Protein AF-A0A8D8XIW4-F1 (afdb_monomer)

Structure (mmCIF, N/CA/C/O backbone):
data_AF-A0A8D8XIW4-F1
#
_entry.id   AF-A0A8D8XIW4-F1
#
loop_
_atom_site.group_PDB
_atom_site.id
_atom_site.type_symbol
_atom_site.label_atom_id
_atom_site.label_alt_id
_atom_site.label_comp_id
_atom_site.label_asym_id
_atom_site.label_ent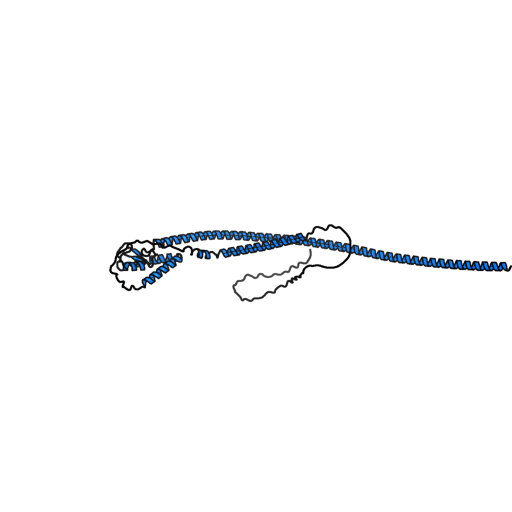ity_id
_atom_site.label_seq_id
_atom_site.pdbx_PDB_ins_code
_atom_site.Cartn_x
_atom_site.Cartn_y
_atom_site.Cartn_z
_atom_site.occupancy
_atom_site.B_iso_or_equiv
_atom_site.auth_seq_id
_atom_site.auth_comp_id
_atom_site.auth_asym_id
_atom_site.auth_atom_id
_atom_site.pdbx_PDB_model_num
ATOM 1 N N . LYS A 1 1 ? 74.120 -8.902 -141.786 1.00 62.06 1 LYS A N 1
ATOM 2 C CA . LYS A 1 1 ? 73.044 -7.891 -141.643 1.00 62.06 1 LYS A CA 1
ATOM 3 C C . LYS A 1 1 ? 71.803 -8.485 -140.973 1.00 62.06 1 LYS A C 1
ATOM 5 O O . LYS A 1 1 ? 71.407 -7.948 -139.952 1.00 62.06 1 LYS A O 1
ATOM 10 N N . ASP A 1 2 ? 71.282 -9.630 -141.419 1.00 69.06 2 ASP A N 1
ATOM 11 C CA . ASP A 1 2 ? 70.051 -10.216 -140.839 1.00 69.06 2 ASP A CA 1
ATOM 12 C C . ASP A 1 2 ? 70.172 -10.672 -139.377 1.00 69.06 2 ASP A C 1
ATOM 14 O O . ASP A 1 2 ? 69.255 -10.475 -138.588 1.00 69.06 2 ASP A O 1
ATOM 18 N N . LYS A 1 3 ? 71.336 -11.196 -138.964 1.00 70.69 3 LYS A N 1
ATOM 19 C CA . LYS A 1 3 ? 71.599 -11.532 -137.550 1.00 70.69 3 LYS A CA 1
ATOM 20 C C . LYS A 1 3 ? 71.630 -10.304 -136.626 1.00 70.69 3 LYS A C 1
ATOM 22 O O . LYS A 1 3 ? 71.329 -10.440 -135.449 1.00 70.69 3 LYS A O 1
ATOM 27 N N . LEU A 1 4 ? 71.991 -9.132 -137.159 1.00 67.38 4 LEU A N 1
ATOM 28 C CA . LEU A 1 4 ? 72.083 -7.883 -136.395 1.00 67.38 4 LEU A CA 1
ATOM 29 C C . LEU A 1 4 ? 70.682 -7.309 -136.135 1.00 67.38 4 LEU A C 1
ATOM 31 O O . LEU A 1 4 ? 70.343 -7.048 -134.989 1.00 67.38 4 LEU A O 1
ATOM 35 N N . LYS A 1 5 ? 69.833 -7.256 -137.174 1.00 73.31 5 LYS A N 1
ATOM 36 C CA . LYS A 1 5 ? 68.415 -6.874 -137.047 1.00 73.31 5 LYS A CA 1
ATOM 37 C C . LYS A 1 5 ? 67.659 -7.757 -136.053 1.00 73.31 5 LYS A C 1
ATOM 39 O O . LYS A 1 5 ? 66.910 -7.260 -135.225 1.00 73.31 5 LYS A O 1
ATOM 44 N N . LYS A 1 6 ? 67.907 -9.070 -136.091 1.00 76.19 6 LYS A N 1
ATOM 45 C CA . LYS A 1 6 ? 67.269 -10.027 -135.176 1.00 76.19 6 LYS A CA 1
ATOM 46 C C . LYS A 1 6 ? 67.702 -9.832 -133.714 1.00 76.19 6 LYS A C 1
ATOM 48 O O . LYS A 1 6 ? 66.913 -10.064 -132.807 1.00 76.19 6 LYS A O 1
ATOM 53 N N . ALA A 1 7 ? 68.944 -9.402 -133.478 1.00 73.75 7 ALA A N 1
ATOM 54 C CA . ALA A 1 7 ? 69.428 -9.059 -132.141 1.00 73.75 7 ALA A CA 1
ATOM 55 C C . ALA A 1 7 ? 68.836 -7.728 -131.639 1.00 73.75 7 ALA A C 1
ATOM 57 O O . ALA A 1 7 ? 68.449 -7.639 -130.478 1.00 73.75 7 ALA A O 1
ATOM 58 N N . GLU A 1 8 ? 68.710 -6.724 -132.512 1.00 76.31 8 GLU A N 1
ATOM 59 C CA . GLU A 1 8 ? 68.061 -5.440 -132.201 1.00 76.31 8 GLU A CA 1
ATOM 60 C C . GLU A 1 8 ? 66.576 -5.621 -131.842 1.00 76.31 8 GLU A C 1
ATOM 62 O O . GLU A 1 8 ? 66.122 -5.081 -130.834 1.00 76.31 8 GLU A O 1
ATOM 67 N N . GLU A 1 9 ? 65.838 -6.446 -132.590 1.00 78.62 9 GLU A N 1
ATOM 68 C CA . GLU A 1 9 ? 64.439 -6.788 -132.286 1.00 78.62 9 GLU A CA 1
ATOM 69 C C . GLU A 1 9 ? 64.290 -7.474 -130.919 1.00 78.62 9 GLU A C 1
ATOM 71 O O . GLU A 1 9 ? 63.413 -7.110 -130.136 1.00 78.62 9 GLU A O 1
ATOM 76 N N . LEU A 1 10 ? 65.173 -8.421 -130.581 1.00 78.88 10 LEU A N 1
ATOM 77 C CA . LEU A 1 10 ? 65.147 -9.109 -129.283 1.00 78.88 10 LEU A CA 1
ATOM 78 C C . LEU A 1 10 ? 65.474 -8.174 -128.110 1.00 78.88 10 LEU A C 1
ATOM 80 O O . LEU A 1 10 ? 64.840 -8.268 -127.059 1.00 78.88 10 LEU A O 1
ATOM 84 N N . ILE A 1 11 ? 66.423 -7.249 -128.284 1.00 79.56 11 ILE A N 1
ATOM 85 C CA . ILE A 1 11 ? 66.736 -6.220 -127.278 1.00 79.56 11 ILE A CA 1
ATOM 86 C C . ILE A 1 11 ? 65.539 -5.283 -127.084 1.00 79.56 11 ILE A C 1
ATOM 88 O O . ILE A 1 11 ? 65.226 -4.909 -125.953 1.00 79.56 11 ILE A O 1
ATOM 92 N N . GLN A 1 12 ? 64.841 -4.924 -128.163 1.00 81.62 12 GLN A N 1
ATOM 93 C CA . GLN A 1 12 ? 63.661 -4.068 -128.095 1.00 81.62 12 GLN A CA 1
ATOM 94 C C . GLN A 1 12 ? 62.495 -4.748 -127.367 1.00 81.62 12 GLN A C 1
ATOM 96 O O . GLN A 1 12 ? 61.870 -4.118 -126.513 1.00 81.62 12 GLN A O 1
ATOM 101 N N . ILE A 1 13 ? 62.255 -6.036 -127.631 1.00 82.94 13 ILE A N 1
ATOM 102 C CA . ILE A 1 13 ? 61.264 -6.848 -126.908 1.00 82.94 13 ILE A CA 1
ATOM 103 C C . ILE A 1 13 ? 61.641 -6.952 -125.426 1.00 82.94 13 ILE A C 1
ATOM 105 O O . ILE A 1 13 ? 60.815 -6.656 -124.565 1.00 82.94 13 ILE A O 1
ATOM 109 N N . GLY A 1 14 ? 62.900 -7.282 -125.114 1.00 80.62 14 GLY A N 1
ATOM 110 C CA . GLY A 1 14 ? 63.382 -7.362 -123.732 1.00 80.62 14 GLY A CA 1
ATOM 111 C C . GLY A 1 14 ? 63.251 -6.034 -122.978 1.00 80.62 14 GLY A C 1
ATOM 112 O O . GLY A 1 14 ? 62.853 -6.018 -121.816 1.00 80.62 14 GLY A O 1
ATOM 113 N N . ARG A 1 15 ? 63.499 -4.902 -123.650 1.00 82.81 15 ARG A N 1
ATOM 114 C CA . ARG A 1 15 ? 63.305 -3.559 -123.082 1.00 82.81 15 ARG A CA 1
ATOM 115 C C . ARG A 1 15 ? 61.830 -3.246 -122.818 1.00 82.81 15 ARG A C 1
ATOM 117 O O . ARG A 1 15 ? 61.531 -2.622 -121.805 1.00 82.81 15 ARG A O 1
ATOM 124 N N . GLN A 1 16 ? 60.923 -3.664 -123.701 1.00 83.75 16 GLN A N 1
ATOM 125 C CA . GLN A 1 16 ? 59.478 -3.496 -123.507 1.00 83.75 16 GLN A CA 1
ATOM 126 C C . GLN A 1 16 ? 58.939 -4.372 -122.371 1.00 83.75 16 GLN A C 1
ATOM 128 O O . GLN A 1 16 ? 58.098 -3.911 -121.604 1.00 83.75 16 GLN A O 1
ATOM 133 N N . GLU A 1 17 ? 59.427 -5.606 -122.235 1.00 85.31 17 GLU A N 1
ATOM 134 C CA . GLU A 1 17 ? 59.060 -6.504 -121.133 1.00 85.31 17 GLU A CA 1
ATOM 135 C C . GLU A 1 17 ? 59.538 -5.944 -119.787 1.00 85.31 17 GLU A C 1
ATOM 137 O O . GLU A 1 17 ? 58.770 -5.872 -118.832 1.00 85.31 17 GLU A O 1
ATOM 142 N N . LEU A 1 18 ? 60.780 -5.444 -119.738 1.00 85.06 18 LEU A N 1
ATOM 143 C CA . LEU A 1 18 ? 61.343 -4.804 -118.548 1.00 85.06 18 LEU A CA 1
ATOM 144 C C . LEU A 1 18 ? 60.560 -3.541 -118.152 1.00 85.06 18 LEU A C 1
ATOM 146 O O . LEU A 1 18 ? 60.371 -3.270 -116.966 1.00 85.06 18 LEU A O 1
ATOM 150 N N . LEU A 1 19 ? 60.096 -2.766 -119.139 1.00 85.00 19 LEU A N 1
ATOM 151 C CA . LEU A 1 19 ? 59.256 -1.593 -118.901 1.00 85.00 19 LEU A CA 1
ATOM 152 C C . LEU A 1 19 ? 57.895 -2.004 -118.321 1.00 85.00 19 LEU A C 1
ATOM 154 O O . LEU A 1 19 ? 57.494 -1.444 -117.305 1.00 85.00 19 LEU A O 1
ATOM 158 N N . ARG A 1 20 ? 57.243 -3.022 -118.903 1.00 85.19 20 ARG A N 1
ATOM 159 C CA . ARG A 1 20 ? 55.968 -3.573 -118.413 1.00 85.19 20 ARG A CA 1
ATOM 160 C C . ARG A 1 20 ? 56.087 -4.132 -116.997 1.00 85.19 20 ARG A C 1
ATOM 162 O O . ARG A 1 20 ? 55.235 -3.854 -116.160 1.00 85.19 20 ARG A O 1
ATOM 169 N N . GLU A 1 21 ? 57.160 -4.859 -116.689 1.00 85.69 21 GLU A N 1
ATOM 170 C CA . GLU A 1 21 ? 57.433 -5.307 -115.320 1.00 85.69 21 GLU A CA 1
ATOM 171 C C . GLU A 1 21 ? 57.670 -4.137 -114.365 1.00 85.69 21 GLU A C 1
ATOM 173 O O . GLU A 1 21 ? 57.213 -4.170 -113.225 1.00 85.69 21 GLU A O 1
ATOM 178 N N . SER A 1 22 ? 58.403 -3.108 -114.800 1.00 77.88 22 SER A N 1
ATOM 179 C CA . SER A 1 22 ? 58.641 -1.921 -113.979 1.00 77.88 22 SER A CA 1
ATOM 180 C C . SER A 1 22 ? 57.354 -1.140 -113.723 1.00 77.88 22 SER A C 1
ATOM 182 O O . SER A 1 22 ? 57.225 -0.568 -112.646 1.00 77.88 22 SER A O 1
ATOM 184 N N . GLU A 1 23 ? 56.437 -1.084 -114.685 1.00 87.06 23 GLU A N 1
ATOM 185 C CA . GLU A 1 23 ? 55.113 -0.471 -114.540 1.00 87.06 23 GLU A CA 1
ATOM 186 C C . GLU A 1 23 ? 54.237 -1.292 -113.601 1.00 87.06 23 GLU A C 1
ATOM 188 O O . GLU A 1 23 ? 53.788 -0.762 -112.595 1.00 87.06 23 GLU A O 1
ATOM 193 N N . SER A 1 24 ? 54.138 -2.605 -113.813 1.00 88.81 24 SER A N 1
ATOM 194 C CA . SER A 1 24 ? 53.396 -3.500 -112.919 1.00 88.81 24 SER A CA 1
ATOM 195 C C . SER A 1 24 ? 53.914 -3.449 -111.476 1.00 88.81 24 SER A C 1
ATOM 197 O O . SER A 1 24 ? 53.126 -3.363 -110.538 1.00 88.81 24 SER A O 1
ATOM 199 N N . LYS A 1 25 ? 55.238 -3.430 -111.269 1.00 86.19 25 LYS A N 1
ATOM 200 C CA . LYS A 1 25 ? 55.837 -3.267 -109.933 1.00 86.19 25 LYS A CA 1
ATOM 201 C C . LYS A 1 25 ? 55.516 -1.897 -109.331 1.00 86.19 25 LYS A C 1
ATOM 203 O O . LYS A 1 25 ? 55.293 -1.822 -108.127 1.00 86.19 25 LYS A O 1
ATOM 208 N N . ARG A 1 26 ? 55.481 -0.827 -110.138 1.00 80.31 26 ARG A N 1
ATOM 209 C CA . ARG A 1 26 ? 55.053 0.505 -109.678 1.00 80.31 26 ARG A CA 1
ATOM 210 C C . ARG A 1 26 ? 53.590 0.498 -109.252 1.00 80.31 26 ARG A C 1
ATOM 212 O O . ARG A 1 26 ? 53.308 0.993 -108.169 1.00 80.31 26 ARG A O 1
ATOM 219 N N . ASP A 1 27 ? 52.711 -0.111 -110.037 1.00 91.62 27 ASP A N 1
ATOM 220 C CA . ASP A 1 27 ? 51.279 -0.185 -109.741 1.00 91.62 27 ASP A CA 1
ATOM 221 C C . ASP A 1 27 ? 51.011 -1.001 -108.471 1.00 91.62 27 ASP A C 1
ATOM 223 O O . ASP A 1 27 ? 50.256 -0.564 -107.609 1.00 91.62 27 ASP A O 1
ATOM 227 N N . ILE A 1 28 ? 51.704 -2.133 -108.289 1.00 90.88 28 ILE A N 1
ATOM 228 C CA . ILE A 1 28 ? 51.620 -2.945 -107.062 1.00 90.88 28 ILE A CA 1
ATOM 229 C C . ILE A 1 28 ? 52.110 -2.153 -105.846 1.00 90.88 28 ILE A C 1
ATOM 231 O O . ILE A 1 28 ? 51.489 -2.197 -104.788 1.00 90.88 28 ILE A O 1
ATOM 235 N N . ILE A 1 29 ? 53.227 -1.429 -105.977 1.00 86.12 29 ILE A N 1
ATOM 236 C CA . ILE A 1 29 ? 53.749 -0.586 -104.894 1.00 86.12 29 ILE A CA 1
ATOM 237 C C . ILE A 1 29 ? 52.757 0.530 -104.564 1.00 86.12 29 ILE A C 1
ATOM 239 O O . ILE A 1 29 ? 52.561 0.836 -103.392 1.00 86.12 29 ILE A O 1
ATOM 243 N N . GLU A 1 30 ? 52.141 1.142 -105.571 1.00 90.31 30 GLU A N 1
ATOM 244 C CA . GLU A 1 30 ? 51.195 2.232 -105.364 1.00 90.31 30 GLU A CA 1
ATOM 245 C C . GLU A 1 30 ? 49.887 1.738 -104.737 1.00 90.31 30 GLU A C 1
ATOM 247 O O . GLU A 1 30 ? 49.404 2.345 -103.784 1.00 90.31 30 GLU A O 1
ATOM 252 N N . GLN A 1 31 ? 49.383 0.580 -105.165 1.00 93.50 31 GLN A N 1
ATOM 253 C CA . GLN A 1 31 ? 48.246 -0.079 -104.527 1.00 93.50 31 GLN A CA 1
ATOM 254 C C . GLN A 1 31 ? 48.561 -0.449 -103.070 1.00 93.50 31 GLN A C 1
ATOM 256 O O . GLN A 1 31 ? 47.787 -0.133 -102.170 1.00 93.50 31 GLN A O 1
ATOM 261 N N . ALA A 1 32 ? 49.728 -1.045 -102.806 1.00 89.94 32 ALA A N 1
ATOM 262 C CA . ALA A 1 32 ? 50.139 -1.400 -101.449 1.00 89.94 32 ALA A CA 1
ATOM 263 C C . ALA A 1 32 ? 50.294 -0.167 -100.541 1.00 89.94 32 ALA A C 1
ATOM 265 O O . ALA A 1 32 ? 49.998 -0.234 -99.348 1.00 89.94 32 ALA A O 1
ATOM 266 N N . LYS A 1 33 ? 50.739 0.974 -101.086 1.00 89.94 33 LYS A N 1
ATOM 267 C CA . LYS A 1 33 ? 50.768 2.245 -100.348 1.00 89.94 33 LYS A CA 1
ATOM 268 C C . LYS A 1 33 ? 49.365 2.748 -100.026 1.00 89.94 33 LYS A C 1
ATOM 270 O O . LYS A 1 33 ? 49.146 3.161 -98.892 1.00 89.94 33 LYS A O 1
ATOM 275 N N . GLN A 1 34 ? 48.440 2.700 -100.984 1.00 93.19 34 GLN A N 1
ATOM 276 C CA . GLN A 1 34 ? 47.051 3.118 -100.770 1.00 93.19 34 GLN A CA 1
ATOM 277 C C . GLN A 1 34 ? 46.379 2.261 -99.692 1.00 93.19 34 GLN A C 1
ATOM 279 O O . GLN A 1 34 ? 45.821 2.802 -98.742 1.00 93.19 34 GLN A O 1
ATOM 284 N N . GLU A 1 35 ? 46.526 0.937 -99.763 1.00 94.12 35 GLU A N 1
ATOM 285 C CA . GLU A 1 35 ? 46.005 0.015 -98.747 1.00 94.12 35 GLU A CA 1
ATOM 286 C C . GLU A 1 35 ? 46.613 0.284 -97.360 1.00 94.12 35 GLU A C 1
ATOM 288 O O . GLU A 1 35 ? 45.909 0.263 -96.346 1.00 94.12 35 GLU A O 1
ATOM 293 N N . LEU A 1 36 ? 47.915 0.586 -97.293 1.00 91.56 36 LEU A N 1
ATOM 294 C CA . LEU A 1 36 ? 48.584 0.936 -96.040 1.00 91.56 36 LEU A CA 1
ATOM 295 C C . LEU A 1 36 ? 48.069 2.264 -95.463 1.00 91.56 36 LEU A C 1
ATOM 297 O O . LEU A 1 36 ? 47.880 2.378 -94.248 1.00 91.56 36 LEU A O 1
ATOM 301 N N . GLU A 1 37 ? 47.835 3.262 -96.312 1.00 92.75 37 GLU A N 1
ATOM 302 C CA . GLU A 1 37 ? 47.313 4.569 -95.911 1.00 92.75 37 GLU A CA 1
ATOM 303 C C . GLU A 1 37 ? 45.861 4.470 -95.421 1.00 92.75 37 GLU A C 1
ATOM 305 O O . GLU A 1 37 ? 45.518 5.013 -94.365 1.00 92.75 37 GLU A O 1
ATOM 310 N N . GLU A 1 38 ? 45.024 3.692 -96.110 1.00 94.19 38 GLU A N 1
ATOM 311 C CA . GLU A 1 38 ? 43.655 3.391 -95.688 1.00 94.19 38 GLU A CA 1
ATOM 312 C C . GLU A 1 38 ? 43.618 2.627 -94.359 1.00 94.19 38 GLU A C 1
ATOM 314 O O . GLU A 1 38 ? 42.873 2.998 -93.444 1.00 94.19 38 GLU A O 1
ATOM 319 N N . ALA A 1 39 ? 44.471 1.611 -94.199 1.00 91.50 39 ALA A N 1
ATOM 320 C CA . ALA A 1 39 ? 44.589 0.865 -92.950 1.00 91.50 39 ALA A CA 1
ATOM 321 C C . ALA A 1 39 ? 45.034 1.767 -91.787 1.00 91.50 39 ALA A C 1
ATOM 323 O O . ALA A 1 39 ? 44.499 1.671 -90.676 1.00 91.50 39 ALA A O 1
ATOM 324 N N . HIS A 1 40 ? 45.977 2.682 -92.031 1.00 92.81 40 HIS A N 1
ATOM 325 C CA . HIS A 1 40 ? 46.425 3.648 -91.032 1.00 92.81 40 HIS A CA 1
ATOM 326 C C . HIS A 1 40 ? 45.305 4.620 -90.637 1.00 92.81 40 HIS A C 1
ATOM 328 O O . HIS A 1 40 ? 45.067 4.829 -89.444 1.00 92.81 40 HIS A O 1
ATOM 334 N N . LYS A 1 41 ? 44.561 5.152 -91.613 1.00 92.75 41 LYS A N 1
ATOM 335 C CA . LYS A 1 41 ? 43.417 6.042 -91.374 1.00 92.75 41 LYS A CA 1
ATOM 336 C C . LYS A 1 41 ? 42.313 5.350 -90.571 1.00 92.75 41 LYS A C 1
ATOM 338 O O . LYS A 1 41 ? 41.849 5.898 -89.571 1.00 92.75 41 LYS A O 1
ATOM 343 N N . SER A 1 42 ? 41.952 4.121 -90.940 1.00 91.25 42 SER A N 1
ATOM 344 C CA . SER A 1 42 ? 40.973 3.312 -90.203 1.00 91.25 42 SER A CA 1
ATOM 345 C C . SER A 1 42 ? 41.419 3.055 -88.758 1.00 91.25 42 SER A C 1
ATOM 347 O O . SER A 1 42 ? 40.631 3.180 -87.817 1.00 91.25 42 SER A O 1
ATOM 349 N N . LYS A 1 43 ? 42.708 2.758 -88.546 1.00 90.62 43 LYS A N 1
ATOM 350 C CA . LYS A 1 43 ? 43.273 2.548 -87.206 1.00 90.62 43 LYS A CA 1
ATOM 351 C C . LYS A 1 43 ? 43.247 3.821 -86.354 1.00 90.62 43 LYS A C 1
ATOM 353 O O . LYS A 1 43 ? 42.931 3.740 -85.167 1.00 90.62 43 LYS A O 1
ATOM 358 N N . GLN A 1 44 ? 43.543 4.984 -86.936 1.00 86.31 44 GLN A N 1
ATOM 359 C CA . GLN A 1 44 ? 43.443 6.272 -86.239 1.00 86.31 44 GLN A CA 1
ATOM 360 C C . GLN A 1 44 ? 42.001 6.588 -85.826 1.00 86.31 44 GLN A C 1
ATOM 362 O O . GLN A 1 44 ? 41.764 7.025 -84.699 1.00 86.31 44 GLN A O 1
ATOM 367 N N . GLU A 1 45 ? 41.029 6.327 -86.701 1.00 90.50 45 GLU A N 1
ATOM 368 C CA . GLU A 1 45 ? 39.617 6.555 -86.391 1.00 90.50 45 GLU A CA 1
ATOM 369 C C . GLU A 1 45 ? 39.107 5.611 -85.289 1.00 90.50 45 GLU A C 1
ATOM 371 O O . GLU A 1 45 ? 38.417 6.046 -84.365 1.00 90.50 45 GLU A O 1
ATOM 376 N N . ALA A 1 46 ? 39.497 4.333 -85.333 1.00 85.81 46 ALA A N 1
ATOM 377 C CA . ALA A 1 46 ? 39.180 3.367 -84.284 1.00 85.81 46 ALA A CA 1
ATOM 378 C C . ALA A 1 46 ? 39.788 3.767 -82.927 1.00 85.81 46 ALA A C 1
ATOM 380 O O . ALA A 1 46 ? 39.108 3.692 -81.901 1.00 85.81 46 ALA A O 1
ATOM 381 N N . LEU A 1 47 ? 41.037 4.250 -82.917 1.00 86.44 47 LEU A N 1
ATOM 382 C CA . LEU A 1 47 ? 41.700 4.738 -81.706 1.00 86.44 47 LEU A CA 1
ATOM 383 C C . LEU A 1 47 ? 40.975 5.956 -81.116 1.00 86.44 47 LEU A C 1
ATOM 385 O O . LEU A 1 47 ? 40.746 6.001 -79.909 1.00 86.44 47 LEU A O 1
ATOM 389 N N . LYS A 1 48 ? 40.554 6.905 -81.962 1.00 86.31 48 LYS A N 1
ATOM 390 C CA . LYS A 1 48 ? 39.793 8.087 -81.534 1.00 86.31 48 LYS A CA 1
ATOM 391 C C . LYS A 1 48 ? 38.469 7.699 -80.866 1.00 86.31 48 LYS A C 1
ATOM 393 O O . LYS A 1 48 ? 38.183 8.171 -79.769 1.00 86.31 48 LYS A O 1
ATOM 398 N N . LYS A 1 49 ? 37.703 6.787 -81.476 1.00 87.12 49 LYS A N 1
ATOM 399 C CA . LYS A 1 49 ? 36.439 6.279 -80.906 1.00 87.12 49 LYS A CA 1
ATOM 400 C C . LYS A 1 49 ? 36.656 5.542 -79.579 1.00 87.12 49 LYS A C 1
ATOM 402 O O . LYS A 1 49 ? 35.851 5.672 -78.660 1.00 87.12 49 LYS A O 1
ATOM 407 N N . CYS A 1 50 ? 37.741 4.774 -79.459 1.00 79.81 50 CYS A N 1
ATOM 408 C CA . CYS A 1 50 ? 38.094 4.084 -78.216 1.00 79.81 50 CYS A CA 1
ATOM 409 C C . CYS A 1 50 ? 38.398 5.083 -77.085 1.00 79.81 50 CYS A C 1
ATOM 411 O O . CYS A 1 50 ? 37.867 4.936 -75.985 1.00 79.81 50 CYS A O 1
ATOM 413 N N . LEU A 1 51 ? 39.164 6.139 -77.386 1.00 85.19 51 LEU A N 1
ATOM 414 C CA . LEU A 1 51 ? 39.503 7.204 -76.439 1.00 85.19 51 LEU A CA 1
ATOM 415 C C . LEU A 1 51 ? 38.267 7.997 -75.981 1.00 85.19 51 LEU A C 1
ATOM 417 O O . LEU A 1 51 ? 38.109 8.268 -74.795 1.00 85.19 51 LEU A O 1
ATOM 421 N N . GLU A 1 52 ? 37.357 8.341 -76.898 1.00 84.44 52 GLU A N 1
ATOM 422 C CA . GLU A 1 52 ? 36.100 9.033 -76.568 1.00 84.44 52 GLU A CA 1
ATOM 423 C C . GLU A 1 52 ? 35.204 8.195 -75.636 1.00 84.44 52 GLU A C 1
ATOM 425 O O . GLU A 1 52 ? 34.656 8.720 -74.664 1.00 84.44 52 GLU A O 1
ATOM 430 N N . ASN A 1 53 ? 35.108 6.882 -75.875 1.00 84.25 53 ASN A N 1
ATOM 431 C CA . ASN A 1 53 ? 34.365 5.965 -75.008 1.00 84.25 53 ASN A CA 1
ATOM 432 C C . ASN A 1 53 ? 34.979 5.854 -73.605 1.00 84.25 53 ASN A C 1
ATOM 434 O O . ASN A 1 53 ? 34.247 5.757 -72.619 1.00 84.25 53 ASN A O 1
ATOM 438 N N . GLU A 1 54 ? 36.306 5.851 -73.498 1.00 88.94 54 GLU A N 1
ATOM 439 C CA . GLU A 1 54 ? 37.010 5.822 -72.214 1.00 88.94 54 GLU A CA 1
ATOM 440 C C . GLU A 1 54 ? 36.830 7.135 -71.442 1.00 88.94 54 GLU A C 1
ATOM 442 O O . GLU A 1 54 ? 36.479 7.111 -70.264 1.00 88.94 54 GLU A O 1
ATOM 447 N N . ASN A 1 55 ? 36.932 8.278 -72.124 1.00 88.25 55 ASN A N 1
ATOM 448 C CA . ASN A 1 55 ? 36.667 9.590 -71.531 1.00 88.25 55 ASN A CA 1
ATOM 449 C C . ASN A 1 55 ? 35.235 9.697 -70.985 1.00 88.25 55 ASN A C 1
ATOM 451 O O . ASN A 1 55 ? 35.036 10.179 -69.872 1.00 88.25 55 ASN A O 1
ATOM 455 N N . MET A 1 56 ? 34.237 9.204 -71.727 1.00 88.50 56 MET A N 1
ATOM 456 C CA . MET A 1 56 ? 32.843 9.184 -71.267 1.00 88.50 56 MET A CA 1
ATOM 457 C C . MET A 1 56 ? 32.653 8.272 -70.046 1.00 88.50 56 MET A C 1
ATOM 459 O O . MET A 1 56 ? 31.953 8.634 -69.101 1.00 88.50 56 MET A O 1
ATOM 463 N N . LYS A 1 57 ? 33.297 7.097 -70.033 1.00 88.50 57 LYS A N 1
ATOM 464 C CA . LYS A 1 57 ? 33.279 6.190 -68.873 1.00 88.50 57 LYS A CA 1
ATOM 465 C C . LYS A 1 57 ? 33.906 6.839 -67.641 1.00 88.50 57 LYS A C 1
ATOM 467 O O . LYS A 1 57 ? 33.323 6.748 -66.563 1.00 88.50 57 LYS A O 1
ATOM 472 N N . ASN A 1 58 ? 35.041 7.516 -67.806 1.00 90.38 58 ASN A N 1
ATOM 473 C CA . ASN A 1 58 ? 35.725 8.219 -66.722 1.00 90.38 58 ASN A CA 1
ATOM 474 C C . ASN A 1 58 ? 34.860 9.361 -66.175 1.00 90.38 58 ASN A C 1
ATOM 476 O O . ASN A 1 58 ? 34.658 9.446 -64.967 1.00 90.38 58 ASN A O 1
ATOM 480 N N . TYR A 1 59 ? 34.242 10.156 -67.053 1.00 89.50 59 TYR A N 1
ATOM 481 C CA . TYR A 1 59 ? 33.311 11.212 -66.654 1.00 89.50 59 TYR A CA 1
ATOM 482 C C . TYR A 1 59 ? 32.111 10.675 -65.856 1.00 89.50 59 TYR A C 1
ATOM 484 O O . TYR A 1 59 ? 31.756 11.216 -64.807 1.00 89.50 59 TYR A O 1
ATOM 492 N N . LEU A 1 60 ? 31.486 9.586 -66.318 1.00 90.81 60 LEU A N 1
ATOM 493 C CA . LEU A 1 60 ? 30.377 8.955 -65.597 1.00 90.81 60 LEU A CA 1
ATOM 494 C C . LEU A 1 60 ? 30.824 8.391 -64.243 1.00 90.81 60 LEU A C 1
ATOM 496 O O . LEU A 1 60 ? 30.092 8.530 -63.264 1.00 90.81 60 LEU A O 1
ATOM 500 N N . ALA A 1 61 ? 32.017 7.796 -64.167 1.00 91.31 61 ALA A N 1
ATOM 501 C CA . ALA A 1 61 ? 32.583 7.291 -62.920 1.00 91.31 61 ALA A CA 1
ATOM 502 C C . ALA A 1 61 ? 32.851 8.422 -61.911 1.00 91.31 61 ALA A C 1
ATOM 504 O O . ALA A 1 61 ? 32.482 8.293 -60.744 1.00 91.31 61 ALA A O 1
ATOM 505 N N . GLU A 1 62 ? 33.417 9.547 -62.353 1.00 93.00 62 GLU A N 1
ATOM 506 C CA . GLU A 1 62 ? 33.651 10.735 -61.520 1.00 93.00 62 GLU A CA 1
ATOM 507 C C . GLU A 1 62 ? 32.341 11.378 -61.048 1.00 93.00 62 GLU A C 1
ATOM 509 O O . GLU A 1 62 ? 32.189 11.695 -59.866 1.00 93.00 62 GLU A O 1
ATOM 514 N N . SER A 1 63 ? 31.362 11.521 -61.946 1.00 92.19 63 SER A N 1
ATOM 515 C CA . SER A 1 63 ? 30.031 12.047 -61.619 1.00 92.19 63 SER A CA 1
ATOM 516 C C . SER A 1 63 ? 29.307 11.154 -60.604 1.00 92.19 63 SER A C 1
ATOM 518 O O . SER A 1 63 ? 28.793 11.639 -59.591 1.00 92.19 63 SER A O 1
ATOM 520 N N . PHE A 1 64 ? 29.341 9.832 -60.808 1.00 93.06 64 PHE A N 1
ATOM 521 C CA . PHE A 1 64 ? 28.779 8.857 -59.875 1.00 93.06 64 PHE A CA 1
ATOM 522 C C . PHE A 1 64 ? 29.493 8.890 -58.519 1.00 93.06 64 PHE A C 1
ATOM 524 O O . PHE A 1 64 ? 28.830 8.879 -57.481 1.00 93.06 64 PHE A O 1
ATOM 531 N N . PHE A 1 65 ? 30.826 8.983 -58.501 1.00 94.56 65 PHE A N 1
ATOM 532 C CA . PHE A 1 65 ? 31.607 9.107 -57.271 1.00 94.56 65 PHE A CA 1
ATOM 533 C C . PHE A 1 65 ? 31.246 10.385 -56.500 1.00 94.56 65 PHE A C 1
ATOM 535 O O . PHE A 1 65 ? 30.940 10.315 -55.309 1.00 94.56 65 PHE A O 1
ATOM 542 N N . SER A 1 66 ? 31.184 11.533 -57.183 1.00 91.00 66 SER A N 1
ATOM 543 C CA . SER A 1 66 ? 30.789 12.815 -56.586 1.00 91.00 66 SER A CA 1
ATOM 544 C C . SER A 1 66 ? 29.373 12.765 -56.004 1.00 91.00 66 SER A C 1
ATOM 546 O O . SER A 1 66 ? 29.140 13.218 -54.881 1.00 91.00 66 SER A O 1
ATOM 548 N N . HIS A 1 67 ? 28.421 12.174 -56.734 1.00 92.94 67 HIS A N 1
ATOM 549 C CA . HIS A 1 67 ? 27.049 12.021 -56.256 1.00 92.94 67 HIS A CA 1
ATOM 550 C C . HIS A 1 67 ? 26.969 11.121 -55.015 1.00 92.94 67 HIS A C 1
ATOM 552 O O . HIS A 1 67 ? 26.363 11.511 -54.019 1.00 92.94 67 HIS A O 1
ATOM 558 N N . ASN A 1 68 ? 27.630 9.958 -55.029 1.00 88.94 68 ASN A N 1
ATOM 559 C CA . ASN A 1 68 ? 27.654 9.053 -53.877 1.00 88.94 68 ASN A CA 1
ATOM 560 C C . ASN A 1 68 ? 28.348 9.672 -52.659 1.00 88.94 68 ASN A C 1
ATOM 562 O O . ASN A 1 68 ? 27.912 9.449 -51.533 1.00 88.94 68 ASN A O 1
ATOM 566 N N . GLN A 1 69 ? 29.388 10.483 -52.861 1.00 94.31 69 GLN A N 1
ATOM 567 C CA . GLN A 1 69 ? 30.053 11.204 -51.777 1.00 94.31 69 GLN A CA 1
ATOM 568 C C . GLN A 1 69 ? 29.111 12.219 -51.113 1.00 94.31 69 GLN A C 1
ATOM 570 O O . GLN A 1 69 ? 29.023 12.262 -49.885 1.00 94.31 69 GLN A O 1
ATOM 575 N N . LYS A 1 70 ? 28.359 12.992 -51.909 1.00 94.75 70 LYS A N 1
ATOM 576 C CA . LYS A 1 70 ? 27.338 13.922 -51.395 1.00 94.75 70 LYS A CA 1
ATOM 577 C C . LYS A 1 70 ? 26.221 13.185 -50.664 1.00 94.75 70 LYS A C 1
ATOM 579 O O . LYS A 1 70 ? 25.820 13.595 -49.579 1.00 94.75 70 LYS A O 1
ATOM 584 N N . LEU A 1 71 ? 25.745 12.086 -51.244 1.00 94.19 71 LEU A N 1
ATOM 585 C CA . LEU A 1 71 ? 24.700 11.257 -50.657 1.00 94.19 71 LEU A CA 1
ATOM 586 C C . LEU A 1 71 ? 25.147 10.680 -49.305 1.00 94.19 71 LEU A C 1
ATOM 588 O O . LEU A 1 71 ? 24.411 10.766 -48.325 1.00 94.19 71 LEU A O 1
ATOM 592 N N . LYS A 1 72 ? 26.382 10.171 -49.229 1.00 94.56 72 LYS A N 1
ATOM 593 C CA . LYS A 1 72 ? 26.995 9.688 -47.988 1.00 94.56 72 LYS A CA 1
ATOM 594 C C . LYS A 1 72 ? 27.040 10.780 -46.914 1.00 94.56 72 LYS A C 1
ATOM 596 O O . LYS A 1 72 ? 26.554 10.544 -45.814 1.00 94.56 72 LYS A O 1
ATOM 601 N N . SER A 1 73 ? 27.540 11.971 -47.249 1.00 94.94 73 SER A N 1
ATOM 602 C CA . SER A 1 73 ? 27.590 13.108 -46.316 1.00 94.94 73 SER A CA 1
ATOM 603 C C . SER A 1 73 ? 26.194 13.527 -45.828 1.00 94.94 73 SER A C 1
ATOM 605 O O . SER A 1 73 ? 26.005 13.787 -44.642 1.00 94.94 73 SER A O 1
ATOM 607 N N . CYS A 1 74 ? 25.185 13.520 -46.707 1.00 94.06 74 CYS A N 1
ATOM 608 C CA . CYS A 1 74 ? 23.800 13.806 -46.326 1.00 94.06 74 CYS A CA 1
ATOM 609 C C . CYS A 1 74 ? 23.256 12.784 -45.312 1.00 94.06 74 CYS A C 1
ATOM 611 O O . CYS A 1 74 ? 22.640 13.166 -44.313 1.00 94.06 74 CYS A O 1
ATOM 613 N N . TYR A 1 75 ? 23.517 11.491 -45.530 1.00 90.12 75 TYR A N 1
ATOM 614 C CA . TYR A 1 75 ? 23.109 10.447 -44.591 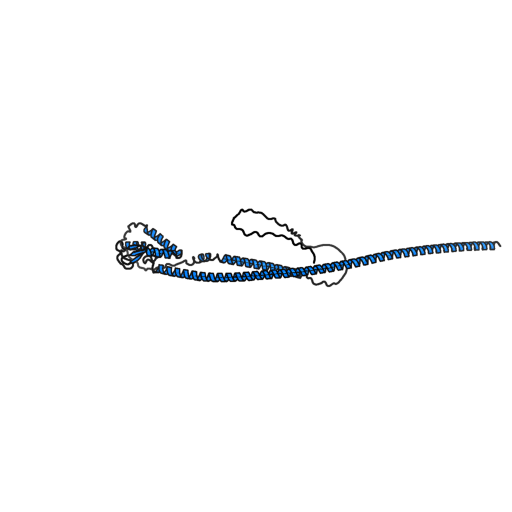1.00 90.12 75 TYR A CA 1
ATOM 615 C C . TYR A 1 75 ? 23.859 10.524 -43.259 1.00 90.12 75 TYR A C 1
ATOM 617 O O . TYR A 1 75 ? 23.228 10.346 -42.221 1.00 90.12 75 TYR A O 1
ATOM 625 N N . GLU A 1 76 ? 25.158 10.829 -43.263 1.00 94.50 76 GLU A N 1
ATOM 626 C CA . GLU A 1 76 ? 25.951 11.014 -42.039 1.00 94.50 76 GLU A CA 1
ATOM 627 C C . GLU A 1 76 ? 25.370 12.137 -41.169 1.00 94.50 76 GLU A C 1
ATOM 629 O O . GLU A 1 76 ? 25.034 11.896 -40.010 1.00 94.50 76 GLU A O 1
ATOM 634 N N . HIS A 1 77 ? 25.098 13.310 -41.748 1.00 95.75 77 HIS A N 1
ATOM 635 C CA . HIS A 1 77 ? 24.452 14.407 -41.020 1.00 95.75 77 HIS A CA 1
ATOM 636 C C . HIS A 1 77 ? 23.051 14.051 -40.513 1.00 95.75 77 HIS A C 1
ATOM 638 O O . HIS A 1 77 ? 22.671 14.428 -39.402 1.00 95.75 77 HIS A O 1
ATOM 644 N N . LYS A 1 78 ? 22.259 13.305 -41.297 1.00 95.75 78 LYS A N 1
ATOM 645 C CA . LYS A 1 78 ? 20.925 12.880 -40.855 1.00 95.75 78 LYS A CA 1
ATOM 646 C C . LYS A 1 78 ? 21.007 11.919 -39.672 1.00 95.75 78 LYS A C 1
ATOM 648 O O . LYS A 1 78 ? 20.202 12.027 -38.749 1.00 95.75 78 LYS A O 1
ATOM 653 N N . ILE A 1 79 ? 21.968 10.998 -39.697 1.00 93.56 79 ILE A N 1
ATOM 654 C CA . ILE A 1 79 ? 22.230 10.057 -38.608 1.00 93.56 79 ILE A CA 1
ATOM 655 C C . ILE A 1 79 ? 22.657 10.818 -37.348 1.00 93.56 79 ILE A C 1
ATOM 657 O O . ILE A 1 79 ? 22.092 10.577 -36.284 1.00 93.56 79 ILE A O 1
ATOM 661 N N . GLU A 1 80 ? 23.583 11.771 -37.457 1.00 96.12 80 GLU A N 1
ATOM 662 C CA . GLU A 1 80 ? 24.020 12.609 -36.332 1.00 96.12 80 GLU A CA 1
ATOM 663 C C . GLU A 1 80 ? 22.861 13.398 -35.712 1.00 96.12 80 GLU A C 1
ATOM 665 O O . GLU A 1 80 ? 22.684 13.380 -34.493 1.00 96.12 80 GLU A O 1
ATOM 670 N N . ALA A 1 81 ? 22.009 14.015 -36.537 1.00 95.50 81 ALA A N 1
ATOM 671 C CA . ALA A 1 81 ? 20.823 14.726 -36.063 1.00 95.50 81 ALA A CA 1
ATOM 672 C C . ALA A 1 81 ? 19.831 13.793 -35.338 1.00 95.50 81 ALA A C 1
ATOM 674 O O . ALA A 1 81 ? 19.282 14.144 -34.290 1.00 95.50 81 ALA A O 1
ATOM 675 N N . LEU A 1 82 ? 19.618 12.578 -35.857 1.00 94.19 82 LEU A N 1
ATOM 676 C CA . LEU A 1 82 ? 18.772 11.572 -35.206 1.00 94.19 82 LEU A CA 1
ATOM 677 C C . LEU A 1 82 ? 19.366 11.092 -33.873 1.00 94.19 82 LEU A C 1
ATOM 679 O O . LEU A 1 82 ? 18.630 10.908 -32.906 1.00 94.19 82 LEU A O 1
ATOM 683 N N . TYR A 1 83 ? 20.686 10.927 -33.782 1.00 95.00 83 TYR A N 1
ATOM 684 C CA . TYR A 1 83 ? 21.339 10.594 -32.515 1.00 95.00 83 TYR A CA 1
ATOM 685 C C . TYR A 1 83 ? 21.254 11.736 -31.498 1.00 95.00 83 TYR A C 1
ATOM 687 O O . TYR A 1 83 ? 21.004 11.471 -30.323 1.00 95.00 83 TYR A O 1
ATOM 695 N N . GLY A 1 84 ? 21.406 12.988 -31.939 1.00 95.75 84 GLY A N 1
ATOM 696 C CA . GLY A 1 84 ? 21.256 14.164 -31.080 1.00 95.75 84 GLY A CA 1
ATOM 697 C C . GLY A 1 84 ? 19.849 14.276 -30.492 1.00 95.75 84 GLY A C 1
ATOM 698 O O . GLY A 1 84 ? 19.695 14.369 -29.277 1.00 95.75 84 GLY A O 1
ATOM 699 N N . THR A 1 85 ? 18.821 14.179 -31.339 1.00 96.12 85 THR A N 1
ATOM 700 C CA . THR A 1 85 ? 17.412 14.212 -30.899 1.00 96.12 85 THR A CA 1
ATOM 701 C C . THR A 1 85 ? 17.062 13.051 -29.971 1.00 96.12 85 THR A C 1
ATOM 703 O O . THR A 1 85 ? 16.399 13.256 -28.958 1.00 96.12 85 THR A O 1
ATOM 706 N N . LYS A 1 86 ? 17.551 11.838 -30.257 1.00 95.00 86 LYS A N 1
ATOM 707 C CA . LYS A 1 86 ? 17.383 10.690 -29.359 1.00 95.00 86 LYS A CA 1
ATOM 708 C C . LYS A 1 86 ? 17.970 10.966 -27.971 1.00 95.00 86 LYS A C 1
ATOM 710 O O . LYS A 1 86 ? 17.307 10.690 -26.977 1.00 95.00 86 LYS A O 1
ATOM 715 N N . LEU A 1 87 ? 19.196 11.486 -27.906 1.00 96.81 87 LEU A N 1
ATOM 716 C CA . LEU A 1 87 ? 19.873 11.765 -26.639 1.00 96.81 87 LEU A CA 1
ATOM 717 C C . LEU A 1 87 ? 19.134 12.835 -25.824 1.00 96.81 87 LEU A C 1
ATOM 719 O O . LEU A 1 87 ? 19.062 12.735 -24.601 1.00 96.81 87 LEU A O 1
ATOM 723 N N . ASP A 1 88 ? 18.585 13.850 -26.490 1.00 96.69 88 ASP A N 1
ATOM 724 C CA . ASP A 1 88 ? 17.783 14.881 -25.834 1.00 96.69 88 ASP A CA 1
ATOM 725 C C . ASP A 1 88 ? 16.477 14.310 -25.262 1.00 96.69 88 ASP A C 1
ATOM 727 O O . ASP A 1 88 ? 16.171 14.516 -24.089 1.00 96.69 88 ASP A O 1
ATOM 731 N N . LEU A 1 89 ? 15.764 13.487 -26.038 1.00 96.12 89 LEU A N 1
ATOM 732 C CA . LEU A 1 89 ? 14.565 12.792 -25.563 1.00 96.12 89 LEU A CA 1
ATOM 733 C C . LEU A 1 89 ? 14.859 11.870 -24.372 1.00 96.12 89 LEU A C 1
ATOM 735 O O . LEU A 1 89 ? 14.082 11.846 -23.421 1.00 96.12 89 LEU A O 1
ATOM 739 N N . GLU A 1 90 ? 15.974 11.133 -24.392 1.00 96.06 90 GLU A N 1
ATOM 740 C CA . GLU A 1 90 ? 16.394 10.292 -23.263 1.00 96.06 90 GLU A CA 1
ATOM 741 C C . GLU A 1 90 ? 16.600 11.129 -21.989 1.00 96.06 90 GLU A C 1
ATOM 743 O O . GLU A 1 90 ? 16.085 10.762 -20.932 1.00 96.06 90 GLU A O 1
ATOM 748 N N . LYS A 1 91 ? 17.249 12.297 -22.095 1.00 97.44 91 LYS A N 1
ATOM 749 C CA . LYS A 1 91 ? 17.417 13.230 -20.966 1.00 97.44 91 LYS A CA 1
ATOM 750 C C . LYS A 1 91 ? 16.089 13.795 -20.468 1.00 97.44 91 LYS A C 1
ATOM 752 O O . LYS A 1 91 ? 15.884 13.893 -19.261 1.00 97.44 91 LYS A O 1
ATOM 757 N N . GLN A 1 92 ? 15.182 14.160 -21.375 1.00 97.44 92 GLN A N 1
ATOM 758 C CA . GLN A 1 92 ? 13.858 14.658 -20.998 1.00 97.44 92 GLN A CA 1
ATOM 759 C C . GLN A 1 92 ? 13.044 13.589 -20.258 1.00 97.44 92 GLN A C 1
ATOM 761 O O . GLN A 1 92 ? 12.397 13.892 -19.256 1.00 97.44 92 GLN A O 1
ATOM 766 N N . ILE A 1 93 ? 13.085 12.335 -20.722 1.00 96.62 93 ILE A N 1
ATOM 767 C CA . ILE A 1 93 ? 12.410 11.212 -20.058 1.00 96.62 93 ILE A CA 1
ATOM 768 C C . ILE A 1 93 ? 12.975 11.011 -18.651 1.00 96.62 93 ILE A C 1
ATOM 770 O O . ILE A 1 93 ? 12.199 10.888 -17.707 1.00 96.62 93 ILE A O 1
ATOM 774 N N . GLU A 1 94 ? 14.300 11.015 -18.499 1.00 96.81 94 GLU A N 1
ATOM 775 C CA . GLU A 1 94 ? 14.957 10.860 -17.198 1.00 96.81 94 GLU A CA 1
ATOM 776 C C . GLU A 1 94 ? 14.596 12.000 -16.234 1.00 96.81 94 GLU A C 1
ATOM 778 O O . GLU A 1 94 ? 14.241 11.748 -15.084 1.00 96.81 94 GLU A O 1
ATOM 783 N N . ALA A 1 95 ? 14.586 13.247 -16.711 1.00 97.06 95 ALA A N 1
ATOM 784 C CA . ALA A 1 95 ? 14.183 14.400 -15.910 1.00 97.06 95 ALA A CA 1
ATOM 785 C C . ALA A 1 95 ? 12.726 14.291 -15.428 1.00 97.06 95 ALA A C 1
ATOM 787 O O . ALA A 1 95 ? 12.462 14.463 -14.238 1.00 97.06 95 ALA A O 1
ATOM 788 N N . ARG A 1 96 ? 11.790 13.938 -16.322 1.00 97.25 96 ARG A N 1
ATOM 789 C CA . ARG A 1 96 ? 10.372 13.749 -15.962 1.00 97.25 96 ARG A CA 1
ATOM 790 C C . ARG A 1 96 ? 10.165 12.574 -15.014 1.00 97.25 96 ARG A C 1
ATOM 792 O O . ARG A 1 96 ? 9.291 12.629 -14.154 1.00 97.25 96 ARG A O 1
ATOM 799 N N . LEU A 1 97 ? 10.943 11.505 -15.174 1.00 96.94 97 LEU A N 1
ATOM 800 C CA . LEU A 1 97 ? 10.889 10.347 -14.288 1.00 96.94 97 LEU A CA 1
ATOM 801 C C . LEU A 1 97 ? 11.381 10.717 -12.885 1.00 96.94 97 LEU A C 1
ATOM 803 O O . LEU A 1 97 ? 10.719 10.382 -11.908 1.00 96.94 97 LEU A O 1
ATOM 807 N N . ASN A 1 98 ? 12.470 11.479 -12.782 1.00 96.19 98 ASN A N 1
ATOM 808 C CA . ASN A 1 98 ? 12.976 11.971 -11.502 1.00 96.19 98 ASN A CA 1
ATOM 809 C C . ASN A 1 98 ? 11.994 12.934 -10.822 1.00 96.19 98 ASN A C 1
ATOM 811 O O . ASN A 1 98 ? 11.747 12.786 -9.632 1.00 96.19 98 ASN A O 1
ATOM 815 N N . GLU A 1 99 ? 11.380 13.857 -11.565 1.00 97.44 99 GLU A N 1
ATOM 816 C CA . GLU A 1 99 ? 10.330 14.747 -11.047 1.00 97.44 99 GLU A CA 1
ATOM 817 C C . GLU A 1 99 ? 9.130 13.956 -10.500 1.00 97.44 99 GLU A C 1
ATOM 819 O O . GLU A 1 99 ? 8.659 14.198 -9.392 1.00 97.44 99 GLU A O 1
ATOM 824 N N . LYS A 1 100 ? 8.657 12.944 -11.237 1.00 95.44 100 LYS A N 1
ATOM 825 C CA . LYS A 1 100 ? 7.547 12.099 -10.772 1.00 95.44 100 LYS A CA 1
ATOM 826 C C . LYS A 1 100 ? 7.921 11.231 -9.571 1.00 95.44 100 LYS A C 1
ATOM 828 O O . LYS A 1 100 ? 7.068 10.980 -8.716 1.00 95.44 100 LYS A O 1
ATOM 833 N N . ASN A 1 101 ? 9.174 10.790 -9.487 1.00 95.25 101 ASN A N 1
ATOM 834 C CA . ASN A 1 101 ? 9.675 10.055 -8.331 1.00 95.25 101 ASN A CA 1
ATOM 835 C C . ASN A 1 101 ? 9.721 10.945 -7.086 1.00 95.25 101 ASN A C 1
ATOM 837 O O . ASN A 1 101 ? 9.216 10.527 -6.048 1.00 95.25 101 ASN A O 1
ATOM 841 N N . THR A 1 102 ? 10.231 12.176 -7.184 1.00 96.62 102 THR A N 1
ATOM 842 C CA . THR A 1 102 ? 10.264 13.098 -6.038 1.00 96.62 102 THR A CA 1
ATOM 843 C C . THR A 1 102 ? 8.858 13.495 -5.593 1.00 96.62 102 THR A C 1
ATOM 845 O O . THR A 1 102 ? 8.579 13.482 -4.397 1.00 96.62 102 THR A O 1
ATOM 848 N N . GLU A 1 103 ? 7.934 13.757 -6.526 1.00 97.00 103 GLU A N 1
ATOM 849 C CA . GLU A 1 103 ? 6.513 13.951 -6.202 1.00 97.00 103 GLU A CA 1
ATOM 850 C C . GLU A 1 103 ? 5.958 12.752 -5.414 1.00 97.00 103 GLU A C 1
ATOM 852 O O . GLU A 1 103 ? 5.356 12.920 -4.353 1.00 97.00 103 GLU A O 1
ATOM 857 N N . SER A 1 104 ? 6.210 11.531 -5.887 1.00 95.25 104 SER A N 1
ATOM 858 C CA . SER A 1 104 ? 5.730 10.311 -5.227 1.00 95.25 104 SER A CA 1
ATOM 859 C C . SER A 1 104 ? 6.338 10.128 -3.833 1.00 95.25 104 SER A C 1
ATOM 861 O O . SER A 1 104 ? 5.620 9.795 -2.893 1.00 95.25 104 SER A O 1
ATOM 863 N N . GLU A 1 105 ? 7.634 10.395 -3.667 1.00 96.88 105 GLU A N 1
ATOM 864 C CA . GLU A 1 105 ? 8.316 10.350 -2.370 1.00 96.88 105 GLU A CA 1
ATOM 865 C C . GLU A 1 105 ? 7.729 11.362 -1.379 1.00 96.88 105 GLU A C 1
ATOM 867 O O . GLU A 1 105 ? 7.517 11.028 -0.213 1.00 96.88 105 GLU A O 1
ATOM 872 N N . THR A 1 106 ? 7.401 12.581 -1.826 1.00 97.00 106 THR A N 1
ATOM 873 C CA . THR A 1 106 ? 6.768 13.580 -0.947 1.00 97.00 106 THR A CA 1
ATOM 874 C C . THR A 1 106 ? 5.404 13.120 -0.440 1.00 97.00 106 THR A C 1
ATOM 876 O O . THR A 1 106 ? 5.133 13.245 0.754 1.00 97.00 106 THR A O 1
ATOM 879 N N . ILE A 1 107 ? 4.582 12.522 -1.309 1.00 97.06 107 ILE A N 1
ATOM 880 C CA . ILE A 1 107 ? 3.267 11.984 -0.939 1.00 97.06 107 ILE A CA 1
ATOM 881 C C . ILE A 1 107 ? 3.420 10.819 0.044 1.00 97.06 107 ILE A C 1
ATOM 883 O O . ILE A 1 107 ? 2.714 10.768 1.049 1.00 97.06 107 ILE A O 1
ATOM 887 N N . ILE A 1 108 ? 4.362 9.902 -0.203 1.00 96.62 108 ILE A N 1
ATOM 888 C CA . ILE A 1 108 ? 4.634 8.771 0.698 1.00 96.62 108 ILE A CA 1
ATOM 889 C C . ILE A 1 108 ? 5.030 9.274 2.090 1.00 96.62 108 ILE A C 1
ATOM 891 O O . ILE A 1 108 ? 4.490 8.798 3.086 1.00 96.62 108 ILE A O 1
ATOM 895 N N . ASN A 1 109 ? 5.922 10.262 2.169 1.00 96.56 109 ASN A N 1
ATOM 896 C CA . ASN A 1 109 ? 6.353 10.830 3.445 1.00 96.56 109 ASN A CA 1
ATOM 897 C C . ASN A 1 109 ? 5.203 11.538 4.180 1.00 96.56 109 ASN A C 1
ATOM 899 O O . ASN A 1 109 ? 5.068 11.387 5.392 1.00 96.56 109 ASN A O 1
ATOM 903 N N . GLN A 1 110 ? 4.346 12.270 3.460 1.00 97.62 110 GLN A N 1
ATOM 904 C CA . GLN A 1 110 ? 3.149 12.892 4.038 1.00 97.62 110 GLN A CA 1
ATOM 905 C C . GLN A 1 110 ? 2.198 11.844 4.625 1.00 97.62 110 GLN A C 1
ATOM 907 O O . GLN A 1 110 ? 1.837 11.940 5.796 1.00 97.62 110 GLN A O 1
ATOM 912 N N . LEU A 1 111 ? 1.862 10.808 3.852 1.00 96.62 111 LEU A N 1
ATOM 913 C CA . LEU A 1 111 ? 0.985 9.727 4.305 1.00 96.62 111 LEU A CA 1
ATOM 914 C C . LEU A 1 111 ? 1.588 8.936 5.472 1.00 96.62 111 LEU A C 1
ATOM 916 O O . LEU A 1 111 ? 0.855 8.522 6.366 1.00 96.62 111 LEU A O 1
ATOM 920 N N . SER A 1 112 ? 2.910 8.740 5.496 1.00 97.00 112 SER A N 1
ATOM 921 C CA . SER A 1 112 ? 3.590 8.098 6.628 1.00 97.00 112 SER A CA 1
ATOM 922 C C . SER A 1 112 ? 3.425 8.914 7.910 1.00 97.00 112 SER A C 1
ATOM 924 O O . SER A 1 112 ? 3.087 8.351 8.947 1.00 97.00 112 SER A O 1
ATOM 926 N N . ASN A 1 113 ? 3.594 10.237 7.834 1.00 96.88 113 ASN A N 1
ATOM 927 C CA . ASN A 1 113 ? 3.422 11.119 8.988 1.00 96.88 113 ASN A CA 1
ATOM 928 C C . ASN A 1 113 ? 1.969 11.130 9.489 1.00 96.88 113 ASN A C 1
ATOM 930 O O . ASN A 1 113 ? 1.730 11.090 10.696 1.00 96.88 113 ASN A O 1
ATOM 934 N N . GLU A 1 114 ? 0.991 11.159 8.578 1.00 97.50 114 GLU A N 1
ATOM 935 C CA . GLU A 1 114 ? -0.429 11.058 8.940 1.00 97.50 114 GLU A CA 1
ATOM 936 C C . GLU A 1 114 ? -0.748 9.712 9.604 1.00 97.50 114 GLU A C 1
ATOM 938 O O . GLU A 1 114 ? -1.441 9.668 10.622 1.00 97.50 114 GLU A O 1
ATOM 943 N N . LEU A 1 115 ? -0.200 8.614 9.075 1.00 97.19 115 LEU A N 1
ATOM 944 C CA . LEU A 1 115 ? -0.376 7.279 9.640 1.00 97.19 115 LEU A CA 1
ATOM 945 C C . LEU A 1 115 ? 0.211 7.174 11.052 1.00 97.19 115 LEU A C 1
ATOM 947 O O . LEU A 1 115 ? -0.417 6.578 11.930 1.00 97.19 115 LEU A O 1
ATOM 951 N N . ASP A 1 116 ? 1.386 7.756 11.285 1.00 97.25 116 ASP A N 1
ATOM 952 C CA . ASP A 1 116 ? 2.019 7.759 12.603 1.00 97.25 116 ASP A CA 1
ATOM 953 C C . ASP A 1 116 ? 1.232 8.612 13.609 1.00 97.25 116 ASP A C 1
ATOM 955 O O . ASP A 1 116 ? 1.019 8.171 14.739 1.00 97.25 116 ASP A O 1
ATOM 959 N N . SER A 1 117 ? 0.678 9.754 13.183 1.00 97.00 117 SER A N 1
ATOM 960 C CA . SER A 1 117 ? -0.219 10.561 14.022 1.00 97.00 117 SER A CA 1
ATOM 961 C C . SER A 1 117 ? -1.494 9.801 14.412 1.00 97.00 117 SER A C 1
ATOM 963 O O . SER A 1 117 ? -1.892 9.804 15.578 1.00 97.00 117 SER A O 1
ATOM 965 N N . VAL A 1 118 ? -2.123 9.091 13.469 1.00 97.12 118 VAL A N 1
ATOM 966 C CA . VAL A 1 118 ? -3.317 8.277 13.758 1.00 97.12 118 VAL A CA 1
ATOM 967 C C . VAL A 1 118 ? -2.987 7.119 14.700 1.00 97.12 118 VAL A C 1
ATOM 969 O O . VAL A 1 118 ? -3.763 6.834 15.613 1.00 97.12 118 VAL A O 1
ATOM 972 N N . ARG A 1 119 ? -1.840 6.456 14.519 1.00 97.12 119 ARG A N 1
ATOM 973 C CA . ARG A 1 119 ? -1.384 5.395 15.431 1.00 97.12 119 ARG A CA 1
ATOM 974 C C . ARG A 1 119 ? -1.209 5.916 16.851 1.00 97.12 119 ARG A C 1
ATOM 976 O O . ARG A 1 119 ? -1.683 5.269 17.782 1.00 97.12 119 ARG A O 1
ATOM 983 N N . GLU A 1 120 ? -0.582 7.076 17.015 1.00 97.25 120 GLU A N 1
ATOM 984 C CA . GLU A 1 120 ? -0.414 7.707 18.323 1.00 97.25 120 GLU A CA 1
ATOM 985 C C . GLU A 1 120 ? -1.774 7.984 18.984 1.00 97.25 120 GLU A C 1
ATOM 987 O O . GLU A 1 120 ? -2.009 7.552 20.115 1.00 97.25 120 GLU A O 1
ATOM 992 N N . LEU A 1 121 ? -2.725 8.578 18.255 1.00 97.06 121 LEU A N 1
ATOM 993 C CA . LEU A 1 121 ? -4.084 8.813 18.760 1.00 97.06 121 LEU A CA 1
ATOM 994 C C . LEU A 1 121 ? -4.800 7.520 19.174 1.00 97.06 121 LEU A C 1
ATOM 996 O O . LEU A 1 121 ? -5.447 7.484 20.221 1.00 97.06 121 LEU A O 1
ATOM 1000 N N . LEU A 1 122 ? -4.664 6.445 18.393 1.00 96.25 122 LEU A N 1
ATOM 1001 C CA . LEU A 1 122 ? -5.242 5.145 18.740 1.00 96.25 122 LEU A CA 1
ATOM 1002 C C . LEU A 1 122 ? -4.642 4.581 20.031 1.00 96.25 122 LEU A C 1
ATOM 1004 O O . LEU A 1 122 ? -5.381 4.043 20.852 1.00 96.25 122 LEU A O 1
ATOM 1008 N N . THR A 1 123 ? -3.331 4.726 20.243 1.00 96.12 123 THR A N 1
ATOM 1009 C CA . THR A 1 123 ? -2.700 4.271 21.493 1.00 96.12 123 THR A CA 1
ATOM 1010 C C . THR A 1 123 ? -3.185 5.059 22.707 1.00 96.12 123 THR A C 1
ATOM 1012 O O . THR A 1 123 ? -3.444 4.463 23.750 1.00 96.12 123 THR A O 1
ATOM 1015 N N . ILE A 1 124 ? -3.371 6.377 22.575 1.00 96.75 124 ILE A N 1
ATOM 1016 C CA . ILE A 1 124 ? -3.919 7.220 23.646 1.00 96.75 124 ILE A CA 1
ATOM 1017 C C . ILE A 1 124 ? -5.339 6.768 23.991 1.00 96.75 124 ILE A C 1
ATOM 1019 O O . ILE A 1 124 ? -5.616 6.469 25.151 1.00 96.75 124 ILE A O 1
ATOM 1023 N N . HIS A 1 125 ? -6.211 6.637 22.991 1.00 95.06 125 HIS A N 1
ATOM 1024 C CA . HIS A 1 125 ? -7.591 6.209 23.214 1.00 95.06 125 HIS A CA 1
ATOM 1025 C C . HIS A 1 125 ? -7.702 4.790 23.774 1.00 95.06 125 HIS A C 1
ATOM 1027 O O . HIS A 1 125 ? -8.580 4.532 24.595 1.00 95.06 125 HIS A O 1
ATOM 1033 N N . GLU A 1 126 ? -6.823 3.868 23.376 1.00 95.94 126 GLU A N 1
ATOM 1034 C CA . GLU A 1 126 ? -6.802 2.520 23.946 1.00 95.94 126 GLU A CA 1
ATOM 1035 C C . GLU A 1 126 ? -6.404 2.544 25.427 1.00 95.94 126 GLU A C 1
ATOM 1037 O O . GLU A 1 126 ? -7.051 1.889 26.242 1.00 95.94 126 GLU A O 1
ATOM 1042 N N . ASN A 1 127 ? -5.410 3.357 25.799 1.00 95.12 127 ASN A N 1
ATOM 1043 C CA . ASN A 1 127 ? -5.017 3.534 27.198 1.00 95.12 127 ASN A CA 1
ATOM 1044 C C . ASN A 1 127 ? -6.140 4.180 28.026 1.00 95.12 127 ASN A C 1
ATOM 1046 O O . ASN A 1 127 ? -6.456 3.700 29.114 1.00 95.12 127 ASN A O 1
ATOM 1050 N N . GLU A 1 128 ? -6.780 5.238 27.515 1.00 95.88 128 GLU A N 1
ATOM 1051 C CA . GLU A 1 128 ? -7.934 5.879 28.165 1.00 95.88 128 G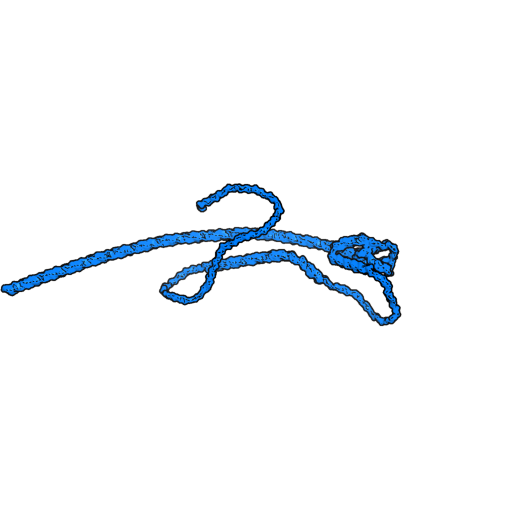LU A CA 1
ATOM 1052 C C . GLU A 1 128 ? -9.084 4.886 28.363 1.00 95.88 128 GLU A C 1
ATOM 1054 O O . GLU A 1 128 ? -9.666 4.803 29.448 1.00 95.88 128 GLU A O 1
ATOM 1059 N N . ARG A 1 129 ? -9.381 4.089 27.331 1.00 95.56 129 ARG A N 1
ATOM 1060 C CA . ARG A 1 129 ? -10.397 3.038 27.387 1.00 95.56 129 ARG A CA 1
ATOM 1061 C C . ARG A 1 129 ? -10.052 1.992 28.440 1.00 95.56 129 ARG A C 1
ATOM 1063 O O . ARG A 1 129 ? -10.919 1.648 29.234 1.00 95.56 129 ARG A O 1
ATOM 1070 N N . GLN A 1 130 ? -8.805 1.530 28.494 1.00 95.00 130 GLN A N 1
ATOM 1071 C CA . GLN A 1 130 ? -8.361 0.540 29.473 1.00 95.00 130 GLN A CA 1
ATOM 1072 C C . GLN A 1 130 ? -8.490 1.056 30.915 1.00 95.00 130 GLN A C 1
ATOM 1074 O O . GLN A 1 130 ? -8.941 0.321 31.797 1.00 95.00 130 GLN A O 1
ATOM 1079 N N . VAL A 1 131 ? -8.144 2.325 31.158 1.00 95.94 131 VAL A N 1
ATOM 1080 C CA . VAL A 1 131 ? -8.322 2.962 32.472 1.00 95.94 131 VAL A CA 1
ATOM 1081 C C . VAL A 1 131 ? -9.803 3.006 32.839 1.00 95.94 131 VAL A C 1
ATOM 1083 O O . VAL A 1 131 ? -10.174 2.525 33.910 1.00 95.94 131 VAL A O 1
ATOM 1086 N N . LEU A 1 132 ? -10.665 3.485 31.939 1.00 94.38 132 LEU A N 1
ATOM 1087 C CA . LEU A 1 132 ? -12.109 3.542 32.176 1.00 94.38 132 LEU A CA 1
ATOM 1088 C C . LEU A 1 132 ? -12.719 2.156 32.416 1.00 94.38 132 LEU A C 1
ATOM 1090 O O . LEU A 1 132 ? -13.517 1.988 33.338 1.00 94.38 132 LEU A O 1
ATOM 1094 N N . GLU A 1 133 ? -12.334 1.153 31.628 1.00 93.06 133 GLU A N 1
ATOM 1095 C CA . GLU A 1 133 ? -12.772 -0.233 31.811 1.00 93.06 133 GLU A CA 1
ATOM 1096 C C . GLU A 1 133 ? -12.357 -0.763 33.189 1.00 93.06 133 GLU A C 1
ATOM 1098 O O . GLU A 1 133 ? -13.174 -1.369 33.886 1.00 93.06 133 GLU A O 1
ATOM 1103 N N . SER A 1 134 ? -11.126 -0.478 33.626 1.00 92.50 134 SER A N 1
ATOM 1104 C CA . SER A 1 134 ? -10.644 -0.887 34.948 1.00 92.50 134 SER A CA 1
ATOM 1105 C C . SER A 1 134 ? -11.401 -0.205 36.095 1.00 92.50 134 SER A C 1
ATOM 1107 O O . SER A 1 134 ? -11.769 -0.868 37.067 1.00 92.50 134 SER A O 1
ATOM 1109 N N . GLU A 1 135 ? -11.721 1.086 35.968 1.00 93.88 135 GLU A N 1
ATOM 1110 C CA . GLU A 1 135 ? -12.503 1.823 36.964 1.00 93.88 135 GLU A CA 1
ATOM 1111 C C . GLU A 1 135 ? -13.939 1.306 37.058 1.00 93.88 135 GLU A C 1
ATOM 1113 O O . GLU A 1 135 ? -14.479 1.140 38.156 1.00 93.88 135 GLU A O 1
ATOM 1118 N N . VAL A 1 136 ? -14.572 1.039 35.912 1.00 90.88 136 VAL A N 1
ATOM 1119 C CA . VAL A 1 136 ? -15.915 0.450 35.862 1.00 90.88 136 VAL A CA 1
ATOM 1120 C C . VAL A 1 136 ? -15.900 -0.935 36.500 1.00 90.88 136 VAL A C 1
ATOM 1122 O O . VAL A 1 136 ? -16.773 -1.234 37.316 1.00 90.88 136 VAL A O 1
ATOM 1125 N N . GLN A 1 137 ? -14.894 -1.755 36.195 1.00 88.44 137 GLN A N 1
ATOM 1126 C CA . GLN A 1 137 ? -14.767 -3.093 36.762 1.00 88.44 137 GLN A CA 1
ATOM 1127 C C . GLN A 1 137 ? -14.555 -3.059 38.281 1.00 88.44 137 GLN A C 1
ATOM 1129 O O . GLN A 1 137 ? -15.180 -3.849 38.989 1.00 88.44 137 GLN A O 1
ATOM 1134 N N . SER A 1 138 ? -13.743 -2.125 38.790 1.00 90.19 138 SER A N 1
ATOM 1135 C CA . SER A 1 138 ? -13.568 -1.913 40.233 1.00 90.19 138 SER A CA 1
ATOM 1136 C C . SER A 1 138 ? -14.891 -1.547 40.899 1.00 90.19 138 SER A C 1
ATOM 1138 O O . SER A 1 138 ? -15.283 -2.188 41.866 1.00 90.19 138 SER A O 1
ATOM 1140 N N . LYS A 1 139 ? -15.640 -0.587 40.340 1.00 88.94 139 LYS A N 1
ATOM 1141 C CA . LYS A 1 139 ? -16.942 -0.182 40.897 1.00 88.94 139 LYS A CA 1
ATOM 1142 C C . LYS A 1 139 ? -17.952 -1.329 40.894 1.00 88.94 139 LYS A C 1
ATOM 1144 O O . LYS A 1 139 ? -18.724 -1.466 41.837 1.00 88.94 139 LYS A O 1
ATOM 1149 N N . ILE A 1 140 ? -17.970 -2.155 39.846 1.00 87.31 140 ILE A N 1
ATOM 1150 C CA . ILE A 1 140 ? -18.827 -3.349 39.792 1.00 87.31 140 ILE A CA 1
ATOM 1151 C C . ILE A 1 140 ? -18.429 -4.350 40.885 1.00 87.31 140 ILE A C 1
ATOM 1153 O O . ILE A 1 140 ? -19.316 -4.923 41.516 1.00 87.31 140 ILE A O 1
ATOM 1157 N N . ALA A 1 141 ? -17.130 -4.549 41.123 1.00 86.62 141 ALA A N 1
ATOM 1158 C CA . ALA A 1 141 ? -16.640 -5.422 42.187 1.00 86.62 141 ALA A CA 1
ATOM 1159 C C . ALA A 1 141 ? -17.038 -4.906 43.580 1.00 86.62 141 ALA A C 1
ATOM 1161 O O . ALA A 1 141 ? -17.591 -5.680 44.360 1.00 86.62 141 ALA A O 1
ATOM 1162 N N . ASP A 1 142 ? -16.875 -3.605 43.845 1.00 88.06 142 ASP A N 1
ATOM 1163 C CA . ASP A 1 142 ? -17.301 -2.974 45.103 1.00 88.06 142 ASP A CA 1
ATOM 1164 C C . ASP A 1 142 ? -18.804 -3.206 45.352 1.00 88.06 142 ASP A C 1
ATOM 1166 O O . ASP A 1 142 ? -19.228 -3.582 46.444 1.00 88.06 142 ASP A O 1
ATOM 1170 N N . PHE A 1 143 ? -19.641 -3.048 44.319 1.00 86.06 143 PHE A N 1
ATOM 1171 C CA . PHE A 1 143 ? -21.078 -3.315 44.440 1.00 86.06 143 PHE A CA 1
ATOM 1172 C C . PHE A 1 143 ? -21.415 -4.799 44.617 1.00 86.06 143 PHE A C 1
ATOM 1174 O O . PHE A 1 143 ? -22.402 -5.121 45.285 1.00 86.06 143 PHE A O 1
ATOM 1181 N N . ALA A 1 144 ? -20.627 -5.705 44.036 1.00 86.31 144 ALA A N 1
ATOM 1182 C CA . ALA A 1 144 ? -20.788 -7.139 44.248 1.00 86.31 144 ALA A CA 1
ATOM 1183 C C . ALA A 1 144 ? -20.534 -7.513 45.714 1.00 86.31 144 ALA A C 1
ATOM 1185 O O . ALA A 1 144 ? -21.343 -8.225 46.308 1.00 86.31 144 ALA A O 1
ATOM 1186 N N . GLU A 1 145 ? -19.475 -6.964 46.312 1.00 87.62 145 GLU A N 1
ATOM 1187 C CA . GLU A 1 145 ? -19.128 -7.185 47.718 1.00 87.62 145 GLU A CA 1
ATOM 1188 C C . GLU A 1 145 ? -20.237 -6.702 48.665 1.00 87.62 145 GLU A C 1
ATOM 1190 O O . GLU A 1 145 ? -20.618 -7.412 49.599 1.00 87.62 145 GLU A O 1
ATOM 1195 N N . VAL A 1 146 ? -20.829 -5.533 48.399 1.00 88.19 146 VAL A N 1
ATOM 1196 C CA . VAL A 1 146 ? -21.957 -5.010 49.193 1.00 88.19 146 VAL A CA 1
ATOM 1197 C C . VAL A 1 146 ? -23.178 -5.939 49.117 1.00 88.19 146 VAL A C 1
ATOM 1199 O O . VAL A 1 146 ? -23.834 -6.198 50.128 1.00 88.19 146 VAL A O 1
ATOM 1202 N N . LEU A 1 147 ? -23.488 -6.495 47.941 1.00 86.81 147 LEU A N 1
ATOM 1203 C CA . LEU A 1 147 ? -24.593 -7.451 47.798 1.00 86.81 147 LEU A CA 1
ATOM 1204 C C . LEU A 1 147 ? -24.333 -8.768 48.542 1.00 86.81 147 LEU A C 1
ATOM 1206 O O . LEU A 1 147 ? -25.263 -9.334 49.121 1.00 86.81 147 LEU A O 1
ATOM 1210 N N . GLU A 1 148 ? -23.098 -9.265 48.520 1.00 84.00 148 GLU A N 1
ATOM 1211 C CA . GLU A 1 148 ? -22.723 -10.506 49.202 1.00 84.00 148 GLU A CA 1
ATOM 1212 C C . GLU A 1 148 ? -22.670 -10.347 50.726 1.00 84.00 148 GLU A C 1
ATOM 1214 O O . GLU A 1 148 ? -23.067 -11.263 51.445 1.00 84.00 148 GLU A O 1
ATOM 1219 N N . SER A 1 149 ? -22.245 -9.185 51.227 1.00 85.44 149 SER A N 1
ATOM 1220 C CA . SER A 1 149 ? -22.088 -8.928 52.664 1.00 85.44 149 SER A CA 1
ATOM 1221 C C . SER A 1 149 ? -23.380 -8.485 53.359 1.00 85.44 149 SER A C 1
ATOM 1223 O O . SER A 1 149 ? -23.690 -8.980 54.445 1.00 85.44 149 SER A O 1
ATOM 1225 N N . GLU A 1 150 ? -24.159 -7.583 52.754 1.00 86.75 150 GLU A N 1
ATOM 1226 C CA . GLU A 1 150 ? -25.299 -6.937 53.426 1.00 86.75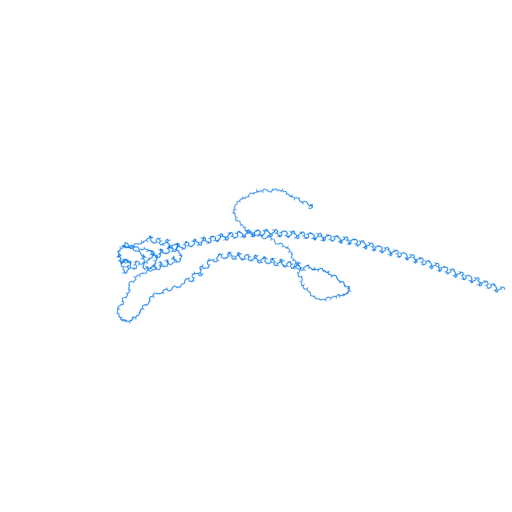 150 GLU A CA 1
ATOM 1227 C C . GLU A 1 150 ? -26.668 -7.462 52.970 1.00 86.75 150 GLU A C 1
ATOM 1229 O O . GLU A 1 150 ? -27.661 -7.356 53.696 1.00 86.75 150 GLU A O 1
ATOM 1234 N N . ALA A 1 151 ? -26.749 -8.050 51.773 1.00 89.94 151 ALA A N 1
ATOM 1235 C CA . ALA A 1 151 ? -28.017 -8.401 51.129 1.00 89.94 151 ALA A CA 1
ATOM 1236 C C . ALA A 1 151 ? -28.295 -9.911 51.068 1.00 89.94 151 ALA A C 1
ATOM 1238 O O . ALA A 1 151 ? -29.189 -10.346 50.332 1.00 89.94 151 ALA A O 1
ATOM 1239 N N . GLN A 1 152 ? -27.548 -10.717 51.826 1.00 92.38 152 GLN A N 1
ATOM 1240 C CA . GLN A 1 152 ? -27.641 -12.173 51.805 1.00 92.38 152 GLN A CA 1
ATOM 1241 C C . GLN A 1 152 ? -28.563 -12.709 52.908 1.00 92.38 152 GLN A C 1
ATOM 1243 O O . GLN A 1 152 ? -28.481 -12.354 54.085 1.00 92.38 152 GLN A O 1
ATOM 1248 N N . CYS A 1 153 ? -29.444 -13.635 52.542 1.00 93.50 153 CYS A N 1
ATOM 1249 C CA . CYS A 1 153 ? -30.288 -14.322 53.506 1.00 93.50 153 CYS A CA 1
ATOM 1250 C C . CYS A 1 153 ? -29.507 -15.410 54.244 1.00 93.50 153 CYS A C 1
ATOM 1252 O O . CYS A 1 153 ? -29.032 -16.358 53.629 1.00 93.50 153 CYS A O 1
ATOM 1254 N N . THR A 1 154 ? -29.487 -15.353 55.574 1.00 92.69 154 THR A N 1
ATOM 1255 C CA . THR A 1 154 ? -28.776 -16.325 56.426 1.00 92.69 154 THR A CA 1
ATOM 1256 C C . THR A 1 154 ? -29.329 -17.755 56.374 1.00 92.69 154 THR A C 1
ATOM 1258 O O . THR A 1 154 ? -28.671 -18.674 56.848 1.00 92.69 154 THR A O 1
ATOM 1261 N N . ILE A 1 155 ? -30.528 -17.964 55.813 1.00 92.75 155 ILE A N 1
ATOM 12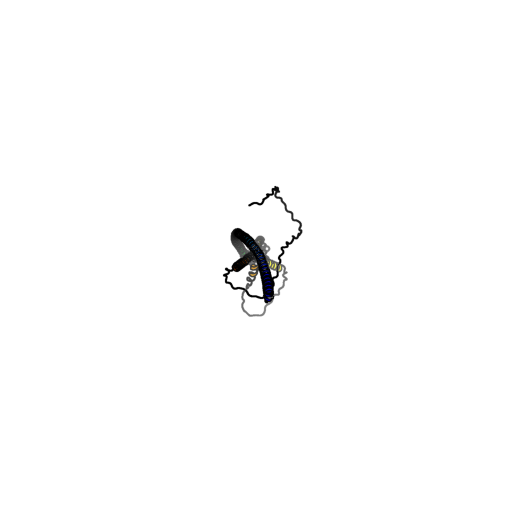62 C CA . ILE A 1 155 ? -31.138 -19.299 55.676 1.00 92.75 155 ILE A CA 1
ATOM 1263 C C . ILE A 1 155 ? -30.662 -20.001 54.399 1.00 92.75 155 ILE A C 1
ATOM 1265 O O . ILE A 1 155 ? -30.389 -21.196 54.427 1.00 92.75 155 ILE A O 1
ATOM 1269 N N . CYS A 1 156 ? -30.612 -19.281 53.275 1.00 91.62 156 CYS A N 1
ATOM 1270 C CA . CYS A 1 156 ? -30.314 -19.860 51.960 1.00 91.62 156 CYS A CA 1
ATOM 1271 C C . CYS A 1 156 ? -28.971 -19.416 51.376 1.00 91.62 156 CYS A C 1
ATOM 1273 O O . CYS A 1 156 ? -28.621 -19.880 50.301 1.00 91.62 156 CYS A O 1
ATOM 1275 N N . SER A 1 157 ? -28.250 -18.512 52.044 1.00 90.56 157 SER A N 1
ATOM 1276 C CA . SER A 1 157 ? -26.968 -17.961 51.590 1.00 90.56 157 SER A CA 1
ATOM 1277 C C . SER A 1 157 ? -27.024 -17.380 50.172 1.00 90.56 157 SER A C 1
ATOM 1279 O O . SER A 1 157 ? -26.074 -17.458 49.403 1.00 90.56 157 SER A O 1
ATOM 1281 N N . GLU A 1 158 ? -28.140 -16.747 49.825 1.00 90.94 158 GLU A N 1
ATOM 1282 C CA . GLU A 1 158 ? -28.336 -16.081 48.536 1.00 90.94 158 GLU A CA 1
ATOM 1283 C C . GLU A 1 158 ? -28.882 -14.671 48.759 1.00 90.94 158 GLU A C 1
ATOM 1285 O O . GLU A 1 158 ? -29.503 -14.398 49.792 1.00 90.94 158 GLU A O 1
ATOM 1290 N N . ILE A 1 159 ? -28.690 -13.795 47.770 1.00 91.94 159 ILE A N 1
ATOM 1291 C CA . ILE A 1 159 ? -29.227 -12.429 47.775 1.00 91.94 159 ILE A CA 1
ATOM 1292 C C . ILE A 1 159 ? -30.748 -12.480 47.964 1.00 91.94 159 ILE A C 1
ATOM 1294 O O . ILE A 1 159 ? -31.426 -13.231 47.254 1.00 91.94 159 ILE A O 1
ATOM 1298 N N . PHE A 1 160 ? -31.301 -11.668 48.873 1.00 93.38 160 PHE A N 1
ATOM 1299 C CA . PHE A 1 160 ? -32.723 -11.713 49.231 1.00 93.38 160 PHE A CA 1
ATOM 1300 C C . PHE A 1 160 ? -33.641 -11.750 48.002 1.00 93.38 160 PHE A C 1
ATOM 1302 O O . PHE A 1 160 ? -33.492 -10.962 47.067 1.00 93.38 160 PHE A O 1
ATOM 1309 N N . ILE A 1 161 ? -34.608 -12.667 48.000 1.00 92.44 161 ILE A N 1
ATOM 1310 C CA . ILE A 1 161 ? -35.698 -12.732 47.020 1.00 92.44 161 ILE A CA 1
ATOM 1311 C C . ILE A 1 161 ? -36.985 -12.473 47.787 1.00 92.44 161 ILE A C 1
ATOM 1313 O O . ILE A 1 161 ? -37.328 -13.267 48.668 1.00 92.44 161 ILE A O 1
ATOM 1317 N N . ASN A 1 162 ? -37.666 -11.377 47.446 1.00 92.50 162 ASN A N 1
ATOM 1318 C CA . ASN A 1 162 ? -38.818 -10.855 48.177 1.00 92.50 162 ASN A CA 1
ATOM 1319 C C . ASN A 1 162 ? -38.480 -10.715 49.670 1.00 92.50 162 ASN A C 1
ATOM 1321 O O . ASN A 1 162 ? -38.876 -11.541 50.492 1.00 92.50 162 ASN A O 1
ATOM 1325 N N . ALA A 1 163 ? -37.672 -9.717 50.018 1.00 94.50 163 ALA A N 1
ATOM 1326 C CA . ALA A 1 163 ? -37.198 -9.500 51.377 1.00 94.50 163 ALA A CA 1
ATOM 1327 C C . ALA A 1 163 ? -38.373 -9.301 52.352 1.00 94.50 163 ALA A C 1
ATOM 1329 O O . ALA A 1 163 ? -39.259 -8.478 52.127 1.00 94.50 163 ALA A O 1
ATOM 1330 N N . VAL A 1 164 ? -38.373 -10.038 53.461 1.00 94.25 164 VAL A N 1
ATOM 1331 C CA . VAL A 1 164 ? -39.361 -9.951 54.542 1.00 94.25 164 VAL A CA 1
ATOM 1332 C C . VAL A 1 164 ? -38.640 -9.654 55.848 1.00 94.25 164 VAL A C 1
ATOM 1334 O O . VAL A 1 164 ? -37.788 -10.428 56.281 1.00 94.25 164 VAL A O 1
ATOM 1337 N N . THR A 1 165 ? -39.007 -8.546 56.486 1.00 95.12 165 THR A N 1
ATOM 1338 C CA . THR A 1 165 ? -38.454 -8.101 57.767 1.00 95.12 165 THR A CA 1
ATOM 1339 C C . THR A 1 165 ? -39.410 -8.455 58.908 1.00 95.12 165 THR A C 1
ATOM 1341 O O . THR A 1 165 ? -40.620 -8.214 58.830 1.00 95.12 165 THR A O 1
ATOM 1344 N N . LEU A 1 166 ? -38.868 -9.031 59.983 1.00 93.62 166 LEU A N 1
ATOM 1345 C CA . LEU A 1 166 ? -39.606 -9.342 61.207 1.00 93.62 166 LEU A CA 1
ATOM 1346 C C . LEU A 1 166 ? -39.681 -8.106 62.112 1.00 93.62 166 LEU A C 1
ATOM 1348 O O . LEU A 1 166 ? -38.677 -7.709 62.691 1.00 93.62 166 LEU A O 1
ATOM 1352 N N . LEU A 1 167 ? -40.864 -7.532 62.307 1.00 90.94 167 LEU A N 1
ATOM 1353 C CA . LEU A 1 167 ? -41.067 -6.286 63.056 1.00 90.94 167 LEU A CA 1
ATOM 1354 C C . LEU A 1 167 ? -40.680 -6.369 64.546 1.00 90.94 167 LEU A C 1
ATOM 1356 O O . LEU A 1 167 ? -40.369 -5.349 65.148 1.00 90.94 167 LEU A O 1
ATOM 1360 N N . GLY A 1 168 ? -40.655 -7.561 65.148 1.00 87.62 168 GLY A N 1
ATOM 1361 C CA . GLY A 1 168 ? -40.253 -7.732 66.554 1.00 87.62 168 GLY A CA 1
ATOM 1362 C C . GLY A 1 168 ? -38.739 -7.662 66.800 1.00 87.62 168 GLY A C 1
ATOM 1363 O O . GLY A 1 168 ? -38.310 -7.431 67.927 1.00 87.62 168 GLY A O 1
ATOM 1364 N N . CYS A 1 169 ? -37.914 -7.873 65.768 1.00 93.12 169 CYS A N 1
ATOM 1365 C CA . CYS A 1 169 ? -36.451 -7.922 65.911 1.00 93.12 169 CYS A CA 1
ATOM 1366 C C . CYS A 1 169 ? -35.653 -7.357 64.725 1.00 93.12 169 CYS A C 1
ATOM 1368 O O . CYS A 1 169 ? -34.433 -7.454 64.725 1.00 93.12 169 CYS A O 1
ATOM 1370 N N . MET A 1 170 ? -36.329 -6.839 63.699 1.00 93.12 170 MET A N 1
ATOM 1371 C CA . MET A 1 170 ? -35.800 -6.227 62.470 1.00 93.12 170 MET A CA 1
ATOM 1372 C C . MET A 1 170 ? -34.854 -7.074 61.607 1.00 93.12 170 MET A C 1
ATOM 1374 O O . MET A 1 170 ? -34.252 -6.573 60.663 1.00 93.12 170 MET A O 1
ATOM 1378 N N . HIS A 1 171 ? -34.780 -8.379 61.848 1.00 94.62 171 HIS A N 1
ATOM 1379 C CA . HIS A 1 171 ? -34.067 -9.301 60.968 1.00 94.62 171 HIS A CA 1
ATOM 1380 C C . HIS A 1 171 ? -34.839 -9.561 59.670 1.00 94.62 171 HIS A C 1
ATOM 1382 O O . HIS A 1 171 ? -36.064 -9.721 59.694 1.00 94.62 171 HIS A O 1
ATOM 1388 N N . THR A 1 172 ? -34.108 -9.636 58.556 1.00 94.56 172 THR A N 1
ATOM 1389 C CA . THR A 1 172 ? -34.660 -9.779 57.203 1.00 94.56 172 THR A CA 1
ATOM 1390 C C . THR A 1 172 ? -34.277 -11.123 56.583 1.00 94.56 172 THR A C 1
ATOM 1392 O O . THR A 1 172 ? -33.155 -11.597 56.744 1.00 94.56 172 THR A O 1
ATOM 1395 N N . PHE A 1 173 ? -35.221 -11.745 55.877 1.00 95.44 173 PHE A N 1
ATOM 1396 C CA . PHE A 1 173 ? -35.074 -13.047 55.219 1.00 95.44 173 PHE A CA 1
ATOM 1397 C C . PHE A 1 173 ? -35.785 -13.046 53.860 1.00 95.44 173 PHE A C 1
ATOM 1399 O O . PHE A 1 173 ? -36.582 -12.156 53.583 1.00 95.44 173 PHE A O 1
ATOM 1406 N N . CYS A 1 174 ? -35.552 -14.054 53.014 1.00 95.38 174 CYS A N 1
ATOM 1407 C CA . CYS A 1 174 ? -36.406 -14.257 51.838 1.00 95.38 174 CYS A CA 1
ATOM 1408 C C . CYS A 1 174 ? -37.813 -14.695 52.270 1.00 95.38 174 CYS A C 1
ATOM 1410 O O . CYS A 1 174 ? -37.944 -15.498 53.198 1.00 95.38 174 CYS A O 1
ATOM 1412 N N . GLU A 1 175 ? -38.842 -14.258 51.543 1.00 93.62 175 GLU A N 1
ATOM 1413 C CA . GLU A 1 175 ? -40.243 -14.638 51.772 1.00 93.62 175 GLU A CA 1
ATOM 1414 C C . GLU A 1 175 ? -40.429 -16.158 51.857 1.00 93.62 175 GLU A C 1
ATOM 1416 O O . GLU A 1 175 ? -41.011 -16.670 52.816 1.00 93.62 175 GLU A O 1
ATOM 1421 N N . PHE A 1 176 ? -39.860 -16.891 50.898 1.00 93.50 176 PHE A N 1
ATOM 1422 C CA . PHE A 1 176 ? -39.893 -18.353 50.881 1.00 93.50 176 PHE A CA 1
ATOM 1423 C C . PHE A 1 176 ? -39.225 -18.958 52.128 1.00 93.50 176 PHE A C 1
ATOM 1425 O O . PHE A 1 176 ? -39.802 -19.810 52.801 1.00 93.50 176 PHE A O 1
ATOM 1432 N N . CYS A 1 177 ? -38.034 -18.468 52.485 1.00 94.00 177 CYS A N 1
ATOM 1433 C CA . CYS A 1 177 ? -37.222 -19.034 53.560 1.00 94.00 177 CYS A CA 1
ATOM 1434 C C . CYS A 1 177 ? -37.867 -18.870 54.942 1.00 94.00 177 CYS A C 1
ATOM 1436 O O . CYS A 1 177 ? -37.900 -19.823 55.721 1.00 94.00 177 CYS A O 1
ATOM 1438 N N . ILE A 1 178 ? -38.401 -17.684 55.258 1.00 92.81 178 ILE A N 1
ATOM 1439 C CA . ILE A 1 178 ? -39.061 -17.467 56.554 1.00 92.81 178 ILE A CA 1
ATOM 1440 C C . ILE A 1 178 ? -40.399 -18.207 56.639 1.00 92.81 178 ILE A C 1
ATOM 1442 O O . ILE A 1 178 ? -40.748 -18.731 57.699 1.00 92.81 178 ILE A O 1
ATOM 1446 N N . THR A 1 179 ? -41.126 -18.306 55.523 1.00 91.31 179 THR A N 1
ATOM 1447 C CA . THR A 1 179 ? -42.389 -19.051 55.458 1.00 91.31 179 THR A CA 1
ATOM 1448 C C . THR A 1 179 ? -42.161 -20.538 55.717 1.00 91.31 179 THR A C 1
ATOM 1450 O O . THR A 1 179 ? -42.915 -21.141 56.481 1.00 91.31 179 THR A O 1
ATOM 1453 N N . GLU A 1 180 ? -41.099 -21.120 55.154 1.00 91.81 180 GLU A N 1
ATOM 1454 C CA . GLU A 1 180 ? -40.740 -22.520 55.392 1.00 91.81 180 GLU A CA 1
ATOM 1455 C C . GLU A 1 180 ? -40.252 -22.752 56.829 1.00 91.81 180 GLU A C 1
ATOM 1457 O O . GLU A 1 180 ? -40.689 -23.692 57.493 1.00 91.81 180 GLU A O 1
ATOM 1462 N N . TRP A 1 181 ? -39.417 -21.853 57.362 1.00 92.56 181 TRP A N 1
ATOM 1463 C CA . TRP A 1 181 ? -38.917 -21.937 58.738 1.00 92.56 181 TRP A CA 1
ATOM 1464 C C . TRP A 1 181 ? -40.047 -21.943 59.774 1.00 92.56 181 TRP A C 1
ATOM 1466 O O . TRP A 1 181 ? -40.068 -22.768 60.693 1.00 92.56 181 TRP A O 1
ATOM 1476 N N . LYS A 1 182 ? -41.038 -21.065 59.589 1.00 90.56 182 LYS A N 1
ATOM 1477 C CA . LYS A 1 182 ? -42.201 -20.941 60.475 1.00 90.56 182 LYS A CA 1
ATOM 1478 C C . LYS A 1 182 ? -43.058 -22.199 60.568 1.00 90.56 182 LYS A C 1
ATOM 1480 O O . LYS A 1 182 ? -43.739 -22.372 61.577 1.00 90.56 182 LYS A O 1
ATOM 1485 N N . LYS A 1 183 ? -43.035 -23.077 59.557 1.00 89.19 183 LYS A N 1
ATOM 1486 C CA . LYS A 1 183 ? -43.733 -24.375 59.618 1.00 89.19 183 LYS A CA 1
ATOM 1487 C C . LYS A 1 183 ? -43.147 -25.281 60.704 1.00 89.19 183 LYS A C 1
ATOM 1489 O O . LYS A 1 183 ? -43.851 -26.145 61.211 1.00 89.19 183 LYS A O 1
ATOM 1494 N N . GLN A 1 184 ? -41.879 -25.070 61.061 1.00 89.38 184 GLN A N 1
ATOM 1495 C CA . GLN A 1 184 ? -41.165 -25.835 62.082 1.00 89.38 184 GLN A CA 1
ATOM 1496 C C . GLN A 1 184 ? -41.071 -25.073 63.410 1.00 89.38 184 GLN A C 1
ATOM 1498 O O . GLN A 1 184 ? -41.311 -25.650 64.470 1.00 89.38 184 GLN A O 1
ATOM 1503 N N . LYS A 1 185 ? -40.701 -23.783 63.377 1.00 89.94 185 LYS A N 1
ATOM 1504 C CA . LYS A 1 185 ? -40.443 -22.966 64.576 1.00 89.94 185 LYS A CA 1
ATOM 1505 C C . LYS A 1 185 ? -40.946 -21.531 64.401 1.00 89.94 185 LYS A C 1
ATOM 1507 O O . LYS A 1 185 ? -40.551 -20.840 63.468 1.00 89.94 185 LYS A O 1
ATOM 1512 N N . LEU A 1 186 ? -41.752 -21.044 65.346 1.00 90.94 186 LEU A N 1
ATOM 1513 C CA . LEU A 1 186 ? -42.278 -19.666 65.367 1.00 90.94 186 LEU A CA 1
ATOM 1514 C C . LEU A 1 186 ? -41.326 -18.678 66.069 1.00 90.94 186 LEU A C 1
ATOM 1516 O O . LEU A 1 186 ? -41.738 -17.860 66.892 1.00 90.94 186 LEU A O 1
ATOM 1520 N N . GLU A 1 187 ? -40.036 -18.762 65.755 1.00 93.00 187 GLU A N 1
ATOM 1521 C CA . GLU A 1 187 ? -38.973 -17.948 66.353 1.00 93.00 187 GLU A CA 1
ATOM 1522 C C . GLU A 1 187 ? -38.003 -17.469 65.272 1.00 93.00 187 GLU A C 1
ATOM 1524 O O . GLU A 1 187 ? -37.757 -18.178 64.296 1.00 93.00 187 GLU A O 1
ATOM 1529 N N . CYS A 1 188 ? -37.432 -16.277 65.448 1.00 93.88 188 CYS A N 1
ATOM 1530 C CA . CYS A 1 188 ? -36.444 -15.720 64.529 1.00 93.88 188 CYS A CA 1
ATOM 1531 C C . CYS A 1 188 ? -35.196 -16.628 64.438 1.00 93.88 188 CYS A C 1
ATOM 1533 O O . CYS A 1 188 ? -34.596 -16.913 65.478 1.00 93.88 188 CYS A O 1
ATOM 1535 N N . PRO A 1 189 ? -34.746 -17.020 63.228 1.00 93.12 189 PRO A N 1
ATOM 1536 C CA . PRO A 1 189 ? -33.538 -17.832 63.039 1.00 9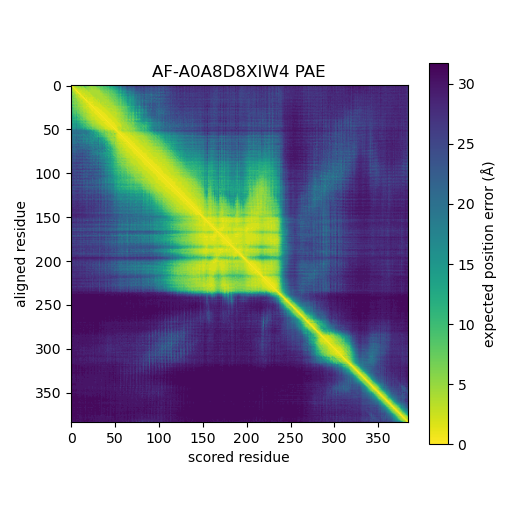3.12 189 PRO A CA 1
ATOM 1537 C C . PRO A 1 189 ? -32.255 -17.224 63.625 1.00 93.12 189 PRO A C 1
ATOM 1539 O O . PRO A 1 189 ? -31.343 -17.965 63.978 1.00 93.12 189 PRO A O 1
ATOM 1542 N N . ILE A 1 190 ? -32.185 -15.891 63.734 1.00 93.12 190 ILE A N 1
ATOM 1543 C CA . ILE A 1 190 ? -30.982 -15.171 64.176 1.00 93.12 190 ILE A CA 1
ATOM 1544 C C . ILE A 1 190 ? -31.001 -14.946 65.692 1.00 93.12 190 ILE A C 1
ATOM 1546 O O . ILE A 1 190 ? -30.101 -15.387 66.400 1.00 93.12 190 ILE A O 1
ATOM 1550 N N . CYS A 1 191 ? -32.041 -14.291 66.215 1.00 94.81 191 CYS A N 1
ATOM 1551 C CA . CYS A 1 191 ? -32.083 -13.856 67.618 1.00 94.81 191 CYS A CA 1
ATOM 1552 C C . CYS A 1 191 ? -33.085 -14.615 68.501 1.00 94.81 191 CYS A C 1
ATOM 1554 O O . CYS A 1 191 ? -33.226 -14.289 69.677 1.00 94.81 191 CYS A O 1
ATOM 1556 N N . ARG A 1 192 ? -33.806 -15.603 67.951 1.00 92.12 192 ARG A N 1
ATOM 1557 C CA . ARG A 1 192 ? -34.812 -16.426 68.656 1.00 92.12 192 ARG A CA 1
ATOM 1558 C C . ARG A 1 192 ? -36.009 -15.655 69.231 1.00 92.12 192 ARG A C 1
ATOM 1560 O O . ARG A 1 192 ? -36.790 -16.205 70.001 1.00 92.12 192 ARG A O 1
ATOM 1567 N N . HIS A 1 193 ? -36.202 -14.395 68.839 1.00 91.94 193 HIS A N 1
ATOM 1568 C CA . HIS A 1 193 ? -37.395 -13.631 69.200 1.00 91.94 193 HIS A CA 1
ATOM 1569 C C . HIS A 1 193 ? -38.660 -14.304 68.638 1.00 91.94 193 HIS A C 1
ATOM 1571 O O . HIS A 1 193 ? -38.663 -14.745 67.487 1.00 91.94 193 HIS A O 1
ATOM 1577 N N . LYS A 1 194 ? -39.736 -14.386 69.431 1.00 90.19 194 LYS A N 1
ATOM 1578 C CA . LYS A 1 194 ? -40.985 -15.046 69.017 1.00 90.19 194 LYS A CA 1
ATOM 1579 C C . LYS A 1 194 ? -41.668 -14.269 67.893 1.00 90.19 194 LYS A C 1
ATOM 1581 O O . LYS A 1 194 ? -41.879 -13.065 68.001 1.00 90.19 194 LYS A O 1
ATOM 1586 N N . ILE A 1 195 ? -42.061 -14.970 66.835 1.00 88.94 195 ILE A N 1
ATOM 1587 C CA . ILE A 1 195 ? -42.760 -14.375 65.693 1.00 88.94 195 ILE A CA 1
ATOM 1588 C C . ILE A 1 195 ? -44.264 -14.424 65.981 1.00 88.94 195 ILE A C 1
ATOM 1590 O O . ILE A 1 195 ? -44.896 -15.474 65.858 1.00 88.94 195 ILE A O 1
ATOM 1594 N N . ALA A 1 196 ? -44.848 -13.298 66.393 1.00 84.31 196 ALA A N 1
ATOM 1595 C CA . ALA A 1 196 ? -46.298 -13.192 66.552 1.00 84.31 196 ALA A CA 1
ATOM 1596 C C . ALA A 1 196 ? -47.007 -13.026 65.193 1.00 84.31 196 ALA A C 1
ATOM 1598 O O . ALA A 1 196 ? -46.400 -12.654 64.185 1.00 84.31 196 ALA A O 1
ATOM 1599 N N . LYS A 1 197 ? -48.318 -13.303 65.152 1.00 78.06 197 LYS A N 1
ATOM 1600 C CA . LYS A 1 197 ? -49.125 -13.153 63.928 1.00 78.06 197 LYS A CA 1
ATOM 1601 C C . LYS A 1 197 ? -49.006 -11.722 63.381 1.00 78.06 197 LYS A C 1
ATOM 1603 O O . LYS A 1 197 ? -49.082 -10.762 64.143 1.00 78.06 197 LYS A O 1
ATOM 1608 N N . ASN A 1 198 ? -48.854 -11.595 62.062 1.00 79.75 198 ASN A N 1
ATOM 1609 C CA . ASN A 1 198 ? -48.738 -10.329 61.320 1.00 79.75 198 ASN A CA 1
ATOM 1610 C C . ASN A 1 198 ? -47.488 -9.474 61.627 1.00 79.75 198 ASN A C 1
ATOM 1612 O O . ASN A 1 198 ? -47.451 -8.305 61.243 1.00 79.75 198 ASN A O 1
ATOM 1616 N N . GLN A 1 199 ? -46.463 -10.035 62.278 1.00 84.94 199 GLN A N 1
ATOM 1617 C CA . GLN A 1 199 ? -45.196 -9.344 62.571 1.00 84.94 199 GLN A CA 1
ATOM 1618 C C . GLN A 1 199 ? -44.130 -9.515 61.477 1.00 84.94 199 GLN A C 1
ATOM 1620 O O . GLN A 1 199 ? -42.965 -9.213 61.700 1.00 84.94 199 GLN A O 1
ATOM 1625 N N . GLU A 1 200 ? -44.501 -9.986 60.293 1.00 89.56 200 GLU A N 1
ATOM 1626 C CA . GLU A 1 200 ? -43.618 -10.106 59.133 1.00 89.56 200 GLU A CA 1
ATOM 1627 C C . GLU A 1 200 ? -44.151 -9.213 58.011 1.00 89.56 200 GLU A C 1
ATOM 1629 O O . GLU A 1 200 ? -45.338 -9.256 57.672 1.00 89.56 200 GLU A O 1
ATOM 1634 N N . LYS A 1 201 ? -43.299 -8.341 57.474 1.00 92.81 201 LYS A N 1
ATOM 1635 C CA . LYS A 1 201 ? -43.676 -7.406 56.412 1.00 92.81 201 LYS A CA 1
ATOM 1636 C C . LYS A 1 201 ? -42.668 -7.463 55.283 1.00 92.81 201 LYS A C 1
ATOM 1638 O O . LYS A 1 201 ? -41.464 -7.483 55.524 1.00 92.81 201 LYS A O 1
ATOM 1643 N N . ARG A 1 202 ? -43.175 -7.457 54.050 1.00 92.94 202 ARG A N 1
ATOM 1644 C CA . ARG A 1 202 ? -42.341 -7.334 52.859 1.00 92.94 202 ARG A CA 1
ATOM 1645 C C . ARG A 1 202 ? -41.657 -5.971 52.853 1.00 92.94 202 ARG A C 1
ATOM 1647 O O . ARG A 1 202 ? -42.319 -4.943 52.984 1.00 92.94 202 ARG A O 1
ATOM 1654 N N . ASN A 1 203 ? -40.345 -5.980 52.683 1.00 92.88 203 ASN A N 1
ATOM 1655 C CA . ASN A 1 203 ? -39.522 -4.791 52.614 1.00 92.88 203 ASN A CA 1
ATOM 1656 C C . ASN A 1 203 ? -39.238 -4.442 51.148 1.00 92.88 203 ASN A C 1
ATOM 1658 O O . ASN A 1 203 ? -38.267 -4.897 50.548 1.00 92.88 203 ASN A O 1
ATOM 1662 N N . ILE A 1 204 ? -40.120 -3.620 50.577 1.00 93.25 204 ILE A N 1
ATOM 1663 C CA . ILE A 1 204 ? -40.063 -3.209 49.166 1.00 93.25 204 ILE A CA 1
ATOM 1664 C C . ILE A 1 204 ? -38.805 -2.375 48.874 1.00 93.25 204 ILE A C 1
ATOM 1666 O O . ILE A 1 204 ? -38.304 -2.403 47.754 1.00 93.25 204 ILE A O 1
ATOM 1670 N N . LEU A 1 205 ? -38.266 -1.659 49.867 1.00 93.12 205 LEU A N 1
ATOM 1671 C CA . LEU A 1 205 ? -37.065 -0.841 49.686 1.00 93.12 205 LEU A CA 1
ATOM 1672 C C . LEU A 1 205 ? -35.837 -1.714 49.424 1.00 93.12 205 LEU A C 1
ATOM 1674 O O . LEU A 1 205 ? -35.092 -1.436 48.489 1.00 93.12 205 LEU A O 1
ATOM 1678 N N . ILE A 1 206 ? -35.672 -2.799 50.188 1.00 91.69 206 ILE A N 1
ATOM 1679 C CA . ILE A 1 206 ? -34.593 -3.772 49.963 1.00 91.69 206 ILE A CA 1
ATOM 1680 C C . ILE A 1 206 ? -34.775 -4.453 48.603 1.00 91.69 206 ILE A C 1
ATOM 1682 O O . ILE A 1 206 ? -33.817 -4.555 47.844 1.00 91.69 206 ILE A O 1
ATOM 1686 N N . ASP A 1 207 ? -36.002 -4.854 48.254 1.00 91.19 207 ASP A N 1
ATOM 1687 C CA . ASP A 1 207 ? -36.292 -5.454 46.944 1.00 91.19 207 ASP A CA 1
ATOM 1688 C C . ASP A 1 207 ? -35.941 -4.500 45.784 1.00 91.19 207 ASP A C 1
ATOM 1690 O O . ASP A 1 207 ? -35.285 -4.907 44.823 1.00 91.19 207 ASP A O 1
ATOM 1694 N N . SER A 1 208 ? -36.348 -3.229 45.874 1.00 93.12 208 SER A N 1
ATOM 1695 C CA . SER A 1 208 ? -36.081 -2.207 44.853 1.00 93.12 208 SER A CA 1
ATOM 1696 C C . SER A 1 208 ? -34.591 -1.897 44.736 1.00 93.12 208 SER A C 1
ATOM 1698 O O . SER A 1 208 ? -34.070 -1.760 43.629 1.00 93.12 208 SER A O 1
ATOM 1700 N N . TRP A 1 209 ? -33.906 -1.789 45.873 1.00 91.94 209 TRP A N 1
ATOM 1701 C CA . TRP A 1 209 ? -32.470 -1.561 45.932 1.00 91.94 209 TRP A CA 1
ATOM 1702 C C . TRP A 1 209 ? -31.720 -2.732 45.288 1.00 91.94 209 TRP A C 1
ATOM 1704 O O . TRP A 1 209 ? -31.014 -2.511 44.306 1.00 91.94 209 TRP A O 1
ATOM 1714 N N . ILE A 1 210 ? -31.982 -3.981 45.693 1.00 91.75 210 ILE A N 1
ATOM 1715 C CA . ILE A 1 210 ? -31.381 -5.175 45.071 1.00 91.75 210 ILE A CA 1
ATOM 1716 C C . ILE A 1 210 ? -31.643 -5.205 43.562 1.00 91.75 210 ILE A C 1
ATOM 1718 O O . ILE A 1 210 ? -30.724 -5.466 42.789 1.00 91.75 210 ILE A O 1
ATOM 1722 N N . ALA A 1 211 ? -32.874 -4.929 43.120 1.00 90.12 211 ALA A N 1
ATOM 1723 C CA . ALA A 1 211 ? -33.214 -4.927 41.699 1.00 90.12 211 ALA A CA 1
ATOM 1724 C C . ALA A 1 211 ? -32.360 -3.923 40.904 1.00 90.12 211 ALA A C 1
ATOM 1726 O O . ALA A 1 211 ? -31.806 -4.281 39.865 1.00 90.12 211 ALA A O 1
ATOM 1727 N N . SER A 1 212 ? -32.197 -2.701 41.426 1.00 89.31 212 SER A N 1
ATOM 1728 C CA . SER A 1 212 ? -31.381 -1.651 40.798 1.00 89.31 212 SER A CA 1
ATOM 1729 C C . SER A 1 212 ? -29.895 -2.007 40.675 1.00 89.31 212 SER A C 1
ATOM 1731 O O . SER A 1 212 ? -29.243 -1.583 39.720 1.00 89.31 212 SER A O 1
ATOM 1733 N N . PHE A 1 213 ? -29.367 -2.800 41.611 1.00 87.31 213 PHE A N 1
ATOM 1734 C CA . PHE A 1 213 ? -27.977 -3.250 41.583 1.00 87.31 213 PHE A CA 1
ATOM 1735 C C . PHE A 1 213 ? -27.799 -4.424 40.638 1.00 87.31 213 PHE A C 1
ATOM 1737 O O . PHE A 1 213 ? -26.943 -4.376 39.761 1.00 87.31 213 PHE A O 1
ATOM 1744 N N . ILE A 1 214 ? -28.655 -5.440 40.749 1.00 88.50 214 ILE A N 1
ATOM 1745 C CA . ILE A 1 214 ? -28.607 -6.620 39.884 1.00 88.50 214 ILE A CA 1
ATOM 1746 C C . ILE A 1 214 ? -28.714 -6.232 38.409 1.00 88.50 214 ILE A C 1
ATOM 1748 O O . ILE A 1 214 ? -28.047 -6.850 37.584 1.00 88.50 214 ILE A O 1
ATOM 1752 N N . ASP A 1 215 ? -29.485 -5.198 38.059 1.00 86.94 215 ASP A N 1
ATOM 1753 C CA . ASP A 1 215 ? -29.583 -4.746 36.670 1.00 86.94 215 ASP A CA 1
ATOM 1754 C C . ASP A 1 215 ? -28.271 -4.163 36.105 1.00 86.94 215 ASP A C 1
ATOM 1756 O O . ASP A 1 215 ? -28.038 -4.191 34.898 1.00 86.94 215 ASP A O 1
ATOM 1760 N N . LYS A 1 216 ? -27.357 -3.712 36.962 1.00 85.38 216 LYS A N 1
ATOM 1761 C CA . LYS A 1 216 ? -26.037 -3.208 36.554 1.00 85.38 216 LYS A CA 1
ATOM 1762 C C . LYS A 1 216 ? -24.944 -4.282 36.586 1.00 85.38 216 LYS A C 1
ATOM 1764 O O . LYS A 1 216 ? -23.816 -4.009 36.195 1.00 85.38 216 LYS A O 1
ATOM 1769 N N . MET A 1 217 ? -25.272 -5.491 37.041 1.00 84.69 217 MET A N 1
ATOM 1770 C CA . MET A 1 217 ? -24.327 -6.600 37.187 1.00 84.69 217 MET A CA 1
ATOM 1771 C C . MET A 1 217 ? -24.201 -7.435 35.912 1.00 84.69 217 MET A C 1
ATOM 1773 O O . MET A 1 217 ? -24.996 -7.323 34.973 1.00 84.69 217 MET A O 1
ATOM 1777 N N . SER A 1 218 ? -23.194 -8.315 35.899 1.00 83.94 218 SER A N 1
ATOM 1778 C CA . SER A 1 218 ? -22.925 -9.202 34.769 1.00 83.94 218 SER A CA 1
ATOM 1779 C C . SER A 1 218 ? -24.143 -10.080 34.417 1.00 83.94 218 SER A C 1
ATOM 1781 O O . SER A 1 218 ? -24.912 -10.480 35.303 1.00 83.94 218 SER A O 1
ATOM 1783 N N . PRO A 1 219 ? -24.318 -10.448 33.131 1.00 85.75 219 PRO A N 1
ATOM 1784 C CA . PRO A 1 219 ? -25.426 -11.303 32.696 1.00 85.75 219 PRO A CA 1
ATOM 1785 C C . PRO A 1 219 ? -25.507 -12.636 33.455 1.00 85.75 219 PRO A C 1
ATOM 1787 O O . PRO A 1 219 ? -26.600 -13.146 33.695 1.00 85.75 219 PRO A O 1
ATOM 1790 N N . ALA A 1 220 ? -24.361 -13.173 33.883 1.00 84.50 220 ALA A N 1
ATOM 1791 C CA . ALA A 1 220 ? -24.279 -14.417 34.642 1.00 84.50 220 ALA A CA 1
ATOM 1792 C C . ALA A 1 220 ? -24.996 -14.326 36.002 1.00 84.50 220 ALA A C 1
ATOM 1794 O O . ALA A 1 220 ? -25.768 -15.219 36.355 1.00 84.50 220 ALA A O 1
ATOM 1795 N N . ILE A 1 221 ? -24.802 -13.230 36.744 1.00 83.00 221 ILE A N 1
ATOM 1796 C CA . ILE A 1 221 ? -25.429 -13.024 38.061 1.00 83.00 221 ILE A CA 1
ATOM 1797 C C . ILE A 1 221 ? -26.944 -12.847 37.908 1.00 83.00 221 ILE A C 1
ATOM 1799 O O . ILE A 1 221 ? -27.720 -13.437 38.667 1.00 83.00 221 ILE A O 1
ATOM 1803 N N . LYS A 1 222 ? -27.379 -12.103 36.881 1.00 88.06 222 LYS A N 1
ATOM 1804 C CA . LYS A 1 222 ? -28.805 -11.948 36.552 1.00 88.06 222 LYS A CA 1
ATOM 1805 C C . LYS A 1 222 ? -29.462 -13.300 36.262 1.00 88.06 222 LYS A C 1
ATOM 1807 O O . LYS A 1 222 ? -30.520 -13.595 36.818 1.00 88.06 222 LYS A O 1
ATOM 1812 N N . ALA A 1 223 ? -28.830 -14.122 35.423 1.00 88.62 223 ALA A N 1
ATOM 1813 C CA . ALA A 1 223 ? -29.345 -15.436 35.045 1.00 88.62 223 ALA A CA 1
ATOM 1814 C C . ALA A 1 223 ? -29.448 -16.382 36.251 1.00 88.62 223 ALA A C 1
ATOM 1816 O O . ALA A 1 223 ? -30.493 -17.000 36.451 1.00 88.62 223 ALA A O 1
ATOM 1817 N N . ASN A 1 224 ? -28.411 -16.433 37.095 1.00 86.62 224 ASN A N 1
ATOM 1818 C CA . ASN A 1 224 ? -28.416 -17.260 38.302 1.00 86.62 224 ASN A CA 1
ATOM 1819 C C . ASN A 1 224 ? -29.569 -16.871 39.247 1.00 86.62 224 ASN A C 1
ATOM 1821 O O . ASN A 1 224 ? -30.374 -17.710 39.648 1.00 86.62 224 ASN A O 1
ATOM 1825 N N . ARG A 1 225 ? -29.740 -15.569 39.517 1.00 88.19 225 ARG A N 1
ATOM 1826 C CA . ARG A 1 225 ? -30.845 -15.080 40.354 1.00 88.19 225 ARG A CA 1
ATOM 1827 C C . ARG A 1 225 ? -32.217 -15.432 39.774 1.00 88.19 225 ARG A C 1
ATOM 1829 O O . ARG A 1 225 ? -33.111 -15.820 40.523 1.00 88.19 225 ARG A O 1
ATOM 1836 N N . GLN A 1 226 ? -32.404 -15.293 38.461 1.00 90.19 226 GLN A N 1
ATOM 1837 C CA . GLN A 1 226 ? -33.663 -15.663 37.808 1.00 90.19 226 GLN A CA 1
ATOM 1838 C C . GLN A 1 226 ? -33.970 -17.153 37.956 1.00 90.19 226 GLN A C 1
ATOM 1840 O O . GLN A 1 226 ? -35.127 -17.512 38.170 1.00 90.19 226 GLN A O 1
ATOM 1845 N N . GLU A 1 227 ? -32.957 -18.010 37.870 1.00 90.81 227 GLU A N 1
ATOM 1846 C CA . GLU A 1 227 ? -33.132 -19.450 38.030 1.00 90.81 227 GLU A CA 1
ATOM 1847 C C . GLU A 1 227 ? -33.583 -19.812 39.447 1.00 90.81 227 GLU A C 1
ATOM 1849 O O . GLU A 1 227 ? -34.592 -20.494 39.625 1.00 90.81 227 GLU A O 1
ATOM 1854 N N . VAL A 1 228 ? -32.935 -19.245 40.465 1.00 88.62 228 VAL A N 1
ATOM 1855 C CA . VAL A 1 228 ? -33.355 -19.409 41.863 1.00 88.62 228 VAL A CA 1
ATOM 1856 C C . VAL A 1 228 ? -34.807 -18.964 42.071 1.00 88.62 228 VAL A C 1
ATOM 1858 O O . VAL A 1 228 ? -35.587 -19.659 42.730 1.00 88.62 228 VAL A O 1
ATOM 1861 N N . ILE A 1 229 ? -35.198 -17.812 41.512 1.00 90.06 229 ILE A N 1
ATOM 1862 C CA . ILE A 1 229 ? -36.575 -17.305 41.615 1.00 90.06 229 ILE A CA 1
ATOM 1863 C C . ILE A 1 229 ? -37.565 -18.312 41.015 1.00 90.06 229 ILE A C 1
ATOM 1865 O O . ILE A 1 229 ? -38.586 -18.605 41.640 1.00 90.06 229 ILE A O 1
ATOM 1869 N N . LYS A 1 230 ? -37.262 -18.873 39.837 1.00 91.25 230 LYS A N 1
ATOM 1870 C CA . LYS A 1 230 ? -38.111 -19.881 39.182 1.00 91.25 230 LYS A CA 1
ATOM 1871 C C . LYS A 1 230 ? -38.245 -21.142 40.031 1.00 91.25 230 LYS A C 1
ATOM 1873 O O . LYS A 1 230 ? -39.365 -21.606 40.242 1.00 91.25 230 LYS A O 1
ATOM 1878 N N . ILE A 1 231 ? -37.134 -21.657 40.561 1.00 89.19 231 ILE A N 1
ATOM 1879 C CA . ILE A 1 231 ? -37.121 -22.850 41.419 1.00 89.19 231 ILE A CA 1
ATOM 1880 C C . ILE A 1 231 ? -38.015 -22.632 42.648 1.00 89.19 231 ILE A C 1
ATOM 1882 O O . ILE A 1 231 ? -38.862 -23.470 42.963 1.00 89.19 231 ILE A O 1
ATOM 1886 N N . ARG A 1 232 ? -37.895 -21.480 43.319 1.00 88.75 232 ARG A N 1
ATOM 1887 C CA . ARG A 1 232 ? -38.716 -21.152 44.499 1.00 88.75 232 ARG A CA 1
ATOM 1888 C C . ARG A 1 232 ? -40.193 -20.978 44.166 1.00 88.75 232 ARG A C 1
ATOM 1890 O O . ARG A 1 232 ? -41.044 -21.422 44.935 1.00 88.75 232 ARG A O 1
ATOM 1897 N N . ALA A 1 233 ? -40.507 -20.369 43.023 1.00 86.50 233 ALA A N 1
ATOM 1898 C CA . ALA A 1 233 ? -41.884 -20.222 42.564 1.00 86.50 233 ALA A CA 1
ATOM 1899 C C . ALA A 1 233 ? -42.552 -21.586 42.321 1.00 86.50 233 ALA A C 1
ATOM 1901 O O . ALA A 1 233 ? -43.709 -21.769 42.694 1.00 86.50 233 ALA A O 1
ATOM 1902 N N . GLN A 1 234 ? -41.819 -22.557 41.765 1.00 87.06 234 GLN A N 1
ATOM 1903 C CA . GLN A 1 234 ? -42.306 -23.928 41.584 1.00 87.06 234 GLN A CA 1
ATOM 1904 C C . GLN A 1 234 ? -42.518 -24.641 42.928 1.00 87.06 234 GLN A C 1
ATOM 1906 O O . GLN A 1 234 ? -43.558 -25.261 43.137 1.00 87.06 234 GLN A O 1
ATOM 1911 N N . GLN A 1 235 ? -41.577 -24.513 43.870 1.00 81.75 235 GLN A N 1
ATOM 1912 C CA . GLN A 1 235 ? -41.675 -25.136 45.198 1.00 81.75 235 GLN A CA 1
ATOM 1913 C C . GLN A 1 235 ? -42.853 -24.602 46.026 1.00 81.75 235 GLN A C 1
ATOM 1915 O O . GLN A 1 235 ? -43.473 -25.358 46.772 1.00 81.75 235 GLN A O 1
ATOM 1920 N N . ALA A 1 236 ? -43.204 -23.323 45.871 1.00 75.56 236 ALA A N 1
ATOM 1921 C CA . ALA A 1 236 ? -44.351 -22.719 46.546 1.00 75.56 236 ALA A CA 1
ATOM 1922 C C . ALA A 1 236 ? -45.716 -23.216 46.020 1.00 75.56 236 ALA A C 1
ATOM 1924 O O . ALA A 1 236 ? -46.717 -23.086 46.722 1.00 75.56 236 ALA A O 1
ATOM 1925 N N . GLN A 1 237 ? -45.767 -23.787 44.810 1.00 66.19 237 GLN A N 1
ATOM 1926 C CA . GLN A 1 237 ? -47.001 -24.270 44.170 1.00 66.19 237 GLN A CA 1
ATOM 1927 C C . GLN A 1 237 ? -47.310 -25.750 44.454 1.00 66.19 237 GLN A C 1
ATOM 1929 O O . GLN A 1 237 ? -48.377 -26.229 44.075 1.00 66.19 237 GLN A O 1
ATOM 1934 N N . ILE A 1 238 ? -46.419 -26.483 45.131 1.00 57.22 238 ILE A N 1
ATOM 1935 C CA . ILE A 1 238 ? -46.650 -27.889 45.485 1.00 57.22 238 ILE A CA 1
ATOM 1936 C C . ILE A 1 238 ? -47.585 -27.953 46.711 1.00 57.22 238 ILE A C 1
ATOM 1938 O O . ILE A 1 238 ? -47.209 -27.477 47.786 1.00 57.22 238 ILE A O 1
ATOM 1942 N N . PRO A 1 239 ? -48.785 -28.561 46.614 1.00 47.75 239 PRO A N 1
ATOM 1943 C CA . PRO A 1 239 ? -49.655 -28.760 47.767 1.00 47.75 239 PRO A CA 1
ATOM 1944 C C . PRO A 1 239 ? -49.001 -29.748 48.736 1.00 47.75 239 PRO A C 1
ATOM 1946 O O . PRO A 1 239 ? -48.659 -30.870 48.360 1.00 47.75 239 PRO A O 1
ATOM 1949 N N . ILE A 1 240 ? -48.852 -29.359 50.003 1.00 48.44 240 ILE A N 1
ATOM 1950 C CA . ILE A 1 240 ? -48.417 -30.274 51.062 1.00 48.44 240 ILE A CA 1
ATOM 1951 C C . ILE A 1 240 ? -49.571 -31.240 51.333 1.00 48.44 240 ILE A C 1
ATOM 1953 O O . ILE A 1 240 ? -50.480 -30.931 52.101 1.00 48.44 240 ILE A O 1
ATOM 1957 N N . ASN A 1 241 ? -49.544 -32.415 50.702 1.00 41.12 241 ASN A N 1
ATOM 1958 C CA . ASN A 1 241 ? -50.405 -33.514 51.109 1.00 41.12 241 ASN A CA 1
ATOM 1959 C C . ASN A 1 241 ? -49.818 -34.143 52.381 1.00 41.12 241 ASN A C 1
ATOM 1961 O O . ASN A 1 241 ? -48.711 -34.685 52.394 1.00 41.12 241 ASN A O 1
ATOM 1965 N N . SER A 1 242 ? -50.552 -34.009 53.478 1.00 52.62 242 SER A N 1
ATOM 1966 C CA . SER A 1 242 ? -50.221 -34.552 54.787 1.00 52.62 242 SER A CA 1
ATOM 1967 C C . SER A 1 242 ? -50.346 -36.074 54.792 1.00 52.62 242 SER A C 1
ATOM 1969 O O . SER A 1 242 ? -51.459 -36.594 54.780 1.00 52.62 242 SER A O 1
ATOM 1971 N N . SER A 1 243 ? -49.225 -36.793 54.852 1.00 43.44 243 SER A N 1
ATOM 1972 C CA . SER A 1 243 ? -49.062 -38.053 55.605 1.00 43.44 243 SER A CA 1
ATOM 1973 C C . SER A 1 243 ? -47.699 -38.675 55.296 1.00 43.44 243 SER A C 1
ATOM 1975 O O . SER A 1 243 ? -47.487 -39.268 54.244 1.00 43.44 243 SER A O 1
ATOM 1977 N N . ARG A 1 244 ? -46.760 -38.592 56.245 1.00 36.75 244 ARG A N 1
ATOM 1978 C CA . ARG A 1 244 ? -45.606 -39.499 56.270 1.00 36.75 244 ARG A CA 1
ATOM 1979 C C . ARG A 1 244 ? -45.761 -40.430 57.475 1.00 36.75 244 ARG A C 1
ATOM 1981 O O . ARG A 1 244 ? -45.939 -39.915 58.581 1.00 36.75 244 ARG A O 1
ATOM 1988 N N . PRO A 1 245 ? -45.720 -41.765 57.307 1.00 43.16 245 PRO A N 1
ATOM 1989 C CA . PRO A 1 245 ? -45.807 -42.682 58.431 1.00 43.16 245 PRO A CA 1
ATOM 1990 C C . PRO A 1 245 ? -44.550 -42.586 59.293 1.00 43.16 245 PRO A C 1
ATOM 1992 O O . PRO A 1 245 ? -43.425 -42.506 58.798 1.00 43.16 245 PRO A O 1
ATOM 1995 N N . ARG A 1 246 ? -44.773 -42.629 60.601 1.00 40.28 246 ARG A N 1
ATOM 1996 C CA . ARG A 1 246 ? -43.770 -42.816 61.647 1.00 40.28 246 ARG A CA 1
ATOM 1997 C C . ARG A 1 246 ? -43.236 -44.256 61.578 1.00 40.28 246 ARG A C 1
ATOM 1999 O O . ARG A 1 246 ? -44.055 -45.164 61.691 1.00 40.28 246 ARG A O 1
ATOM 2006 N N . PRO A 1 247 ? -41.920 -44.515 61.473 1.00 40.44 247 PRO A N 1
ATOM 2007 C CA . PRO A 1 247 ? -41.389 -45.841 61.752 1.00 40.44 247 PRO A CA 1
ATOM 2008 C C . PRO A 1 247 ? -41.134 -45.967 63.255 1.00 40.44 247 PRO A C 1
ATOM 2010 O O . PRO A 1 247 ? -40.383 -45.194 63.853 1.00 40.44 247 PRO A O 1
ATOM 2013 N N . SER A 1 248 ? -41.803 -46.939 63.863 1.00 36.25 248 SER A N 1
ATOM 2014 C CA . SER A 1 248 ? -41.492 -47.476 65.181 1.00 36.25 248 SER A CA 1
ATOM 2015 C C . SER A 1 248 ? -40.167 -48.242 65.165 1.00 36.25 248 SER A C 1
ATOM 2017 O O . SER A 1 248 ? -39.822 -48.919 64.201 1.00 36.25 248 SER A O 1
ATOM 2019 N N . SER A 1 249 ? -39.466 -48.141 66.285 1.00 40.56 249 SER A N 1
ATOM 2020 C CA . SER A 1 249 ? -38.258 -48.858 66.690 1.00 40.56 249 SER A CA 1
ATOM 2021 C C . SER A 1 249 ? -38.263 -50.372 66.433 1.00 40.56 249 SER A C 1
ATOM 2023 O O . SER A 1 249 ? -39.178 -51.059 66.882 1.00 40.56 249 SER A O 1
ATOM 2025 N N . SER A 1 250 ? -37.175 -50.907 65.870 1.00 37.66 250 SER A N 1
ATOM 2026 C CA . SER A 1 250 ? -36.362 -51.986 66.474 1.00 37.66 250 SER A CA 1
ATOM 2027 C C . SER A 1 250 ? -35.161 -52.370 65.586 1.00 37.66 250 SER A C 1
ATOM 2029 O O . SER A 1 250 ? -35.229 -52.264 64.369 1.00 37.66 250 SER A O 1
ATOM 2031 N N . ALA A 1 251 ? -34.090 -52.833 66.249 1.00 32.62 251 ALA A N 1
ATOM 2032 C CA . ALA A 1 251 ? -32.866 -53.478 65.737 1.00 32.62 251 ALA A CA 1
ATOM 2033 C C . ALA A 1 251 ? -31.653 -52.601 65.319 1.00 32.62 251 ALA A C 1
ATOM 2035 O O . ALA A 1 251 ? -31.381 -52.344 64.156 1.00 32.62 251 ALA A O 1
ATOM 2036 N N . ALA A 1 252 ? -30.914 -52.180 66.352 1.00 32.84 252 ALA A N 1
ATOM 2037 C CA . ALA A 1 252 ? -29.481 -52.408 66.608 1.00 32.84 252 ALA A CA 1
ATOM 2038 C C . ALA A 1 252 ? -28.410 -52.397 65.479 1.00 32.84 252 ALA A C 1
ATOM 2040 O O . ALA A 1 252 ? -28.324 -53.297 64.655 1.00 32.84 252 ALA A O 1
ATOM 2041 N N . SER A 1 253 ? -27.456 -51.473 65.687 1.00 33.94 253 SER A N 1
ATOM 2042 C CA . SER A 1 253 ? -25.986 -51.603 65.579 1.00 33.94 253 SER A CA 1
ATOM 2043 C C . SER A 1 253 ? -25.309 -51.829 64.220 1.00 33.94 253 SER A C 1
ATOM 2045 O O . SER A 1 253 ? -25.154 -52.958 63.769 1.00 33.94 253 SER A O 1
ATOM 2047 N N . SER A 1 254 ? -24.627 -50.788 63.722 1.00 32.38 254 SER A N 1
ATOM 2048 C CA . SER A 1 254 ? -23.157 -50.666 63.848 1.00 32.38 254 SER A CA 1
ATOM 2049 C C . SER A 1 254 ? -22.659 -49.279 63.422 1.00 32.38 254 SER A C 1
ATOM 2051 O O . SER A 1 254 ? -23.215 -48.639 62.537 1.00 32.38 254 SER A O 1
ATOM 2053 N N . ARG A 1 255 ? -21.633 -48.798 64.130 1.00 41.31 255 ARG A N 1
ATOM 2054 C CA . ARG A 1 255 ? -20.984 -47.489 63.980 1.00 41.31 255 ARG A CA 1
ATOM 2055 C C . ARG A 1 255 ? -20.036 -47.503 62.780 1.00 41.31 255 ARG A C 1
ATOM 2057 O O . ARG A 1 255 ? -19.273 -48.454 62.691 1.00 41.31 255 ARG A O 1
ATOM 2064 N N . THR A 1 256 ? -19.976 -46.409 62.020 1.00 33.03 256 THR A N 1
ATOM 2065 C CA . THR A 1 256 ? -18.732 -45.736 61.580 1.00 33.03 256 THR A CA 1
ATOM 2066 C C . THR A 1 256 ? -19.054 -44.377 60.941 1.00 33.03 256 THR A C 1
ATOM 2068 O O . THR A 1 256 ? -20.189 -44.092 60.576 1.00 33.03 256 THR A O 1
ATOM 2071 N N . ALA A 1 257 ? -18.052 -43.502 60.956 1.00 31.92 257 ALA A N 1
ATOM 2072 C CA . ALA A 1 257 ? -18.117 -42.048 60.881 1.00 31.92 257 ALA A CA 1
ATOM 2073 C C . ALA A 1 257 ? -18.430 -41.439 59.497 1.00 31.92 257 ALA A C 1
ATOM 2075 O O . ALA A 1 257 ? -18.251 -42.069 58.459 1.00 31.92 257 ALA A O 1
ATOM 2076 N N . ALA A 1 258 ? -18.838 -40.165 59.526 1.00 35.59 258 ALA A N 1
ATOM 2077 C CA . ALA A 1 258 ? -18.912 -39.247 58.385 1.00 35.59 258 ALA A CA 1
ATOM 2078 C C . ALA A 1 258 ? -17.549 -39.045 57.680 1.00 35.59 258 ALA A C 1
ATOM 2080 O O . ALA A 1 258 ? -16.501 -39.269 58.289 1.00 35.59 258 ALA A O 1
ATOM 2081 N N . PRO A 1 259 ? -17.561 -38.549 56.430 1.00 39.75 259 PRO A N 1
ATOM 2082 C CA . PRO A 1 259 ? -17.136 -37.158 56.188 1.00 39.75 259 PRO A CA 1
ATOM 2083 C C . PRO A 1 259 ? -18.123 -36.414 55.256 1.00 39.75 259 PRO A C 1
ATOM 2085 O O . PRO A 1 259 ? -18.778 -37.023 54.419 1.00 39.75 259 PRO A O 1
ATOM 2088 N N . VAL A 1 260 ? -18.501 -35.162 55.532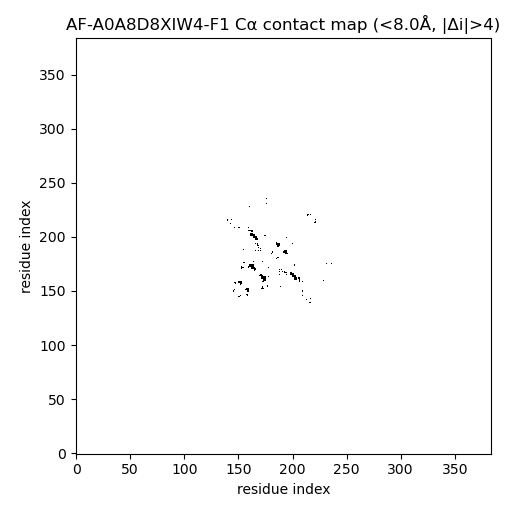 1.00 33.09 260 VAL A N 1
ATOM 2089 C CA . VAL A 1 260 ? -17.844 -33.881 55.176 1.00 33.09 260 VAL A CA 1
ATOM 2090 C C . VAL A 1 260 ? -17.654 -33.675 53.661 1.00 33.09 260 VAL A C 1
ATOM 2092 O O . VAL A 1 260 ? -16.925 -34.395 52.993 1.00 33.09 260 VAL A O 1
ATOM 2095 N N . VAL A 1 261 ? -18.353 -32.638 53.191 1.00 40.09 261 VAL A N 1
ATOM 2096 C CA . VAL A 1 261 ? -18.299 -31.891 51.924 1.00 40.09 261 VAL A CA 1
ATOM 2097 C C . VAL A 1 261 ? -16.985 -31.915 51.129 1.00 40.09 261 VAL A C 1
ATOM 2099 O O . VAL A 1 261 ? -15.914 -31.659 51.667 1.00 40.09 261 VAL A O 1
ATOM 2102 N N . ALA A 1 262 ? -17.116 -32.050 49.805 1.00 27.91 262 ALA A N 1
ATOM 2103 C CA . ALA A 1 262 ? -16.217 -31.447 48.819 1.00 27.91 262 ALA A CA 1
ATOM 2104 C C . ALA A 1 262 ? -16.955 -31.291 47.475 1.00 27.91 262 ALA A C 1
ATOM 2106 O O . ALA A 1 262 ? -17.036 -32.221 46.677 1.00 27.91 262 ALA A O 1
ATOM 2107 N N . SER A 1 263 ? -17.522 -30.109 47.230 1.00 33.19 263 SER A N 1
ATOM 2108 C CA . SER A 1 263 ? -17.931 -29.668 45.896 1.00 33.19 263 SER A CA 1
ATOM 2109 C C . SER A 1 263 ? -16.684 -29.195 45.150 1.00 33.19 263 SER A C 1
ATOM 2111 O O . SER A 1 263 ? -16.219 -28.072 45.348 1.00 33.19 263 SER A O 1
ATOM 2113 N N . THR A 1 264 ? -16.107 -30.064 44.328 1.00 38.09 264 THR A N 1
ATOM 2114 C CA . THR A 1 264 ? -15.041 -29.699 43.397 1.00 38.09 264 THR A CA 1
ATOM 2115 C C . THR A 1 264 ? -15.634 -28.920 42.228 1.00 38.09 264 THR A C 1
ATOM 2117 O O . THR A 1 264 ? -16.462 -29.418 41.467 1.00 38.09 264 THR A O 1
ATOM 2120 N N . GLY A 1 265 ? -15.205 -27.666 42.101 1.00 44.16 265 GLY A N 1
ATOM 2121 C CA . GLY A 1 265 ? -15.421 -26.865 40.910 1.00 44.16 265 GLY A CA 1
ATOM 2122 C C . GLY A 1 265 ? -14.623 -27.419 39.737 1.00 44.16 265 GLY A C 1
ATOM 2123 O O . GLY A 1 265 ? -13.422 -27.643 39.850 1.00 44.16 265 GLY A O 1
ATOM 2124 N N . ILE A 1 266 ? -15.289 -27.591 38.599 1.00 35.22 266 ILE A N 1
ATOM 2125 C CA . ILE A 1 266 ? -14.661 -27.650 37.282 1.00 35.22 266 ILE A CA 1
ATOM 2126 C C . ILE A 1 266 ? -15.630 -26.972 36.315 1.00 35.22 266 ILE A C 1
ATOM 2128 O O . ILE A 1 266 ? -16.683 -27.517 36.006 1.00 35.22 266 ILE A O 1
ATOM 2132 N N . SER A 1 267 ? -15.291 -25.759 35.876 1.00 36.38 267 SER A N 1
ATOM 2133 C CA . SER A 1 267 ? -15.047 -25.452 34.457 1.00 36.38 267 SER A CA 1
ATOM 2134 C C . SER A 1 267 ? -14.984 -23.932 34.229 1.00 36.38 267 SER A C 1
ATOM 2136 O O . SER A 1 267 ? -15.790 -23.349 33.510 1.00 36.38 267 SER A O 1
ATOM 2138 N N . ALA A 1 268 ? -13.993 -23.276 34.842 1.00 39.78 268 ALA A N 1
ATOM 2139 C CA . ALA A 1 268 ? -13.575 -21.926 34.449 1.00 39.78 268 ALA A CA 1
ATOM 2140 C C . ALA A 1 268 ? -12.706 -21.944 33.169 1.00 39.78 268 ALA A C 1
ATOM 2142 O O . ALA A 1 268 ? -12.561 -20.931 32.495 1.00 39.78 268 ALA A O 1
ATOM 2143 N N . ALA A 1 269 ? -12.173 -23.110 32.780 1.00 40.44 269 ALA A N 1
ATOM 2144 C CA . ALA A 1 269 ? -11.309 -23.248 31.606 1.00 40.44 269 ALA A CA 1
ATOM 2145 C C . ALA A 1 269 ? -12.077 -23.248 30.269 1.00 40.44 269 ALA A C 1
ATOM 2147 O O . ALA A 1 269 ? -11.524 -22.846 29.250 1.00 40.44 269 ALA A O 1
ATOM 2148 N N . ALA A 1 270 ? -13.359 -23.637 30.256 1.00 39.84 270 ALA A N 1
ATOM 2149 C CA . ALA A 1 270 ? -14.162 -23.650 29.029 1.00 39.84 270 ALA A CA 1
ATOM 2150 C C . ALA A 1 270 ? -14.722 -22.263 28.648 1.00 39.84 270 ALA A C 1
ATOM 2152 O O . ALA A 1 270 ? -15.065 -22.033 27.492 1.00 39.84 270 ALA A O 1
ATOM 2153 N N . GLN A 1 271 ? -14.795 -21.325 29.599 1.00 43.91 271 GLN A N 1
ATOM 2154 C CA . GLN A 1 271 ? -15.413 -20.008 29.388 1.00 43.91 271 GLN A CA 1
ATOM 2155 C C . GLN A 1 271 ? -14.425 -18.950 28.868 1.00 43.91 271 GLN A C 1
ATOM 2157 O O . GLN A 1 271 ? -14.834 -18.017 28.182 1.00 43.91 271 GLN A O 1
ATOM 2162 N N . VAL A 1 272 ? -13.119 -19.140 29.089 1.00 45.41 272 VAL A N 1
ATOM 2163 C CA . VAL A 1 272 ? -12.065 -18.259 28.547 1.00 45.41 272 VAL A CA 1
ATOM 2164 C C . VAL A 1 272 ? -11.885 -18.455 27.032 1.00 45.41 272 VAL A C 1
ATOM 2166 O O . VAL A 1 272 ? -11.595 -17.502 26.313 1.00 45.41 272 VAL A O 1
ATOM 2169 N N . PHE A 1 273 ? -12.150 -19.659 26.512 1.00 39.59 273 PHE A N 1
ATOM 2170 C CA . PHE A 1 273 ? -11.948 -19.977 25.092 1.00 39.59 273 PHE A CA 1
ATOM 2171 C C . PHE A 1 273 ? -12.994 -19.336 24.161 1.00 39.59 273 PHE A C 1
ATOM 2173 O O . PHE A 1 273 ? -12.701 -19.066 23.000 1.00 39.59 273 PHE A O 1
ATOM 2180 N N . HIS A 1 274 ? -14.196 -19.035 24.669 1.00 44.78 274 HIS A N 1
ATOM 2181 C CA . HIS A 1 274 ? -15.254 -18.398 23.875 1.00 44.78 274 HIS A CA 1
ATOM 2182 C C . HIS A 1 274 ? -15.174 -16.858 23.901 1.00 44.78 274 HIS A C 1
ATOM 2184 O O . HIS A 1 274 ? -15.556 -16.206 22.929 1.00 44.78 274 HIS A O 1
ATOM 2190 N N . ALA A 1 275 ? -14.627 -16.270 24.973 1.00 41.00 275 ALA A N 1
ATOM 2191 C CA . ALA A 1 275 ? -14.423 -14.823 25.090 1.00 41.00 275 ALA A CA 1
ATOM 2192 C C . ALA A 1 275 ? -13.253 -14.312 24.224 1.00 41.00 275 ALA A C 1
ATOM 2194 O O . ALA A 1 275 ? -13.310 -13.198 23.708 1.00 41.00 275 ALA A O 1
ATOM 2195 N N . LEU A 1 276 ? -12.248 -15.158 23.964 1.00 42.69 276 LEU A N 1
ATOM 2196 C CA . LEU A 1 276 ? -11.145 -14.867 23.035 1.00 42.69 276 LEU A CA 1
ATOM 2197 C C . LEU A 1 276 ? -11.560 -14.874 21.549 1.00 42.69 276 LEU A C 1
ATOM 2199 O O . LEU A 1 276 ? -10.788 -14.443 20.699 1.00 42.69 276 LEU A O 1
ATOM 2203 N N . GLN A 1 277 ? -12.780 -15.307 21.208 1.00 42.69 277 GLN A N 1
ATOM 2204 C CA . GLN A 1 277 ? -13.276 -15.308 19.823 1.00 42.69 277 GLN A CA 1
ATOM 2205 C C . GLN A 1 277 ? -13.953 -13.997 19.387 1.00 42.69 277 GLN A C 1
ATOM 2207 O O . GLN A 1 277 ? -14.178 -13.813 18.192 1.00 42.69 277 GLN A O 1
ATOM 2212 N N . LEU A 1 278 ? -14.239 -13.069 20.308 1.00 44.97 278 LEU A N 1
ATOM 2213 C CA . LEU A 1 278 ? -14.902 -11.792 19.992 1.00 44.97 278 LEU A CA 1
ATOM 2214 C C . LEU A 1 278 ? -13.941 -10.592 19.875 1.00 44.97 278 LEU A C 1
ATOM 2216 O O . LEU A 1 278 ? -14.365 -9.521 19.453 1.00 44.97 278 LEU A O 1
ATOM 2220 N N . GLN A 1 279 ? -12.642 -10.776 20.142 1.00 40.72 279 GLN A N 1
ATOM 2221 C CA . GLN A 1 279 ? -11.586 -9.785 19.857 1.00 40.72 279 GLN A CA 1
ATOM 2222 C C . GLN A 1 279 ? -11.019 -9.883 18.421 1.00 40.72 279 GLN A C 1
ATOM 2224 O O . GLN A 1 279 ? -10.210 -9.056 18.008 1.00 40.72 279 GLN A O 1
ATOM 2229 N N . ASN A 1 280 ? -11.485 -10.843 17.613 1.00 45.25 280 ASN A N 1
ATOM 2230 C CA . ASN A 1 280 ? -10.953 -11.118 16.270 1.00 45.25 280 ASN A CA 1
ATOM 2231 C C . ASN A 1 280 ? -11.406 -10.152 15.156 1.00 45.25 280 ASN A C 1
ATOM 2233 O O . ASN A 1 280 ? -10.914 -10.257 14.036 1.00 45.25 280 ASN A O 1
ATOM 2237 N N . ASN A 1 281 ? -12.293 -9.190 15.430 1.00 45.00 281 ASN A N 1
ATOM 2238 C CA . ASN A 1 281 ? -12.780 -8.258 14.400 1.00 45.00 281 ASN A CA 1
ATOM 2239 C C . ASN A 1 281 ? -11.928 -6.983 14.252 1.00 45.00 281 ASN A C 1
ATOM 2241 O O . ASN A 1 281 ? -12.077 -6.275 13.261 1.00 45.00 281 ASN A O 1
ATOM 2245 N N . ALA A 1 282 ? -11.006 -6.705 15.183 1.00 44.28 282 ALA A N 1
ATOM 2246 C CA . ALA A 1 282 ? -10.046 -5.600 15.058 1.00 44.28 282 ALA A CA 1
ATOM 2247 C C . ALA A 1 282 ? -8.776 -6.002 14.275 1.00 44.28 282 ALA A C 1
ATOM 2249 O O . ALA A 1 282 ? -8.175 -5.172 13.596 1.00 44.28 282 ALA A O 1
ATOM 2250 N N . HIS A 1 283 ? -8.411 -7.291 14.294 1.00 45.88 283 HIS A N 1
ATOM 2251 C CA . HIS A 1 283 ? -7.266 -7.828 13.546 1.00 45.88 283 HIS A CA 1
ATOM 2252 C C . HIS A 1 283 ? -7.507 -7.910 12.029 1.00 45.88 283 HIS A C 1
ATOM 2254 O O . HIS A 1 283 ? -6.566 -7.760 11.256 1.00 45.88 283 HIS A O 1
ATOM 2260 N N . GLN A 1 284 ? -8.763 -8.025 11.581 1.00 50.94 284 GLN A N 1
ATOM 2261 C CA . GLN A 1 284 ? -9.084 -8.104 10.148 1.00 50.94 284 GLN A CA 1
ATOM 2262 C C . GLN A 1 284 ? -8.774 -6.808 9.380 1.00 50.94 284 GLN A C 1
ATOM 2264 O O . GLN A 1 284 ? -8.430 -6.865 8.203 1.00 50.94 284 GLN A O 1
ATOM 2269 N N . GLY A 1 285 ? -8.850 -5.638 10.025 1.00 45.59 285 GLY A N 1
ATOM 2270 C CA . GLY A 1 285 ? -8.495 -4.364 9.386 1.00 45.59 285 GLY A CA 1
ATOM 2271 C C . GLY A 1 285 ? -6.985 -4.194 9.200 1.00 45.59 285 GLY A C 1
ATOM 2272 O O . GLY A 1 285 ? -6.538 -3.712 8.161 1.00 45.59 285 GLY A O 1
ATOM 2273 N N . VAL A 1 286 ? -6.197 -4.643 10.181 1.00 50.88 286 VAL A N 1
ATOM 2274 C CA . VAL A 1 286 ? -4.729 -4.584 10.134 1.00 50.88 286 VAL A CA 1
ATOM 2275 C C . VAL A 1 286 ? -4.181 -5.600 9.133 1.00 50.88 286 VAL A C 1
ATOM 2277 O O . VAL A 1 286 ? -3.304 -5.243 8.354 1.00 50.88 286 VAL A O 1
ATOM 2280 N N . ASP A 1 287 ? -4.752 -6.807 9.067 1.00 53.34 287 ASP A N 1
ATOM 2281 C CA . ASP A 1 287 ? -4.343 -7.839 8.105 1.00 53.34 287 ASP A CA 1
ATOM 2282 C C . ASP A 1 287 ? -4.633 -7.431 6.653 1.00 53.34 287 ASP A C 1
ATOM 2284 O O . ASP A 1 287 ? -3.807 -7.667 5.776 1.00 53.34 287 ASP A O 1
ATOM 2288 N N . VAL A 1 288 ? -5.749 -6.743 6.377 1.00 57.25 288 VAL A N 1
ATOM 2289 C CA . VAL A 1 288 ? -6.049 -6.225 5.027 1.00 57.25 288 VAL A CA 1
ATOM 2290 C C . VAL A 1 288 ? -5.057 -5.132 4.611 1.00 57.25 288 VAL A C 1
ATOM 2292 O O . VAL A 1 288 ? -4.615 -5.113 3.460 1.00 57.25 288 VAL A O 1
ATOM 2295 N N . VAL A 1 289 ? -4.656 -4.251 5.535 1.00 51.56 289 VAL A N 1
ATOM 2296 C CA . VAL A 1 289 ? -3.643 -3.213 5.273 1.00 51.56 289 VAL A CA 1
ATOM 2297 C C . VAL A 1 289 ? -2.248 -3.829 5.113 1.00 51.56 289 VAL A C 1
ATOM 2299 O O . VAL A 1 289 ? -1.521 -3.448 4.196 1.00 51.56 289 VAL A O 1
ATOM 2302 N N . LEU A 1 290 ? -1.885 -4.825 5.929 1.00 55.84 290 LEU A N 1
ATOM 2303 C CA . LEU A 1 290 ? -0.607 -5.537 5.821 1.00 55.84 290 LEU A CA 1
ATOM 2304 C C . LEU A 1 290 ? -0.512 -6.320 4.501 1.00 55.84 290 LEU A C 1
ATOM 2306 O O . LEU A 1 290 ? 0.492 -6.219 3.798 1.00 55.84 290 LEU A O 1
ATOM 2310 N N . GLN A 1 291 ? -1.591 -7.007 4.109 1.00 64.12 291 GLN A N 1
ATOM 2311 C CA . GLN A 1 291 ? -1.697 -7.731 2.840 1.00 64.12 291 GLN A CA 1
ATOM 2312 C C . GLN A 1 291 ? -1.633 -6.775 1.635 1.00 64.12 291 GLN A C 1
ATOM 2314 O O . GLN A 1 291 ? -1.012 -7.096 0.622 1.00 64.12 291 GLN A O 1
ATOM 2319 N N . ALA A 1 292 ? -2.232 -5.581 1.730 1.00 54.25 292 ALA A N 1
ATOM 2320 C CA . ALA A 1 292 ? -2.150 -4.557 0.687 1.00 54.25 292 ALA A CA 1
ATOM 2321 C C . ALA A 1 292 ? -0.730 -3.977 0.545 1.00 54.25 292 ALA A C 1
ATOM 2323 O O . ALA A 1 292 ? -0.261 -3.786 -0.580 1.00 54.25 292 ALA A O 1
ATOM 2324 N N . LEU A 1 293 ? -0.025 -3.759 1.661 1.00 49.66 293 LEU A N 1
ATOM 2325 C CA . LEU A 1 293 ? 1.376 -3.324 1.670 1.00 49.66 293 LEU A CA 1
ATOM 2326 C C . LEU A 1 293 ? 2.315 -4.407 1.116 1.00 49.66 293 LEU A C 1
ATOM 2328 O O . LEU A 1 293 ? 3.200 -4.088 0.323 1.00 49.66 293 LEU A O 1
ATOM 2332 N N . GLN A 1 294 ? 2.084 -5.682 1.442 1.00 64.12 294 GLN A N 1
ATOM 2333 C CA . GLN A 1 294 ? 2.818 -6.813 0.858 1.00 64.12 294 GLN A CA 1
ATOM 2334 C C . GLN A 1 294 ? 2.587 -6.934 -0.649 1.00 64.12 294 GLN A C 1
ATOM 2336 O O . GLN A 1 294 ? 3.549 -7.014 -1.407 1.00 64.12 294 GLN A O 1
ATOM 2341 N N . ASN A 1 295 ? 1.340 -6.812 -1.111 1.00 62.75 295 ASN A N 1
ATOM 2342 C CA . ASN A 1 295 ? 1.026 -6.818 -2.541 1.00 62.75 295 ASN A CA 1
ATOM 2343 C C . ASN A 1 295 ? 1.667 -5.631 -3.292 1.00 62.75 295 ASN A C 1
ATOM 2345 O O . ASN A 1 295 ? 2.041 -5.762 -4.459 1.00 62.75 295 ASN A O 1
ATOM 2349 N N . HIS A 1 296 ? 1.812 -4.466 -2.648 1.00 58.53 296 HIS A N 1
ATOM 2350 C CA . HIS A 1 296 ? 2.555 -3.329 -3.205 1.00 58.53 296 HIS A CA 1
ATOM 2351 C C . HIS A 1 296 ? 4.071 -3.575 -3.232 1.00 58.53 296 HIS A C 1
ATOM 2353 O O . HIS A 1 296 ? 4.712 -3.252 -4.234 1.00 58.53 296 HIS A O 1
ATOM 2359 N N . GLY A 1 297 ? 4.632 -4.194 -2.188 1.00 68.75 297 GLY A N 1
ATOM 2360 C CA . GLY A 1 297 ? 6.029 -4.633 -2.143 1.00 68.75 297 GLY A CA 1
ATOM 2361 C C . GLY A 1 297 ? 6.364 -5.648 -3.240 1.00 68.75 297 GLY A C 1
ATOM 2362 O O . GLY A 1 297 ? 7.354 -5.479 -3.950 1.00 68.75 297 GLY A O 1
ATOM 2363 N N . ASP A 1 298 ? 5.489 -6.627 -3.469 1.00 64.50 298 ASP A N 1
ATOM 2364 C CA . ASP A 1 298 ? 5.647 -7.633 -4.525 1.00 64.50 298 ASP A CA 1
ATOM 2365 C C . ASP A 1 298 ? 5.559 -7.009 -5.925 1.00 64.50 298 ASP A C 1
ATOM 2367 O O . ASP A 1 298 ? 6.331 -7.351 -6.823 1.00 64.50 298 ASP A O 1
ATOM 2371 N N . ARG A 1 299 ? 4.675 -6.022 -6.124 1.00 58.69 299 ARG A N 1
ATOM 2372 C CA . ARG A 1 299 ? 4.592 -5.260 -7.383 1.00 58.69 299 ARG A CA 1
ATOM 2373 C C . ARG A 1 299 ? 5.840 -4.416 -7.641 1.00 58.69 299 ARG A C 1
ATOM 2375 O O . ARG A 1 299 ? 6.299 -4.357 -8.783 1.00 58.69 299 ARG A O 1
ATOM 2382 N N . LEU A 1 300 ? 6.408 -3.801 -6.604 1.00 52.12 300 LEU A N 1
ATOM 2383 C CA . LEU A 1 300 ? 7.675 -3.071 -6.694 1.00 52.12 300 LEU A CA 1
ATOM 2384 C C . LEU A 1 300 ? 8.855 -4.017 -6.958 1.00 52.12 300 LEU A C 1
ATOM 2386 O O . LEU A 1 300 ? 9.720 -3.686 -7.765 1.00 52.12 300 LEU A O 1
ATOM 2390 N N . ALA A 1 301 ? 8.860 -5.218 -6.375 1.00 61.41 301 ALA A N 1
ATOM 2391 C CA . ALA A 1 301 ? 9.870 -6.241 -6.644 1.00 61.41 301 ALA A CA 1
ATOM 2392 C C . ALA A 1 301 ? 9.807 -6.749 -8.096 1.00 61.41 301 ALA A C 1
ATOM 2394 O O . ALA A 1 301 ? 10.843 -6.888 -8.747 1.00 61.41 301 ALA A O 1
ATOM 2395 N N . VAL A 1 302 ? 8.603 -6.951 -8.646 1.00 66.31 302 VAL A N 1
ATOM 2396 C CA . VAL A 1 302 ? 8.407 -7.312 -10.062 1.00 66.31 302 VAL A CA 1
ATOM 2397 C C . VAL A 1 302 ? 8.875 -6.190 -10.994 1.00 66.31 302 VAL A C 1
ATOM 2399 O O . VAL A 1 302 ? 9.526 -6.469 -12.002 1.00 66.31 302 VAL A O 1
ATOM 2402 N N . LEU A 1 303 ? 8.606 -4.926 -10.654 1.00 50.31 303 LEU A N 1
ATOM 2403 C CA . LEU A 1 303 ? 9.105 -3.770 -11.407 1.00 50.31 303 LEU A CA 1
ATOM 2404 C C . LEU A 1 303 ? 10.634 -3.657 -11.333 1.00 50.31 303 LEU A C 1
ATOM 2406 O O . LEU A 1 303 ? 11.276 -3.479 -12.364 1.00 50.31 303 LEU A O 1
ATOM 2410 N N . HIS A 1 304 ? 11.232 -3.842 -10.157 1.00 56.62 304 HIS A N 1
ATOM 2411 C CA . HIS A 1 304 ? 12.684 -3.827 -9.975 1.00 56.62 304 HIS A CA 1
ATOM 2412 C C . HIS A 1 304 ? 13.367 -4.969 -10.749 1.00 56.62 304 HIS A C 1
ATOM 2414 O O . HIS A 1 304 ? 14.366 -4.748 -11.432 1.00 56.62 304 HIS A O 1
ATOM 2420 N N . GLN A 1 305 ? 12.781 -6.171 -10.751 1.00 63.47 305 GLN A N 1
ATOM 2421 C CA . GLN A 1 305 ? 13.256 -7.301 -11.556 1.00 63.47 305 GLN A CA 1
ATOM 2422 C C . GLN A 1 305 ? 13.111 -7.038 -13.065 1.00 63.47 305 GLN A C 1
ATOM 2424 O O . GLN A 1 305 ? 13.981 -7.421 -13.850 1.00 63.47 305 GLN A O 1
ATOM 2429 N N . ALA A 1 306 ? 12.038 -6.365 -13.493 1.00 55.06 306 ALA A N 1
ATOM 2430 C CA . ALA A 1 306 ? 11.847 -5.965 -14.886 1.00 55.06 306 ALA A CA 1
ATOM 2431 C C . ALA A 1 306 ? 12.876 -4.909 -15.328 1.00 55.06 306 ALA A C 1
ATOM 2433 O O . ALA A 1 306 ? 13.417 -5.020 -16.430 1.00 55.06 306 ALA A O 1
ATOM 2434 N N . VAL A 1 307 ? 13.204 -3.944 -14.461 1.00 59.53 307 VAL A N 1
ATOM 2435 C CA . VAL A 1 307 ? 14.256 -2.940 -14.695 1.00 59.53 307 VAL A CA 1
ATOM 2436 C C . VAL A 1 307 ? 15.633 -3.606 -14.779 1.00 59.53 307 VAL A C 1
ATOM 2438 O O . VAL A 1 307 ? 16.350 -3.381 -15.751 1.00 59.53 307 VAL A O 1
ATOM 2441 N N . GLN A 1 308 ? 15.970 -4.518 -13.862 1.00 59.25 308 GLN A N 1
ATOM 2442 C CA . GLN A 1 308 ? 17.228 -5.277 -13.915 1.00 59.25 308 GLN A CA 1
ATOM 2443 C C . GLN A 1 308 ? 17.343 -6.144 -15.179 1.00 59.25 308 GLN A C 1
ATOM 2445 O O . GLN A 1 308 ? 18.392 -6.183 -15.825 1.00 59.25 308 GLN A O 1
ATOM 2450 N N . ASN A 1 309 ? 16.256 -6.798 -15.596 1.00 56.22 309 ASN A N 1
ATOM 2451 C CA . ASN A 1 309 ? 16.226 -7.566 -16.843 1.00 56.22 309 ASN A CA 1
ATOM 2452 C C . ASN A 1 309 ? 16.382 -6.661 -18.082 1.00 56.22 309 ASN A C 1
ATOM 2454 O O . ASN A 1 309 ? 16.984 -7.076 -19.078 1.00 56.22 309 ASN A O 1
ATOM 2458 N N . HIS A 1 310 ? 15.887 -5.421 -18.024 1.00 52.97 310 HIS A N 1
ATOM 2459 C CA . HIS A 1 310 ? 16.087 -4.419 -19.070 1.00 52.97 310 HIS A CA 1
ATOM 2460 C C . HIS A 1 310 ? 17.545 -3.923 -19.108 1.00 52.97 310 HIS A C 1
ATOM 2462 O O . HIS A 1 310 ? 18.127 -3.831 -20.188 1.00 52.97 310 HIS A O 1
ATOM 2468 N N . GLU A 1 311 ? 18.191 -3.707 -17.958 1.00 49.72 311 GLU A N 1
ATOM 2469 C CA . GLU A 1 311 ? 19.615 -3.343 -17.869 1.00 49.72 311 GLU A CA 1
ATOM 2470 C C . GLU A 1 311 ? 20.550 -4.442 -18.399 1.00 49.72 311 GLU A C 1
ATOM 2472 O O . GLU A 1 311 ? 21.500 -4.157 -19.138 1.00 49.72 311 GLU A O 1
ATOM 2477 N N . VAL A 1 312 ? 20.264 -5.713 -18.093 1.00 51.44 312 VAL A N 1
ATOM 2478 C CA . VAL A 1 312 ? 21.007 -6.871 -18.625 1.00 51.44 312 VAL A CA 1
ATOM 2479 C C . VAL A 1 312 ? 20.849 -6.971 -20.147 1.00 51.44 312 VAL A C 1
ATOM 2481 O O . VAL A 1 312 ? 21.819 -7.243 -20.861 1.00 51.44 312 VAL A O 1
ATOM 2484 N N . ARG A 1 313 ? 19.653 -6.676 -20.674 1.00 46.72 313 ARG A N 1
ATOM 2485 C CA . ARG A 1 313 ? 19.364 -6.687 -22.116 1.00 46.72 313 ARG A CA 1
ATOM 2486 C C . ARG A 1 313 ? 20.028 -5.521 -22.857 1.00 46.72 313 ARG A C 1
ATOM 2488 O O . ARG A 1 313 ? 20.525 -5.719 -23.963 1.00 46.72 313 ARG A O 1
ATOM 2495 N N . VAL A 1 314 ? 20.133 -4.344 -22.236 1.00 47.84 314 VAL A N 1
ATOM 2496 C CA . VAL A 1 314 ? 20.872 -3.189 -22.779 1.00 47.84 314 VAL A CA 1
ATOM 2497 C C . VAL A 1 314 ? 22.390 -3.441 -22.754 1.00 47.84 314 VAL A C 1
ATOM 2499 O O . VAL A 1 314 ? 23.065 -3.165 -23.748 1.00 47.84 314 VAL A O 1
ATOM 2502 N N . ARG A 1 315 ? 22.941 -4.067 -21.700 1.00 47.03 315 ARG A N 1
ATOM 2503 C CA . ARG A 1 315 ? 24.363 -4.478 -21.652 1.00 47.03 315 ARG A CA 1
ATOM 2504 C C . ARG A 1 315 ? 24.722 -5.549 -22.687 1.00 47.03 315 ARG A C 1
ATOM 2506 O O . ARG A 1 315 ? 25.791 -5.458 -23.283 1.00 47.03 315 ARG A O 1
ATOM 2513 N N . ALA A 1 316 ? 23.834 -6.505 -22.967 1.00 45.41 316 ALA A N 1
ATOM 2514 C CA . ALA A 1 316 ? 24.059 -7.546 -23.978 1.00 45.41 316 ALA A CA 1
ATOM 2515 C C . ALA A 1 316 ? 24.126 -7.006 -25.426 1.00 45.41 316 ALA A C 1
ATOM 2517 O O . ALA A 1 316 ? 24.735 -7.635 -26.291 1.00 45.41 316 ALA A O 1
ATOM 2518 N N . THR A 1 317 ? 23.547 -5.828 -25.694 1.00 45.09 317 THR A N 1
ATOM 2519 C CA . THR A 1 317 ? 23.601 -5.170 -27.018 1.00 45.09 317 THR A CA 1
ATOM 2520 C C . THR A 1 317 ? 24.861 -4.330 -27.262 1.00 45.09 317 THR A C 1
ATOM 2522 O O . THR A 1 317 ? 25.110 -3.925 -28.397 1.00 45.09 317 THR A O 1
ATOM 2525 N N . ARG A 1 318 ? 25.714 -4.117 -26.249 1.00 41.09 318 ARG A N 1
ATOM 2526 C CA . ARG A 1 318 ? 27.036 -3.491 -26.421 1.00 41.09 318 ARG A CA 1
ATOM 2527 C C . ARG A 1 318 ? 28.109 -4.567 -26.639 1.00 41.09 318 ARG A C 1
ATOM 2529 O O . ARG A 1 318 ? 28.796 -4.964 -25.703 1.00 41.09 318 ARG A O 1
ATOM 2536 N N . ARG A 1 319 ? 28.283 -5.041 -27.880 1.00 36.47 319 ARG A N 1
ATOM 2537 C CA . ARG A 1 319 ? 29.504 -5.782 -28.265 1.00 36.47 319 ARG A CA 1
ATOM 2538 C C . ARG A 1 319 ? 30.688 -4.807 -28.416 1.00 36.47 319 ARG A C 1
ATOM 2540 O O . ARG A 1 319 ? 30.505 -3.763 -29.042 1.00 36.47 319 ARG A O 1
ATOM 2547 N N . PRO A 1 320 ? 31.893 -5.137 -27.913 1.00 39.03 320 PRO A N 1
ATOM 2548 C CA . PRO A 1 320 ? 33.107 -4.391 -28.220 1.00 39.03 320 PRO A CA 1
ATOM 2549 C C . PRO A 1 320 ? 33.569 -4.657 -29.662 1.00 39.03 320 PRO A C 1
ATOM 2551 O O . PRO A 1 320 ? 33.308 -5.718 -30.232 1.00 39.03 320 PRO A O 1
ATOM 2554 N N . GLY A 1 321 ? 34.224 -3.649 -30.237 1.00 34.78 321 GLY A N 1
ATOM 2555 C CA . GLY A 1 321 ? 34.553 -3.511 -31.652 1.00 34.78 321 GLY A CA 1
ATOM 2556 C C . GLY A 1 321 ? 35.297 -4.679 -32.310 1.00 34.78 321 GLY A C 1
ATOM 2557 O O . GLY A 1 321 ? 36.130 -5.364 -31.723 1.00 34.78 321 GLY A O 1
ATOM 2558 N N . PHE A 1 322 ? 34.970 -4.845 -33.589 1.00 32.28 322 PHE A N 1
ATOM 2559 C CA . PHE A 1 322 ? 35.568 -5.747 -34.565 1.00 32.28 322 PHE A CA 1
ATOM 2560 C C . PHE A 1 322 ? 37.029 -5.350 -34.848 1.00 32.28 322 PHE A C 1
ATOM 2562 O O . PHE A 1 322 ? 37.279 -4.261 -35.362 1.00 32.28 322 PHE A O 1
ATOM 2569 N N . ASN A 1 323 ? 37.985 -6.246 -34.582 1.00 32.69 323 ASN A N 1
ATOM 2570 C CA . ASN A 1 323 ? 39.330 -6.166 -35.154 1.00 32.69 323 ASN A CA 1
ATOM 2571 C C . ASN A 1 323 ? 39.366 -6.975 -36.458 1.00 32.69 323 ASN A C 1
ATOM 2573 O O . ASN A 1 323 ? 39.054 -8.164 -36.482 1.00 32.69 323 ASN A O 1
ATOM 2577 N N . GLN A 1 324 ? 39.730 -6.302 -37.548 1.00 36.03 324 GLN A N 1
ATOM 2578 C CA . GLN A 1 324 ? 39.877 -6.864 -38.888 1.00 36.03 324 GLN A CA 1
ATOM 2579 C C . GLN A 1 324 ? 41.067 -7.832 -38.972 1.00 36.03 324 GLN A C 1
ATOM 2581 O O . GLN A 1 324 ? 42.169 -7.497 -38.541 1.00 36.03 324 GLN A O 1
ATOM 2586 N N . ARG A 1 325 ? 40.893 -8.962 -39.670 1.00 30.59 325 ARG A N 1
ATOM 2587 C CA . ARG A 1 325 ? 41.924 -9.493 -40.578 1.00 30.59 325 ARG A CA 1
ATOM 2588 C C . ARG A 1 325 ? 41.315 -10.379 -41.665 1.00 30.59 325 ARG A C 1
ATOM 2590 O O . ARG A 1 325 ? 40.439 -11.197 -41.417 1.00 30.59 325 ARG A O 1
ATOM 2597 N N . ALA A 1 326 ? 41.798 -10.137 -42.877 1.00 34.84 326 ALA A N 1
ATOM 2598 C CA . ALA A 1 326 ? 41.337 -10.649 -44.157 1.00 34.84 326 ALA A CA 1
ATOM 2599 C C . ALA A 1 326 ? 41.673 -12.128 -44.418 1.00 34.84 326 ALA A C 1
ATOM 2601 O O . ALA A 1 326 ? 42.723 -12.600 -43.982 1.00 34.84 326 ALA A O 1
ATOM 2602 N N . ARG A 1 327 ? 40.854 -12.789 -45.254 1.00 31.11 327 ARG A N 1
ATOM 2603 C CA . ARG A 1 327 ? 41.271 -13.595 -46.426 1.00 31.11 327 ARG A CA 1
ATOM 2604 C C . ARG A 1 327 ? 40.056 -13.965 -47.296 1.00 31.11 327 ARG A C 1
ATOM 2606 O O . ARG A 1 327 ? 38.950 -14.088 -46.789 1.00 31.11 327 ARG A O 1
ATOM 2613 N N . GLY A 1 328 ? 40.310 -14.031 -48.605 1.00 30.62 328 GLY A N 1
ATOM 2614 C CA . GLY A 1 328 ? 39.350 -14.051 -49.716 1.00 30.62 328 GLY A CA 1
ATOM 2615 C C . GLY A 1 328 ? 38.657 -15.393 -50.033 1.00 30.62 328 GLY A C 1
ATOM 2616 O O . GLY A 1 328 ? 38.606 -16.266 -49.171 1.00 30.62 328 GLY A O 1
ATOM 2617 N N . PRO A 1 329 ? 38.084 -15.530 -51.251 1.00 45.03 329 PRO A N 1
ATOM 2618 C CA . PRO A 1 329 ? 36.778 -16.164 -51.466 1.00 45.03 329 PRO A CA 1
ATOM 2619 C C . PRO A 1 329 ? 36.836 -17.599 -52.019 1.00 45.03 329 PRO A C 1
ATOM 2621 O O . PRO A 1 329 ? 37.791 -17.976 -52.692 1.00 45.03 329 PRO A O 1
ATOM 2624 N N . GLY A 1 330 ? 35.758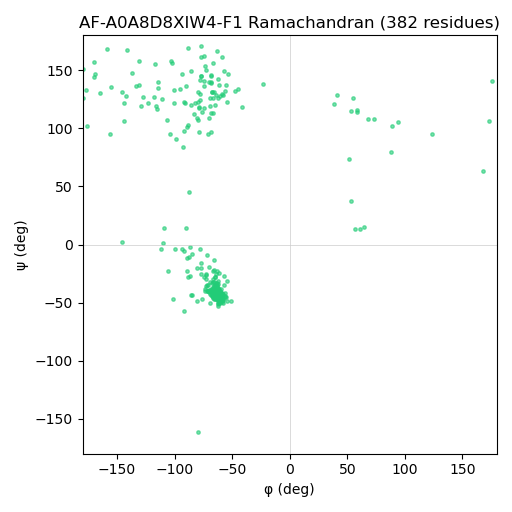 -18.361 -51.802 1.00 29.58 330 GLY A N 1
ATOM 2625 C CA . GLY A 1 330 ? 35.533 -19.668 -52.424 1.00 29.58 330 GLY A CA 1
ATOM 2626 C C . GLY A 1 330 ? 34.167 -20.272 -52.071 1.00 29.58 330 GLY A C 1
ATOM 2627 O O . GLY A 1 330 ? 33.982 -20.752 -50.963 1.00 29.58 330 GLY A O 1
ATOM 2628 N N . THR A 1 331 ? 33.241 -20.171 -53.029 1.00 29.92 331 THR A N 1
ATOM 2629 C CA . THR A 1 331 ? 32.228 -21.157 -53.481 1.00 29.92 331 THR A CA 1
ATOM 2630 C C . THR A 1 331 ? 31.415 -22.046 -52.510 1.00 29.92 331 THR A C 1
ATOM 2632 O O . THR A 1 331 ? 31.949 -22.870 -51.780 1.00 29.92 331 THR A O 1
ATOM 2635 N N . GLU A 1 332 ? 30.093 -21.969 -52.745 1.00 29.53 332 GLU A N 1
ATOM 2636 C CA . GLU A 1 332 ? 29.085 -23.053 -52.835 1.00 29.53 332 GLU A CA 1
ATOM 2637 C C . GLU A 1 332 ? 28.325 -23.580 -51.592 1.00 29.53 332 GLU A C 1
ATOM 2639 O O . GLU A 1 332 ? 28.797 -24.390 -50.811 1.00 29.53 332 GLU A O 1
ATOM 2644 N N . VAL A 1 333 ? 27.073 -23.099 -51.494 1.00 29.30 333 VAL A N 1
ATOM 2645 C CA . VAL A 1 333 ? 25.781 -23.827 -51.572 1.00 29.30 333 VAL A CA 1
ATOM 2646 C C . VAL A 1 333 ? 25.489 -25.036 -50.646 1.00 29.30 333 VAL A C 1
ATOM 2648 O O . VAL A 1 333 ? 26.104 -26.091 -50.716 1.00 29.30 333 VAL A O 1
ATOM 2651 N N . SER A 1 334 ? 24.341 -24.880 -49.962 1.00 26.61 334 SER A N 1
ATOM 2652 C CA . SER A 1 334 ? 23.330 -25.866 -49.519 1.00 26.61 334 SER A CA 1
ATOM 2653 C C . SER A 1 334 ? 23.374 -26.507 -48.120 1.00 26.61 334 SER A C 1
ATOM 2655 O O . SER A 1 334 ? 24.062 -27.480 -47.849 1.00 26.61 334 SER A O 1
ATOM 2657 N N . THR A 1 335 ? 22.440 -25.991 -47.305 1.00 29.62 335 THR A N 1
ATOM 2658 C CA . THR A 1 335 ? 21.413 -26.693 -46.502 1.00 29.62 335 THR A CA 1
ATOM 2659 C C . THR A 1 335 ? 21.821 -27.813 -45.541 1.00 29.62 335 THR A C 1
ATOM 2661 O O . THR A 1 335 ? 22.084 -28.930 -45.966 1.00 29.62 335 THR A O 1
ATOM 2664 N N . ALA A 1 336 ? 21.623 -27.571 -44.239 1.00 27.09 336 ALA A N 1
ATOM 2665 C CA . ALA A 1 3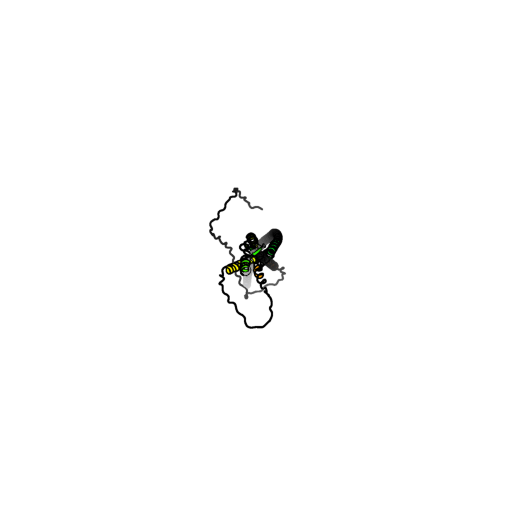36 ? 20.593 -28.229 -43.415 1.00 27.09 336 ALA A CA 1
ATOM 2666 C C . ALA A 1 336 ? 20.718 -27.803 -41.938 1.00 27.09 336 ALA A C 1
ATOM 2668 O O . ALA A 1 336 ? 21.822 -27.733 -41.408 1.00 27.09 336 ALA A O 1
ATOM 2669 N N . GLY A 1 337 ? 19.580 -27.600 -41.263 1.00 25.30 337 GLY A N 1
ATOM 2670 C CA . GLY A 1 337 ? 19.494 -27.744 -39.805 1.00 25.30 337 GLY A CA 1
ATOM 2671 C C . GLY A 1 337 ? 18.999 -26.534 -39.010 1.00 25.30 337 GLY A C 1
ATOM 2672 O O . GLY A 1 337 ? 19.793 -25.726 -38.552 1.00 25.30 337 GLY A O 1
ATOM 2673 N N . THR A 1 338 ? 17.690 -26.546 -38.734 1.00 30.47 338 THR A N 1
ATOM 2674 C CA . THR A 1 338 ? 17.105 -26.247 -37.410 1.00 30.47 338 THR A CA 1
ATOM 2675 C C . THR A 1 338 ? 17.094 -24.791 -36.922 1.00 30.47 338 THR A C 1
ATOM 2677 O O . THR A 1 338 ? 18.097 -24.299 -36.429 1.00 30.47 338 THR A O 1
ATOM 2680 N N . ALA A 1 339 ? 15.909 -24.162 -36.894 1.00 29.12 339 ALA A N 1
ATOM 2681 C CA . ALA A 1 339 ? 15.391 -23.482 -35.694 1.00 29.12 339 ALA A CA 1
ATOM 2682 C C . ALA A 1 339 ? 14.002 -22.854 -35.914 1.00 29.12 339 ALA A C 1
ATOM 2684 O O . ALA A 1 339 ? 13.806 -22.021 -36.789 1.00 29.12 339 ALA A O 1
ATOM 2685 N N . ALA A 1 340 ? 13.098 -23.244 -35.015 1.00 31.80 340 ALA A N 1
ATOM 2686 C CA . ALA A 1 340 ? 12.177 -22.395 -34.262 1.00 31.80 340 ALA A CA 1
ATOM 2687 C C . ALA A 1 340 ? 11.166 -21.491 -34.998 1.00 31.80 340 ALA A C 1
ATOM 2689 O O . ALA A 1 340 ? 11.474 -20.455 -35.580 1.00 31.80 340 ALA A O 1
ATOM 2690 N N . ASN A 1 341 ? 9.904 -21.869 -34.788 1.00 35.78 341 ASN A N 1
ATOM 2691 C CA . ASN A 1 341 ? 8.689 -21.079 -34.935 1.00 35.78 341 ASN A CA 1
ATOM 2692 C C . ASN A 1 341 ? 8.839 -19.642 -34.405 1.00 35.78 341 ASN A C 1
ATOM 2694 O O . ASN A 1 341 ? 8.974 -19.441 -33.200 1.00 35.78 341 ASN A O 1
ATOM 2698 N N . ASN A 1 342 ? 8.680 -18.654 -35.286 1.00 33.94 342 ASN A N 1
ATOM 2699 C CA . ASN A 1 342 ? 8.279 -17.301 -34.907 1.00 33.94 342 ASN A CA 1
ATOM 2700 C C . ASN A 1 342 ? 6.805 -17.110 -35.277 1.00 33.94 342 ASN A C 1
ATOM 2702 O O . ASN A 1 342 ? 6.465 -16.765 -36.408 1.00 33.94 342 ASN A O 1
ATOM 2706 N N . SER A 1 343 ? 5.923 -17.339 -34.307 1.00 33.59 343 SER A N 1
ATOM 2707 C CA . SER A 1 343 ? 4.548 -16.850 -34.349 1.00 33.59 343 SER A CA 1
ATOM 2708 C C . SER A 1 343 ? 4.560 -15.326 -34.225 1.00 33.59 343 SER A C 1
ATOM 2710 O O . SER A 1 343 ? 4.928 -14.775 -33.188 1.00 33.59 343 SER A O 1
ATOM 2712 N N . VAL A 1 344 ? 4.158 -14.652 -35.298 1.00 30.31 344 VAL A N 1
ATOM 2713 C CA . VAL A 1 344 ? 3.866 -13.218 -35.329 1.00 30.31 344 VAL A CA 1
ATOM 2714 C C . VAL A 1 344 ? 2.632 -12.962 -34.458 1.00 30.31 344 VAL A C 1
ATOM 2716 O O . VAL A 1 344 ? 1.534 -13.388 -34.806 1.00 30.31 344 VAL A O 1
ATOM 2719 N N . ILE A 1 345 ? 2.792 -12.261 -33.332 1.00 29.36 345 ILE A N 1
ATOM 2720 C CA . ILE A 1 345 ? 1.659 -11.678 -32.602 1.00 29.36 345 ILE A CA 1
ATOM 2721 C C . ILE A 1 345 ? 1.424 -10.284 -33.186 1.00 29.36 345 ILE A C 1
ATOM 2723 O O . ILE A 1 345 ? 2.153 -9.338 -32.897 1.00 29.36 345 ILE A O 1
ATOM 2727 N N . VAL A 1 346 ? 0.400 -10.168 -34.029 1.00 31.31 346 VAL A N 1
ATOM 2728 C CA . VAL A 1 346 ? -0.175 -8.881 -34.428 1.00 31.31 346 VAL A CA 1
ATOM 2729 C C . VAL A 1 346 ? -1.105 -8.431 -33.299 1.00 31.31 346 VAL A C 1
ATOM 2731 O O . VAL A 1 346 ? -2.185 -8.991 -33.135 1.00 31.31 346 VAL A O 1
ATOM 2734 N N . VAL A 1 347 ? -0.709 -7.426 -32.515 1.00 30.34 347 VAL A N 1
ATOM 2735 C CA . VAL A 1 347 ? -1.632 -6.745 -31.591 1.00 30.34 347 VAL A CA 1
ATOM 2736 C C . VAL A 1 347 ? -2.238 -5.551 -32.320 1.00 30.34 347 VAL A C 1
ATOM 2738 O O . VAL A 1 347 ? -1.637 -4.484 -32.415 1.00 30.34 347 VAL A O 1
ATOM 2741 N N . THR A 1 348 ? -3.441 -5.730 -32.863 1.00 31.89 348 THR A N 1
ATOM 2742 C CA . THR A 1 348 ? -4.295 -4.612 -33.275 1.00 31.89 348 THR A CA 1
ATOM 2743 C C . THR A 1 348 ? -4.980 -4.029 -32.039 1.00 31.89 348 THR A C 1
ATOM 2745 O O . THR A 1 348 ? -5.791 -4.710 -31.412 1.00 31.89 348 THR A O 1
ATOM 2748 N N . ASN A 1 349 ? -4.709 -2.765 -31.710 1.00 30.88 349 ASN A N 1
ATOM 2749 C CA . ASN A 1 349 ? -5.487 -2.006 -30.728 1.00 30.88 349 ASN A CA 1
ATOM 2750 C C . ASN A 1 349 ? -6.897 -1.730 -31.285 1.00 30.88 349 ASN A C 1
ATOM 2752 O O . ASN A 1 349 ? -7.095 -0.771 -32.030 1.00 30.88 349 ASN A O 1
ATOM 2756 N N . ARG A 1 350 ? -7.887 -2.554 -30.921 1.00 31.62 350 ARG A N 1
ATOM 2757 C CA . ARG A 1 350 ? -9.311 -2.190 -31.012 1.00 31.62 350 ARG A CA 1
ATOM 2758 C C . ARG A 1 350 ? -9.804 -1.777 -29.625 1.00 31.62 350 ARG A C 1
ATOM 2760 O O . ARG A 1 350 ? -9.719 -2.554 -28.680 1.00 31.62 350 ARG A O 1
ATOM 2767 N N . ARG A 1 351 ? -10.301 -0.541 -29.526 1.00 34.38 351 ARG A N 1
ATOM 2768 C CA . ARG A 1 351 ? -11.066 -0.023 -28.380 1.00 34.38 351 ARG A CA 1
ATOM 2769 C C . ARG A 1 351 ? -12.361 -0.837 -28.217 1.00 34.38 351 ARG A C 1
ATOM 2771 O O . ARG A 1 351 ? -12.964 -1.144 -29.244 1.00 34.38 351 ARG A O 1
ATOM 2778 N N . PRO A 1 352 ? -12.832 -1.130 -26.995 1.00 34.06 352 PRO A N 1
ATOM 2779 C CA . PRO A 1 352 ? -14.227 -1.481 -26.775 1.00 34.06 352 PRO A CA 1
ATOM 2780 C C . PRO A 1 352 ? -15.065 -0.224 -26.489 1.00 34.06 352 PRO A C 1
ATOM 2782 O O . PRO A 1 352 ? -14.649 0.653 -25.730 1.00 34.06 352 PRO A O 1
ATOM 2785 N N . ASP A 1 353 ? -16.237 -0.165 -27.118 1.00 29.98 353 ASP A N 1
ATOM 2786 C CA . ASP A 1 353 ? -17.293 0.836 -26.928 1.00 29.98 353 ASP A CA 1
ATOM 2787 C C . ASP A 1 353 ? -17.947 0.752 -25.528 1.00 29.98 353 ASP A C 1
ATOM 2789 O O . ASP A 1 353 ? -17.924 -0.312 -24.900 1.00 29.98 353 ASP A O 1
ATOM 2793 N N . PRO A 1 354 ? -18.558 1.842 -25.019 1.00 32.84 354 PRO A N 1
ATOM 2794 C CA . PRO A 1 354 ? -19.175 1.863 -23.696 1.00 32.84 354 PRO A CA 1
ATOM 2795 C C . PRO A 1 354 ? -20.567 1.211 -23.687 1.00 32.84 354 PRO A C 1
ATOM 2797 O O . PRO A 1 354 ? -21.443 1.546 -24.484 1.00 32.84 354 PRO A O 1
ATOM 2800 N N . VAL A 1 355 ? -20.788 0.313 -22.724 1.00 30.78 355 VAL A N 1
ATOM 2801 C CA . VAL A 1 355 ? -22.098 -0.273 -22.411 1.00 30.78 355 VAL A CA 1
ATOM 2802 C C . VAL A 1 355 ? -22.881 0.687 -21.514 1.00 30.78 355 VAL A C 1
ATOM 2804 O O . VAL A 1 355 ? -22.437 1.044 -20.424 1.00 30.78 355 VAL A O 1
ATOM 2807 N N . ILE A 1 356 ? -24.059 1.088 -21.988 1.00 34.00 356 ILE A N 1
ATOM 2808 C CA . ILE A 1 356 ? -25.075 1.847 -21.252 1.00 34.00 356 ILE A CA 1
ATOM 2809 C C . ILE A 1 356 ? -25.822 0.883 -20.321 1.00 34.00 356 ILE A C 1
ATOM 2811 O O . ILE A 1 356 ? -26.332 -0.137 -20.784 1.00 34.00 356 ILE A O 1
ATOM 2815 N N . VAL A 1 357 ? -25.952 1.223 -19.036 1.00 31.27 357 VAL A N 1
ATOM 2816 C CA . VAL A 1 357 ? -26.920 0.591 -18.124 1.00 31.27 357 VAL A CA 1
ATOM 2817 C C . VAL A 1 357 ? -27.717 1.686 -17.417 1.00 31.27 357 VAL A C 1
ATOM 2819 O O . VAL A 1 357 ? -27.157 2.526 -16.718 1.00 31.27 357 VAL A O 1
ATOM 2822 N N . ASN A 1 358 ? -29.032 1.665 -17.641 1.00 30.48 358 ASN A N 1
ATOM 2823 C CA . ASN A 1 358 ? -30.043 2.513 -17.010 1.00 30.48 358 ASN A CA 1
ATOM 2824 C C . ASN A 1 358 ? -30.163 2.226 -15.508 1.00 30.48 358 ASN A C 1
ATOM 2826 O O . ASN A 1 358 ? -30.397 1.069 -15.162 1.00 30.48 358 ASN A O 1
ATOM 2830 N N . GLN A 1 359 ? -30.151 3.262 -14.659 1.00 31.33 359 GLN A N 1
ATOM 2831 C CA . GLN A 1 359 ? -30.898 3.298 -13.391 1.00 31.33 359 GLN A CA 1
ATOM 2832 C C . GLN A 1 359 ? -31.385 4.732 -13.091 1.00 31.33 359 GLN A C 1
ATOM 2834 O O . GLN A 1 359 ? -30.623 5.691 -13.194 1.00 31.33 359 GLN A O 1
ATOM 2839 N N . ASP A 1 360 ? -32.674 4.830 -12.759 1.00 29.84 360 ASP A N 1
ATOM 2840 C CA . ASP A 1 360 ? -33.467 6.022 -12.411 1.00 29.84 360 ASP A CA 1
ATOM 2841 C C . ASP A 1 360 ? -33.210 6.528 -10.958 1.00 29.84 360 ASP A C 1
ATOM 2843 O O . ASP A 1 360 ? -32.501 5.864 -10.200 1.00 29.84 360 ASP A O 1
ATOM 2847 N N . PRO A 1 361 ? -33.726 7.713 -10.546 1.00 38.66 361 PRO A N 1
ATOM 2848 C CA . PRO A 1 361 ? -32.946 8.721 -9.820 1.00 38.66 361 PRO A CA 1
ATOM 2849 C C . PRO A 1 361 ? -33.197 8.794 -8.303 1.00 38.66 361 PRO A C 1
ATOM 2851 O O . PRO A 1 361 ? -34.292 8.520 -7.816 1.00 38.66 361 PRO A O 1
ATOM 2854 N N . ILE A 1 362 ? -32.210 9.314 -7.561 1.00 30.61 362 ILE A N 1
ATOM 2855 C CA . ILE A 1 362 ? -32.406 9.867 -6.211 1.00 30.61 362 ILE A CA 1
ATOM 2856 C C . ILE A 1 362 ? -32.086 11.363 -6.250 1.00 30.61 362 ILE A C 1
ATOM 2858 O O . ILE A 1 362 ? -30.984 11.786 -6.591 1.00 30.61 362 ILE A O 1
ATOM 2862 N N . TYR A 1 363 ? -33.103 12.154 -5.923 1.00 32.50 363 TYR A N 1
ATOM 2863 C CA . TYR A 1 363 ? -33.121 13.610 -5.930 1.00 32.50 363 TYR A CA 1
ATOM 2864 C C . TYR A 1 363 ? -32.705 14.143 -4.552 1.00 32.50 363 TYR A C 1
ATOM 2866 O O . TYR A 1 363 ? -33.397 13.866 -3.576 1.00 32.50 363 TYR A O 1
ATOM 2874 N N . VAL A 1 364 ? -31.644 14.953 -4.467 1.00 32.75 364 VAL A N 1
ATOM 2875 C CA . VAL A 1 364 ? -31.429 15.913 -3.365 1.00 32.75 364 VAL A CA 1
ATOM 2876 C C . VAL A 1 364 ? -30.763 17.172 -3.946 1.00 32.75 364 VAL A C 1
ATOM 2878 O O . VAL A 1 364 ? -29.718 17.077 -4.583 1.00 32.75 364 VAL A O 1
ATOM 2881 N N . GLY A 1 365 ? -31.411 18.337 -3.782 1.00 30.98 365 GLY A N 1
ATOM 2882 C CA . GLY A 1 365 ? -30.936 19.671 -4.211 1.00 30.98 365 GLY A CA 1
ATOM 2883 C C . GLY A 1 365 ? -29.642 20.105 -3.500 1.00 30.98 365 GLY A C 1
ATOM 2884 O O . GLY A 1 365 ? -29.244 19.483 -2.527 1.00 30.98 365 GLY A O 1
ATOM 2885 N N . GLN A 1 366 ? -28.894 21.132 -3.913 1.00 33.69 366 GLN A N 1
ATOM 2886 C CA . GLN A 1 366 ? -29.227 22.502 -4.336 1.00 33.69 366 GLN A CA 1
ATOM 2887 C C . GLN A 1 366 ? -28.076 23.094 -5.202 1.00 33.69 366 GLN A C 1
ATOM 2889 O O . GLN A 1 366 ? -27.000 22.500 -5.256 1.00 33.69 366 GLN A O 1
ATOM 2894 N N . PRO A 1 367 ? -28.270 24.243 -5.888 1.00 37.22 367 PRO A N 1
ATOM 2895 C CA . PRO A 1 367 ? -27.416 24.678 -6.996 1.00 37.22 367 PRO A CA 1
ATOM 2896 C C . PRO A 1 367 ? -26.270 25.617 -6.577 1.00 37.22 367 PRO A C 1
ATOM 2898 O O . PRO A 1 367 ? -26.440 26.479 -5.717 1.00 37.22 367 PRO A O 1
ATOM 2901 N N . LEU A 1 368 ? -25.131 25.516 -7.270 1.00 34.53 368 LEU A N 1
ATOM 2902 C CA . LEU A 1 368 ? -24.057 26.520 -7.274 1.00 34.53 368 LEU A CA 1
ATOM 2903 C C . LEU A 1 368 ? -23.870 27.102 -8.692 1.00 34.53 368 LEU A C 1
ATOM 2905 O O . LEU A 1 368 ? -24.293 26.479 -9.668 1.00 34.53 368 LEU A O 1
ATOM 2909 N N . PRO A 1 369 ? -23.338 28.333 -8.815 1.00 35.88 369 PRO A N 1
ATOM 2910 C CA . PRO A 1 369 ? -23.755 29.282 -9.837 1.00 35.88 369 PRO A CA 1
ATOM 2911 C C . PRO A 1 369 ? -23.042 29.111 -11.178 1.00 35.88 369 PRO A C 1
ATOM 2913 O O . PRO A 1 369 ? -21.865 28.770 -11.264 1.00 35.88 369 PRO A O 1
ATOM 2916 N N . VAL A 1 370 ? -23.784 29.455 -12.228 1.00 37.47 370 VAL A N 1
ATOM 2917 C CA . VAL A 1 370 ? -23.322 29.633 -13.604 1.00 37.47 370 VAL A CA 1
ATOM 2918 C C . VAL A 1 370 ? -22.295 30.769 -13.664 1.00 37.47 370 VAL A C 1
ATOM 2920 O O . VAL A 1 370 ? -22.602 31.895 -13.278 1.00 37.47 370 VAL A O 1
ATOM 2923 N N . VAL A 1 371 ? -21.111 30.495 -14.216 1.00 37.94 371 VAL A N 1
ATOM 2924 C CA . VAL A 1 371 ? -20.166 31.525 -14.678 1.00 37.94 371 VAL A CA 1
ATOM 2925 C C . VAL A 1 371 ? -20.044 31.408 -16.205 1.00 37.94 371 VAL A C 1
ATOM 2927 O O . VAL A 1 371 ? -19.973 30.284 -16.715 1.00 37.94 371 VAL A O 1
ATOM 2930 N N . PRO A 1 372 ? -20.084 32.516 -16.971 1.00 35.97 372 PRO A N 1
ATOM 2931 C CA . PRO A 1 372 ? -20.275 32.462 -18.414 1.00 35.97 372 PRO A CA 1
ATOM 2932 C C . PRO A 1 372 ? -19.001 32.044 -19.149 1.00 35.97 372 PRO A C 1
ATOM 2934 O O . PRO A 1 372 ? -17.893 32.459 -18.812 1.00 35.97 372 PRO A O 1
ATOM 2937 N N . ARG A 1 373 ? -19.197 31.288 -20.235 1.00 37.78 373 ARG A N 1
ATOM 2938 C CA . ARG A 1 373 ? -18.218 31.126 -21.311 1.00 37.78 373 ARG A CA 1
ATOM 2939 C C . ARG A 1 373 ? -17.887 32.500 -21.883 1.00 37.78 373 ARG A C 1
ATOM 2941 O O . ARG A 1 373 ? -18.799 33.196 -22.321 1.00 37.78 373 ARG A O 1
ATOM 2948 N N . ASN A 1 374 ? -16.604 32.826 -21.981 1.00 35.16 374 ASN A N 1
ATOM 2949 C CA . ASN A 1 374 ? -16.156 33.763 -22.995 1.00 35.16 374 ASN A CA 1
ATOM 2950 C C . ASN A 1 374 ? -15.015 33.147 -23.796 1.00 35.16 374 ASN A C 1
ATOM 2952 O O . ASN A 1 374 ? -14.057 32.598 -23.256 1.00 35.16 374 ASN A O 1
ATOM 2956 N N . ALA A 1 375 ? -15.231 33.173 -25.102 1.00 36.19 375 ALA A N 1
ATOM 2957 C CA . ALA A 1 375 ? -14.393 32.610 -26.130 1.00 36.19 375 ALA A CA 1
ATOM 2958 C C . ALA A 1 375 ? -13.174 33.501 -26.383 1.00 36.19 375 ALA A C 1
ATOM 2960 O O . ALA A 1 375 ? -13.290 34.722 -26.369 1.00 36.19 375 ALA A O 1
ATOM 2961 N N . ASN A 1 376 ? -12.038 32.874 -26.683 1.00 36.50 376 ASN A N 1
ATOM 2962 C CA . ASN A 1 376 ? -11.244 33.197 -27.867 1.00 36.50 376 ASN A CA 1
ATOM 2963 C C . ASN A 1 376 ? -10.234 32.066 -28.136 1.00 36.50 376 ASN A C 1
ATOM 2965 O O . ASN A 1 376 ? -9.542 31.643 -27.209 1.00 36.50 376 ASN A O 1
ATOM 2969 N N . PRO A 1 377 ? -10.143 31.553 -29.376 1.00 37.56 377 PRO A N 1
ATOM 2970 C CA . PRO A 1 377 ? -9.127 30.584 -29.761 1.00 37.56 377 PRO A CA 1
ATOM 2971 C C . PRO A 1 377 ? -7.800 31.303 -30.036 1.00 37.56 377 PRO A C 1
ATOM 2973 O O . PRO A 1 377 ? -7.733 32.182 -30.895 1.00 37.56 377 PRO A O 1
ATOM 2976 N N . ILE A 1 378 ? -6.738 30.923 -29.324 1.00 33.03 378 ILE A N 1
ATOM 2977 C CA . ILE A 1 378 ? -5.375 31.313 -29.694 1.00 33.03 378 ILE A CA 1
ATOM 2978 C C . ILE A 1 378 ? -4.926 30.366 -30.807 1.00 33.03 378 ILE A C 1
ATOM 2980 O O . ILE A 1 378 ? -4.716 29.174 -30.592 1.00 33.03 378 ILE A O 1
ATOM 2984 N N . VAL A 1 379 ? -4.831 30.930 -32.007 1.00 42.19 379 VAL A N 1
ATOM 2985 C CA . VAL A 1 379 ? -4.084 30.386 -33.139 1.00 42.19 379 VAL A CA 1
ATOM 2986 C C . VAL A 1 379 ? -2.602 30.503 -32.787 1.00 42.19 379 VAL A C 1
ATOM 2988 O O . VAL A 1 379 ? -2.123 31.611 -32.564 1.00 42.19 379 VAL A O 1
ATOM 2991 N N . ILE A 1 380 ? -1.890 29.380 -32.721 1.00 36.56 380 ILE A N 1
ATOM 2992 C CA . ILE A 1 380 ? -0.425 29.371 -32.727 1.00 36.56 380 ILE A CA 1
ATOM 2993 C C . ILE A 1 380 ? -0.018 28.854 -34.101 1.00 36.56 380 ILE A C 1
ATOM 2995 O O . ILE A 1 380 ? -0.247 27.694 -34.437 1.00 36.56 380 ILE A O 1
ATOM 2999 N N . SER A 1 381 ? 0.476 29.785 -34.908 1.00 37.91 381 SER A N 1
ATOM 3000 C CA . SER A 1 381 ? 1.222 29.552 -36.136 1.00 37.91 381 SER A CA 1
ATOM 3001 C C . SER A 1 381 ? 2.598 28.978 -35.805 1.00 37.91 381 SER A C 1
ATOM 3003 O O . SER A 1 381 ? 3.237 29.433 -34.857 1.00 37.91 381 SER A O 1
ATOM 3005 N N . ASP A 1 382 ? 3.026 28.011 -36.612 1.00 45.03 382 ASP A N 1
ATOM 3006 C CA . ASP A 1 382 ? 4.398 27.518 -36.683 1.00 45.03 382 ASP A CA 1
ATOM 3007 C C . ASP A 1 382 ? 5.372 28.678 -36.942 1.00 45.03 382 ASP A C 1
ATOM 3009 O O . ASP A 1 382 ? 5.210 29.372 -37.942 1.00 45.03 382 ASP A O 1
ATOM 3013 N N . GLU A 1 383 ? 6.360 28.874 -36.067 1.00 46.22 383 GLU A N 1
ATOM 3014 C CA . GLU A 1 383 ? 7.752 29.207 -36.411 1.00 46.22 383 GLU A CA 1
ATOM 3015 C C . GLU A 1 383 ? 8.624 29.291 -35.140 1.00 46.22 383 GLU A C 1
ATOM 3017 O O . GLU A 1 383 ? 8.246 29.931 -34.159 1.00 46.22 383 GLU A O 1
ATOM 3022 N N . GLU A 1 384 ? 9.789 28.635 -35.249 1.00 39.47 384 GLU A N 1
ATOM 3023 C CA . GLU A 1 384 ? 10.974 28.553 -34.361 1.00 39.47 384 GLU A CA 1
ATOM 3024 C C . GLU A 1 384 ? 10.943 27.631 -33.129 1.00 39.47 384 GLU A C 1
ATOM 3026 O O . GLU A 1 384 ? 10.471 28.018 -32.036 1.00 39.47 384 GLU A O 1
#

Foldseek 3Di:
DVVVVVVVVVVVVVVVVVVVVVVVVVVVVVVVVVVVVVVVVVVVVVVVVVVVVVVVVVVVVVVVVVVVVVVVVVVVVVVVVVVVVVVVVVVVVVVVVVVVVVVVVVVVVVVVVVVVVVVVVVVVVVVVVVVVVVVLVVVLVVLVVCQQPPQAAPQPSHGADQWKAQQVPRDIHHPLRVVVVVVPAQADPPPRHGRDPPRIDGDVVSVVVVVVSLVSHDPVSVVVVVVVVVVSVVVVPDDPDDDDDDDDDDDDDDDDDDDDDDDDDDDPPVVVVVVVVVVVPVVVVVVVVVVVVVVVVVVVVVVVVVVVVVVVVVVVPDDDDDDDDDDDDDDDDDDDDDDDDDDDDDDDDDDDDDDDDDDDDDDDDDDDDDDDDDDDDDDDDDDD

Sequence (384 aa):
KDKLKKAEELIQIGRQELLRESESKRDIIEQAKQELEEAHKSKQEALKKCLENENMKNYLAESFFSHNQKLKSCYEHKIEALYGTKLDLEKQIEARLNEKNTESETIINQLSNELDSVRELLTIHENERQVLESEVQSKIADFAEVLESEAQCTICSEIFINAVTLLGCMHTFCEFCITEWKKQKLECPICRHKIAKNQEKRNILIDSWIASFIDKMSPAIKANRQEVIKIRAQQAQIPINSSRPRPSSSAASSRTAAPVVASTGISAAAQVFHALQLQNNAHQGVDVVLQALQNHGDRLAVLHQAVQNHEVRVRATRRPGFNQRARGPGTEVSTAGTAANNSVIVVTNRRPDPVIVNQDPIYVGQPLPVVPRNANPIVISDEE

InterPro domains:
  IPR001841 Zinc finger, RING-type [PS50089] (153-192)
  IPR001841 Zinc finger, RING-type [SM00184] (153-191)
  IPR013083 Zinc finger, RING/FYVE/PHD-type [G3DSA:3.30.40.10] (137-234)
  IPR017907 Zinc finger, RING-type, conserved site [PS00518] (169-178)
  IPR018957 Zinc finger, C3HC4 RING-type [PF00097] (153-191)

Organism: NCBI:txid428564

Nearest PDB structures (foldseek):
  2y43-assembly1_B  TM=9.367E-01  e=2.016E-06  Homo sapiens
  4s3o-assembly2_B  TM=9.335E-01  e=2.158E-06  Homo sapiens
  9dgg-assembly1_K  TM=7.344E-01  e=2.470E-07  Homo sapiens
  8grm-assembly1_M  TM=7.197E-01  e=2.309E-06  Homo sapiens
  6wi7-assembly1_A  TM=7.477E-01  e=4.545E-06  Homo sapiens

Solvent-accessible surface area (backbone atoms only — not comparable to full-atom values): 23839 Å² total; per-residue (Å²): 110,71,71,55,56,56,50,52,52,50,52,51,51,53,50,51,50,52,48,52,51,52,48,53,54,48,50,52,52,51,50,52,48,50,54,50,50,52,52,50,52,53,51,51,52,52,51,51,54,52,50,54,54,50,52,51,51,50,51,51,52,51,52,50,50,53,50,52,51,53,52,49,53,54,50,51,53,52,51,51,52,52,53,51,53,50,54,50,51,52,52,51,51,52,52,54,51,50,53,54,48,54,56,49,50,53,52,51,53,51,53,49,53,52,51,52,54,50,50,52,52,51,53,52,53,51,52,52,47,51,52,51,52,52,53,52,50,50,54,52,49,55,54,50,50,50,41,64,73,75,39,44,13,88,87,77,75,40,65,51,54,63,28,26,29,28,72,86,76,68,54,63,30,22,46,67,57,52,58,58,45,47,77,79,43,59,43,40,92,86,80,58,50,70,60,57,91,88,36,64,42,77,36,63,66,60,42,53,52,52,50,64,51,48,73,74,46,58,70,68,61,46,50,53,54,52,50,54,51,51,54,50,58,56,62,72,68,58,81,86,78,89,80,79,87,82,84,79,90,84,86,84,89,85,91,81,80,85,82,84,91,81,88,79,85,83,69,74,74,68,58,57,65,62,61,65,63,72,65,57,73,65,53,55,60,54,50,54,52,50,53,50,52,48,56,50,50,52,52,50,50,52,50,53,51,51,50,52,53,48,52,54,54,57,54,68,70,63,74,82,83,87,80,88,82,88,82,87,90,82,88,84,89,83,89,88,82,89,82,81,90,80,82,82,82,82,83,77,92,73,84,84,81,87,84,88,78,91,80,88,88,86,90,77,89,83,89,82,84,91,75,83,89,79,89,80,86,83,83,80,77,93,80,136

pLDDT: mean 71.34, std 25.31, range [25.3, 97.62]

Mean predicted aligned error: 22.08 Å

Secondary structure (DSSP, 8-state):
-HHHHHHHHHHHHHHHHHHHHHHHHHHHHHHHHHHHHHHHHHHHHHHHHHHHHHHHHHHHHHHHHHHHHHHHHHHHHHHHHHHHHHHHHHHHHHHHHHHHHHHHHHHHHHHHHHHHHHHHHHHHHHHHHHHHHHHHHHHHHHHHHHHHHHSEETTTTEE-SSEEEETTT--EEEHHHHHHHHTT-SB-TTT--B--TT-EEE-HHHHHHHHHHHTTS-HHHHHHHHHHHHHHHHHHTS------PPPP-------------------SHHHHHHHTTSSHHHHHHHHHHHHHHHHHHHHHHHHHHHHHHHHHHHHHT-PPPPPP-------------------------PPPPPPP----------------------------

Radius of gyration: 66.15 Å; Cα contacts (8 Å, |Δi|>4): 108; chains: 1; bounding box: 123×87×211 Å